Protein AF-A0A2P4XR95-F1 (afdb_monomer_lite)

Sequence (611 aa):
MRNLPDLDSFGLAGLETDAYIEAFIGDNVRKSGVVWNSLNPKWLPCAASGCTGESDLARDLNFGFRPAGTEIIVRVWDKDSGFEFGDDLVAQVTLNAIYCSAFTALKQKMPSNDTSVWALAEQPMCVEELWVPLMESGDCSDKSSSTPCMRIRMTAVPFQMRTEEVFVSGTLVNGGMAGYFPDEESWLYGRVYSSSDTRLLSYYRMSDSQGGLLIRSPSTSNNHKGNTTFITTYGFAPFARVTMNFAAQLFVFRRVDDEASSPEWLNTSFGWVETREYAQLMDVAGDFKAVAQNFTPHAINKYGDSEGRGIITGANVAQNYTDTTLSMYFIVVVPHESLDVVPAVYSKEFSRAIFLEVTAQYCVTFAFLMVLVVRYLKRMHWRIERVQSFLAEKVANPNGQISAAVGAQLKVAKGKDKPNTSGAKGKDKAGTSSLKKTKAKKPDIVAQLFFCYEDGKNNAQFRRNLFYAAWAVNIVIASPVLMLLSWGVASIILVTPPAFGFGIVFLGIGALGGIYAGAVWVRTGWRMTRRTLYLFAMAFFGAFVFLFSATFADPKVYVGGEDLGFFSLSSIFLTLNMMPIIWLAFTNDSKLSKSLKQVVAVVGASKKVTT

Foldseek 3Di:
DAQQDAPQDPPPPRAGFFKKKWKDQPPDIFIADTAPRDNGGDGPPQPDDPSPDLQRADDSDDFADDDWFRKMKMWMWTADDDPPDGIHTRAIDIDTHHDFDQVPFDWDAHRDCPHWLELARTGRKDKDKDKDFRDPPDDDPDPPGSTSIDIDIDMDHHKDKDWPDFQDPPKDWDKAWQADDPDPVCQVRQQQAPADSKGWDDDPLAVVLHGFMKGHTHFVLQQPLAQPVCCVPPVGRFGTFMFITFKWKKKKWDFPVCVVFAAPCCDCVVVWDWDSHWTDIPPAPGITGIIMHIDGGQRADHVRHSVPDGDTHGGNGYPPDDDGDDTHIMMTIGGDSPRPPPLPPPDLPWPVVLVVVLCVVQVVVLVVLVVVLVVVCVVVLLPLVCLLVVLVCLQPPPPPDRPPDDDDDDDDDDDDDDDDDDDDDDDDDDDDDDPPPDDDDDRDPSNVLQSLAPVDDPSVSNVVSSVVVSVVSVCSNCVSLVSLLVSLVSCLVRTGQNLVSLCSNLQVNLVVLLVSLVSVCVSVVNDDDPSSVVSNVSSVVSVLVSLVCSQCSDCCCVVVVDDRDPVSVVVSVVVVVVVVVVVVVCCPPPVNVVVVVVVVVVVVVVVVPPD

Secondary structure (DSSP, 8-state):
-B------TTGGGT-S---EEEEEETTEEEEPPP--S-SS---TT--STTS-STT----SS---S--TT-EEEEEEE----SSS-S--EEEEEEEEPPP--TTTSEEEE-S-SSS-SB--SEEEEEEEEEEEESSTT---SSTT--S-EEEEEEEEPPP-EEEEEE-STT---EEEEES--SSGGGGGGGB-STT---BBPP-TT-STTTTEEEEE--GGGGG----GGGHHHHSS-EEEEEEESS-EEEEEEEEGGGGGG--GGGSGGGT-EEEEEEE-BTT--S-EEEEEEEE----B-TTS--TT-SEEEE-SS-TT--S--SS--EEEEEEP---------------HHHHHHHHHHHHHHHHHHHHHHHHHHHHTTT-GGGHHHHHHHTTS-SSS-----S--------------------------------PPPPPPHHHHTT--SSSSGGGHHHHHHHHHHHHHHHHHHHHHHHHHHHHHHHHHHHSSSTHHHHIIIIIIHHHHHHHHHHHHHHHTTT---HHHHHHHHHHHHHHHHHHHHHHHT-HHHHTT-PPP-HHHHHHHHHHHHHHHHHHHHHHH-HHHHHHHHHHHHHHHHHTTS--

InterPro domains:
  IPR000008 C2 domain [PF00168] (2-96)
  IPR000008 C2 domain [PS50004] (1-119)
  IPR035892 C2 domain superfamily [G3DSA:2.60.40.150] (1-147)
  IPR035892 C2 domain superfamily [SSF49562] (2-98)

pLDDT: mean 77.35, std 18.11, range [24.59, 95.69]

Radius of gyration: 44.72 Å; chains: 1; bounding box: 104×78×138 Å

Structure (mmCIF, N/CA/C/O backbone):
data_AF-A0A2P4XR95-F1
#
_entry.id   AF-A0A2P4XR95-F1
#
loop_
_atom_site.group_PDB
_atom_site.id
_atom_site.type_symbol
_atom_site.label_atom_id
_atom_site.label_alt_id
_atom_site.label_comp_id
_atom_site.label_asym_id
_atom_site.label_entity_id
_atom_site.label_seq_id
_atom_site.pdbx_PDB_ins_code
_atom_site.Cartn_x
_atom_site.Cartn_y
_atom_site.Cartn_z
_atom_site.occupancy
_atom_site.B_iso_or_equiv
_atom_site.auth_seq_id
_atom_site.auth_comp_id
_atom_site.auth_asym_id
_atom_site.auth_atom_id
_atom_site.pdbx_PDB_model_num
ATOM 1 N N . MET A 1 1 ? -9.584 23.957 0.436 1.00 87.00 1 MET A N 1
ATOM 2 C CA . MET A 1 1 ? -10.825 24.086 -0.358 1.00 87.00 1 MET A CA 1
ATOM 3 C C . MET A 1 1 ? -11.327 25.522 -0.273 1.00 87.00 1 MET A C 1
ATOM 5 O O . MET A 1 1 ? -10.613 26.365 0.268 1.00 87.00 1 MET A O 1
ATOM 9 N N . ARG A 1 2 ? -12.492 25.810 -0.853 1.00 88.44 2 ARG A N 1
ATOM 10 C CA . ARG A 1 2 ? -13.267 27.040 -0.657 1.00 88.44 2 ARG A CA 1
ATOM 11 C C . ARG A 1 2 ? -14.742 26.699 -0.507 1.00 88.44 2 ARG A C 1
ATOM 13 O O . ARG A 1 2 ? -15.174 25.742 -1.147 1.00 88.44 2 ARG A O 1
ATOM 20 N N . ASN A 1 3 ? -15.466 27.536 0.233 1.00 87.44 3 ASN A N 1
ATOM 21 C CA . ASN A 1 3 ? -16.929 27.544 0.325 1.00 87.44 3 ASN A CA 1
ATOM 22 C C . ASN A 1 3 ? -17.551 26.168 0.612 1.00 87.44 3 ASN A C 1
ATOM 24 O O . ASN A 1 3 ? -18.544 25.816 -0.022 1.00 87.44 3 ASN A O 1
ATOM 28 N N . LEU A 1 4 ? -16.960 25.365 1.504 1.00 88.94 4 LEU A N 1
ATOM 29 C CA . LEU A 1 4 ? -17.653 24.159 1.960 1.00 88.94 4 LEU A CA 1
ATOM 30 C C . LEU A 1 4 ? -19.008 24.551 2.584 1.00 88.94 4 LEU A C 1
ATOM 32 O O . LEU A 1 4 ? -19.108 25.647 3.146 1.00 88.94 4 LEU A O 1
ATOM 36 N N . PRO A 1 5 ? -20.052 23.713 2.449 1.00 87.06 5 PRO A N 1
ATOM 37 C CA . PRO A 1 5 ? -21.252 23.878 3.253 1.00 87.06 5 PRO A CA 1
ATOM 38 C C . PRO A 1 5 ? -20.891 23.718 4.730 1.00 87.06 5 PRO A C 1
ATOM 40 O O . PRO A 1 5 ? -19.961 22.989 5.057 1.00 87.06 5 PRO A O 1
ATOM 43 N N . ASP A 1 6 ? -21.639 24.402 5.583 1.00 85.44 6 ASP A N 1
ATOM 44 C CA . ASP A 1 6 ? -21.577 24.254 7.033 1.00 85.44 6 ASP A CA 1
ATOM 45 C C . ASP A 1 6 ? -22.552 23.140 7.437 1.00 85.44 6 ASP A C 1
ATOM 47 O O . ASP A 1 6 ? -23.752 23.261 7.157 1.00 85.44 6 ASP A O 1
ATOM 51 N N . LEU A 1 7 ? -22.042 22.031 7.982 1.00 80.69 7 LEU A N 1
ATOM 52 C CA . LEU A 1 7 ? -22.855 20.865 8.370 1.00 80.69 7 LEU A CA 1
ATOM 53 C C . LEU A 1 7 ? -23.040 20.739 9.895 1.00 80.69 7 LEU A C 1
ATOM 55 O O . LEU A 1 7 ? -24.012 20.112 10.335 1.00 80.69 7 LEU A O 1
ATOM 59 N N . ASP A 1 8 ? -22.204 21.415 10.691 1.00 75.81 8 ASP A N 1
ATOM 60 C CA . ASP A 1 8 ? -22.255 21.392 12.156 1.00 75.81 8 ASP A CA 1
ATOM 61 C C . ASP A 1 8 ? -23.575 21.981 12.678 1.00 75.81 8 ASP A C 1
ATOM 63 O O . ASP A 1 8 ? -23.882 23.176 12.610 1.00 75.81 8 ASP A O 1
ATOM 67 N N . SER A 1 9 ? -24.419 21.109 13.220 1.00 61.84 9 SER A N 1
ATOM 68 C CA . SER A 1 9 ? -25.855 21.374 13.340 1.00 61.84 9 SER A CA 1
ATOM 69 C C . SER A 1 9 ? -26.270 21.930 14.710 1.00 61.84 9 SER A C 1
ATOM 71 O O . SER A 1 9 ? -27.445 22.244 14.935 1.00 61.84 9 SER A O 1
ATOM 73 N N . PHE A 1 10 ? -25.325 22.111 15.641 1.00 61.28 10 PHE A N 1
ATOM 74 C CA . PHE A 1 10 ? -25.575 22.615 17.003 1.00 61.28 10 PHE A CA 1
ATOM 75 C C . PHE A 1 10 ? -25.502 24.154 17.165 1.00 61.28 10 PHE A C 1
ATOM 77 O O . PHE A 1 10 ? -25.424 24.679 18.284 1.00 61.28 10 PHE A O 1
ATOM 84 N N . GLY A 1 11 ? -25.613 24.913 16.070 1.00 56.53 11 GLY A N 1
ATOM 85 C CA . GLY A 1 11 ? -25.776 26.374 16.086 1.00 56.53 11 GLY A CA 1
ATOM 86 C C . GLY A 1 11 ? -24.557 27.105 16.660 1.00 56.53 11 GLY A C 1
ATOM 87 O O . GLY A 1 11 ? -23.428 26.791 16.317 1.00 56.53 11 GLY A O 1
ATOM 88 N N . LEU A 1 12 ? -24.750 28.057 17.587 1.00 50.72 12 LEU A N 1
ATOM 89 C CA . LEU A 1 12 ? -23.640 28.812 18.213 1.00 50.72 12 LEU A CA 1
ATOM 90 C C . LEU A 1 12 ? -22.611 27.944 18.975 1.00 50.72 12 LEU A C 1
ATOM 92 O O . LEU A 1 12 ? -21.604 28.480 19.436 1.00 50.72 12 LEU A O 1
ATOM 96 N N . ALA A 1 13 ? -22.877 26.647 19.153 1.00 55.50 13 ALA A N 1
ATOM 97 C CA . ALA A 1 13 ? -21.958 25.681 19.748 1.00 55.50 13 ALA A CA 1
ATOM 98 C C . ALA A 1 13 ? -21.382 24.660 18.744 1.00 55.50 13 ALA A C 1
ATOM 100 O O . ALA A 1 13 ? -20.502 23.910 19.155 1.00 55.50 13 ALA A O 1
ATOM 101 N N . GLY A 1 14 ? -21.865 24.631 17.492 1.00 60.28 14 GLY A N 1
ATOM 102 C CA . GLY A 1 14 ? -21.396 23.712 16.443 1.00 60.28 14 GLY A CA 1
ATOM 103 C C . GLY A 1 14 ? -19.994 24.051 15.933 1.00 60.28 14 GLY A C 1
ATOM 104 O O . GLY A 1 14 ? -19.163 23.164 15.864 1.00 60.28 14 GLY A O 1
ATOM 105 N N . LEU A 1 15 ? -19.700 25.351 15.764 1.00 74.00 15 LEU A N 1
ATOM 106 C CA . LEU A 1 15 ? -18.554 25.883 14.998 1.00 74.00 15 LEU A CA 1
ATOM 107 C C . LEU A 1 15 ? -18.800 25.776 13.476 1.00 74.00 15 LEU A C 1
ATOM 109 O O . LEU A 1 15 ? -19.955 25.900 13.084 1.00 74.00 15 LEU A O 1
ATOM 113 N N . GLU A 1 16 ? -17.746 25.736 12.654 1.00 83.38 16 GLU A N 1
ATOM 114 C CA . GLU A 1 16 ? -17.799 25.459 11.207 1.00 83.38 16 GLU A CA 1
ATOM 115 C C . GLU A 1 16 ? -17.226 24.056 10.939 1.00 83.38 16 GLU A C 1
ATOM 117 O O . GLU A 1 16 ? -16.255 23.683 11.592 1.00 83.38 16 GLU A O 1
ATOM 122 N N . THR A 1 17 ? -17.684 23.382 9.883 1.00 83.69 17 THR A N 1
ATOM 123 C CA . THR A 1 17 ? -17.170 22.087 9.378 1.00 83.69 17 THR A CA 1
ATOM 124 C C . THR A 1 17 ? -15.676 21.774 9.647 1.00 83.69 17 THR A C 1
ATOM 126 O O . THR A 1 17 ? -14.758 22.507 9.242 1.00 83.69 17 THR A O 1
ATOM 129 N N . ASP A 1 18 ? -15.436 20.597 10.232 1.00 86.44 18 ASP A N 1
ATOM 130 C CA . ASP A 1 18 ? -14.160 19.992 10.642 1.00 86.44 18 ASP A CA 1
ATOM 131 C C . ASP A 1 18 ? -13.568 19.077 9.539 1.00 86.44 18 ASP A C 1
ATOM 133 O O . ASP A 1 18 ? -13.298 17.883 9.716 1.00 86.44 18 ASP A O 1
ATOM 137 N N . ALA A 1 19 ? -13.337 19.642 8.353 1.00 87.81 19 ALA A N 1
ATOM 138 C CA . ALA A 1 19 ? -13.058 18.871 7.140 1.00 87.81 19 ALA A CA 1
ATOM 139 C C . ALA A 1 19 ? -11.815 17.945 7.182 1.00 87.81 19 ALA A C 1
ATOM 141 O O . ALA A 1 19 ? -10.698 18.346 7.542 1.00 87.81 19 ALA A O 1
ATOM 142 N N . TYR A 1 20 ? -11.963 16.737 6.624 1.00 89.19 20 TYR A N 1
ATOM 143 C CA . TYR A 1 20 ? -10.863 15.860 6.204 1.00 89.19 20 TYR A CA 1
ATOM 144 C C . TYR A 1 20 ? -11.106 15.212 4.831 1.00 89.19 20 TYR A C 1
ATOM 146 O O . TYR A 1 20 ? -12.201 15.247 4.272 1.00 89.19 20 TYR A O 1
ATOM 154 N N . ILE A 1 21 ? -10.045 14.646 4.251 1.00 89.62 21 ILE A N 1
ATOM 155 C CA . ILE A 1 21 ? -10.060 13.994 2.940 1.00 89.62 21 ILE A CA 1
ATOM 156 C C . ILE A 1 21 ? -9.773 12.506 3.108 1.00 89.62 21 ILE A C 1
ATOM 158 O O . ILE A 1 21 ? -8.801 12.130 3.765 1.00 89.62 21 ILE A O 1
ATOM 162 N N . GLU A 1 22 ? -10.553 11.667 2.434 1.00 90.25 22 GLU A N 1
ATOM 163 C CA . GLU A 1 22 ? -10.167 10.295 2.110 1.00 90.25 22 GLU A CA 1
ATOM 164 C C . GLU A 1 22 ? -9.886 10.171 0.617 1.00 90.25 22 GLU A C 1
ATOM 166 O O . GLU A 1 22 ? -10.647 10.675 -0.208 1.00 90.25 22 GLU A O 1
ATOM 171 N N . ALA A 1 23 ? -8.826 9.458 0.254 1.00 89.38 23 ALA A N 1
ATOM 172 C CA . ALA A 1 23 ? -8.555 9.088 -1.126 1.00 89.38 23 ALA A CA 1
ATOM 173 C C . ALA A 1 23 ? -8.397 7.564 -1.245 1.00 89.38 23 ALA A C 1
ATOM 175 O O . ALA A 1 23 ? -7.739 6.930 -0.415 1.00 89.38 23 ALA A O 1
ATOM 176 N N . PHE A 1 24 ? -9.017 6.998 -2.278 1.00 88.12 24 PHE A N 1
ATOM 177 C CA . PHE A 1 24 ? -9.109 5.568 -2.560 1.00 88.12 24 PHE A CA 1
ATOM 178 C C . PHE A 1 24 ? -8.464 5.273 -3.917 1.00 88.12 24 PHE A C 1
ATOM 180 O O . PHE A 1 24 ? -8.773 5.949 -4.900 1.00 88.12 24 PHE A O 1
ATOM 187 N N . ILE A 1 25 ? -7.615 4.244 -3.983 1.00 83.62 25 ILE A N 1
ATOM 188 C CA . ILE A 1 25 ? -7.102 3.677 -5.241 1.00 83.62 25 ILE A CA 1
ATOM 189 C C . ILE A 1 25 ? -7.202 2.151 -5.164 1.00 83.62 25 ILE A C 1
ATOM 191 O O . ILE A 1 25 ? -6.332 1.487 -4.582 1.00 83.62 25 ILE A O 1
ATOM 195 N N . GLY A 1 26 ? -8.278 1.604 -5.734 1.00 78.50 26 GLY A N 1
ATOM 196 C CA . GLY A 1 26 ? -8.727 0.244 -5.431 1.00 78.50 26 GLY A CA 1
ATOM 197 C C . GLY A 1 26 ? -9.059 0.122 -3.941 1.00 78.50 26 GLY A C 1
ATOM 198 O O . GLY A 1 26 ? -9.685 1.015 -3.372 1.00 78.50 26 GLY A O 1
ATOM 199 N N . ASP A 1 27 ? -8.567 -0.933 -3.295 1.00 72.94 27 ASP A N 1
ATOM 200 C CA . ASP A 1 27 ? -8.778 -1.175 -1.859 1.00 72.94 27 ASP A CA 1
ATOM 201 C C . ASP A 1 27 ? -7.899 -0.299 -0.936 1.00 72.94 27 ASP A C 1
ATOM 203 O O . ASP A 1 27 ? -8.094 -0.278 0.280 1.00 72.94 27 ASP A O 1
ATOM 207 N N . ASN A 1 28 ? -6.916 0.432 -1.481 1.00 75.81 28 ASN A N 1
ATOM 208 C CA . ASN A 1 28 ? -6.007 1.256 -0.679 1.00 75.81 28 ASN A CA 1
ATOM 209 C C . ASN A 1 28 ? -6.641 2.609 -0.335 1.00 75.81 28 ASN A C 1
ATOM 211 O O . ASN A 1 28 ? -6.847 3.438 -1.223 1.00 75.81 28 ASN A O 1
ATOM 215 N N . VAL A 1 29 ? -6.858 2.852 0.961 1.00 83.31 29 VAL A N 1
ATOM 216 C CA . VAL A 1 29 ? -7.425 4.098 1.504 1.00 83.31 29 VAL A CA 1
ATOM 217 C C . VAL A 1 29 ? -6.366 4.884 2.276 1.00 83.31 29 VAL A C 1
ATOM 219 O O . VAL A 1 29 ? -5.690 4.341 3.154 1.00 83.31 29 VAL A O 1
ATOM 222 N N . ARG A 1 30 ? -6.243 6.184 2.000 1.00 80.38 30 ARG A N 1
ATOM 223 C CA . ARG A 1 30 ? -5.459 7.134 2.807 1.00 80.38 30 ARG A CA 1
ATOM 224 C C . ARG A 1 30 ? -6.373 8.253 3.306 1.00 80.38 30 ARG A C 1
ATOM 226 O O . ARG A 1 30 ? -7.173 8.768 2.528 1.00 80.38 30 ARG A O 1
ATOM 233 N N . LYS A 1 31 ? -6.235 8.637 4.580 1.00 82.75 31 LYS A N 1
ATOM 234 C CA . LYS A 1 31 ? -6.914 9.800 5.175 1.00 82.75 31 LYS A CA 1
ATOM 235 C C . LYS A 1 31 ? -5.907 10.928 5.419 1.00 82.75 31 LYS A C 1
ATOM 237 O O . LYS A 1 31 ? -4.787 10.648 5.842 1.00 82.75 31 LYS A O 1
ATOM 242 N N . SER A 1 32 ? -6.301 12.176 5.187 1.00 83.44 32 SER A N 1
ATOM 243 C CA . SER A 1 32 ? -5.512 13.357 5.562 1.00 83.44 32 SER A CA 1
ATOM 244 C C . SER A 1 32 ? -5.587 13.641 7.067 1.00 83.44 32 SER A C 1
ATOM 246 O O . SER A 1 32 ? -6.434 13.093 7.776 1.00 83.44 32 SER A O 1
ATOM 248 N N . GLY A 1 33 ? -4.784 14.595 7.552 1.00 79.12 33 GLY A N 1
ATOM 249 C CA . GLY A 1 33 ? -5.118 15.303 8.792 1.00 79.12 33 GLY A CA 1
ATOM 250 C C . GLY A 1 33 ? -6.505 15.974 8.739 1.00 79.12 33 GLY A C 1
ATOM 251 O O . GLY A 1 33 ? -7.045 16.226 7.659 1.00 79.12 33 GLY A O 1
ATOM 252 N N . VAL A 1 34 ? -7.069 16.277 9.909 1.00 84.31 34 VAL A N 1
ATOM 253 C CA . VAL A 1 34 ? -8.334 17.024 10.070 1.00 84.31 34 VAL A CA 1
ATOM 254 C C . VAL A 1 34 ? -8.019 18.512 10.182 1.00 84.31 34 VAL A C 1
ATOM 256 O O . VAL A 1 34 ? -7.110 18.883 10.933 1.00 84.31 34 VAL A O 1
ATOM 259 N N . VAL A 1 35 ? -8.756 19.358 9.463 1.00 84.12 35 VAL A N 1
ATOM 260 C CA . VAL A 1 35 ? -8.668 20.818 9.581 1.00 84.12 35 VAL A CA 1
ATOM 261 C C . VAL A 1 35 ? -9.912 21.319 10.299 1.00 84.12 35 VAL A C 1
ATOM 263 O O . VAL A 1 35 ? -10.972 21.426 9.698 1.00 84.12 35 VAL A O 1
ATOM 266 N N . TRP A 1 36 ? -9.747 21.618 11.584 1.00 84.25 36 TRP A N 1
ATOM 267 C CA . TRP A 1 36 ? -10.840 22.016 12.466 1.00 84.25 36 TRP A CA 1
ATOM 268 C C . TRP A 1 36 ? -11.375 23.418 12.156 1.00 84.25 36 TRP A C 1
ATOM 270 O O . TRP A 1 36 ? -10.574 24.321 11.883 1.00 84.25 36 TRP A O 1
ATOM 280 N N . ASN A 1 37 ? -12.685 23.613 12.308 1.00 85.69 37 ASN A N 1
ATOM 281 C CA . ASN A 1 37 ? -13.376 24.899 12.277 1.00 85.69 37 ASN A CA 1
ATOM 282 C C . ASN A 1 37 ? -13.058 25.741 11.030 1.00 85.69 37 ASN A C 1
ATOM 284 O O . ASN A 1 37 ? -12.474 26.830 11.137 1.00 85.69 37 ASN A O 1
ATOM 288 N N . SER A 1 38 ? -13.337 25.206 9.831 1.00 87.06 38 SER A N 1
ATOM 289 C CA . SER A 1 38 ? -13.121 25.970 8.600 1.00 87.06 38 SER A CA 1
ATOM 290 C C . SER A 1 38 ? -13.908 25.499 7.376 1.00 87.06 38 SER A C 1
ATOM 292 O O . SER A 1 38 ? -13.588 24.476 6.774 1.00 87.06 38 SER A O 1
ATOM 294 N N . LEU A 1 39 ? -14.739 26.389 6.821 1.00 88.06 39 LEU A N 1
ATOM 295 C CA . LEU A 1 39 ? -15.322 26.226 5.474 1.00 88.06 39 LEU A CA 1
ATOM 296 C C . LEU A 1 39 ? -14.299 26.392 4.322 1.00 88.06 39 LEU A C 1
ATOM 298 O O . LEU A 1 39 ? -14.623 26.255 3.136 1.00 88.06 39 LEU A O 1
ATOM 302 N N . ASN A 1 40 ? -13.043 26.737 4.634 1.00 88.69 40 ASN A N 1
ATOM 303 C CA . ASN A 1 40 ? -11.970 26.999 3.667 1.00 88.69 40 ASN A CA 1
ATOM 304 C C . ASN A 1 40 ? -10.660 26.255 4.028 1.00 88.69 40 ASN A C 1
ATOM 306 O O . ASN A 1 40 ? -9.582 26.868 4.032 1.00 88.69 40 ASN A O 1
ATOM 310 N N . PRO A 1 41 ? -10.714 24.935 4.298 1.00 86.69 41 PRO A N 1
ATOM 311 C CA . PRO A 1 41 ? -9.635 24.190 4.940 1.00 86.69 41 PRO A CA 1
ATOM 312 C C . PRO A 1 41 ? -8.375 24.127 4.074 1.00 86.69 41 PRO A C 1
ATOM 314 O O . PRO A 1 41 ? -8.438 24.102 2.836 1.00 86.69 41 PRO A O 1
ATOM 317 N N . LYS A 1 42 ? -7.206 24.092 4.719 1.00 83.50 42 LYS A N 1
ATOM 318 C CA . LYS A 1 42 ? -5.894 24.014 4.063 1.00 83.50 42 LYS A CA 1
ATOM 319 C C . LYS A 1 42 ? -5.017 22.999 4.780 1.00 83.50 42 LYS A C 1
ATOM 321 O O . LYS A 1 42 ? -4.655 23.202 5.935 1.00 83.50 42 LYS A O 1
ATOM 326 N N . TRP A 1 43 ? -4.620 21.959 4.060 1.00 77.81 43 TRP A N 1
ATOM 327 C CA . TRP A 1 43 ? -3.653 20.986 4.544 1.00 77.81 43 TRP A CA 1
ATOM 328 C C . TRP A 1 43 ? -2.241 21.562 4.428 1.00 77.81 43 TRP A C 1
ATOM 330 O O . TRP A 1 43 ? -1.744 21.856 3.339 1.00 77.81 43 TRP A O 1
ATOM 340 N N . LEU A 1 44 ? -1.626 21.785 5.588 1.00 65.56 44 LEU A N 1
ATOM 341 C CA . LEU A 1 44 ? -0.205 22.091 5.708 1.00 65.56 44 LEU A CA 1
ATOM 342 C C . LEU A 1 44 ? 0.609 20.836 5.341 1.00 65.56 44 LEU A C 1
ATOM 344 O O . LEU A 1 44 ? 0.125 19.730 5.565 1.00 65.56 44 LEU A O 1
ATOM 348 N N . PRO A 1 45 ? 1.819 20.980 4.773 1.00 52.03 45 PRO A N 1
ATOM 349 C CA . PRO A 1 45 ? 2.706 22.136 4.911 1.00 52.03 45 PRO A CA 1
ATOM 350 C C . PRO A 1 45 ? 2.637 23.202 3.811 1.00 52.03 45 PRO A C 1
ATOM 352 O O . PRO A 1 45 ? 3.490 24.076 3.823 1.00 52.03 45 PRO A O 1
ATOM 355 N N . CYS A 1 46 ? 1.651 23.196 2.905 1.00 53.69 46 CYS A N 1
ATOM 356 C CA . CYS A 1 46 ? 1.530 24.211 1.846 1.00 53.69 46 CYS A CA 1
ATOM 357 C C . CYS A 1 46 ? 1.339 25.645 2.391 1.00 53.69 46 CYS A C 1
ATOM 359 O O . CYS A 1 46 ? 0.210 26.124 2.537 1.00 53.69 46 CYS A O 1
ATOM 361 N N . ALA A 1 47 ? 2.439 26.350 2.670 1.00 48.22 47 ALA A N 1
ATOM 362 C CA . ALA A 1 47 ? 2.423 27.685 3.270 1.00 48.22 47 ALA A CA 1
ATOM 363 C C . ALA A 1 47 ? 1.922 28.768 2.295 1.00 48.22 47 ALA A C 1
ATOM 365 O O . ALA A 1 47 ? 1.371 29.788 2.713 1.00 48.22 47 ALA A O 1
ATOM 366 N N . ALA A 1 48 ? 2.081 28.531 0.989 1.00 49.88 48 ALA A N 1
ATOM 367 C CA . ALA A 1 48 ? 1.624 29.405 -0.086 1.00 49.88 48 ALA A CA 1
ATOM 368 C C . ALA A 1 48 ? 0.595 28.712 -0.995 1.00 49.88 48 ALA A C 1
ATOM 370 O O . ALA A 1 48 ? 0.564 27.488 -1.142 1.00 49.88 48 ALA A O 1
ATOM 371 N N . SER A 1 49 ? -0.252 29.504 -1.660 1.00 46.03 49 SER A N 1
ATOM 372 C CA . SER A 1 49 ? -1.242 28.978 -2.603 1.00 46.03 49 SER A CA 1
ATOM 373 C C . SER A 1 49 ? -0.562 28.352 -3.826 1.00 46.03 49 SER A C 1
ATOM 375 O O . SER A 1 49 ? -0.043 29.081 -4.669 1.00 46.03 49 SER A O 1
ATOM 377 N N . GLY A 1 50 ? -0.627 27.027 -3.945 1.00 48.03 50 GLY A N 1
ATOM 378 C CA . GLY A 1 50 ? 0.080 26.256 -4.973 1.00 48.03 50 GLY A CA 1
ATOM 379 C C . GLY A 1 50 ? 1.225 25.397 -4.440 1.00 48.03 50 GLY A C 1
ATOM 380 O O . GLY A 1 50 ? 1.877 24.732 -5.236 1.00 48.03 50 GLY A O 1
ATOM 381 N N . CYS A 1 51 ? 1.467 25.377 -3.122 1.00 53.09 51 CYS A N 1
ATOM 382 C CA . CYS A 1 51 ? 2.494 24.544 -2.484 1.00 53.09 51 CYS A CA 1
ATOM 383 C C . CYS A 1 51 ? 3.900 24.791 -3.080 1.00 53.09 51 CYS A C 1
ATOM 385 O O . CYS A 1 51 ? 4.539 23.886 -3.624 1.00 53.09 51 CYS A O 1
ATOM 387 N N . THR A 1 52 ? 4.323 26.059 -3.102 1.00 50.72 52 THR A N 1
ATOM 388 C CA . THR A 1 52 ? 5.579 26.516 -3.727 1.00 50.72 52 THR A CA 1
ATOM 389 C C . THR A 1 52 ? 6.672 26.870 -2.714 1.00 50.72 52 THR A C 1
ATOM 391 O O . THR A 1 52 ? 7.701 27.416 -3.110 1.00 50.72 52 THR A O 1
ATOM 394 N N . GLY A 1 53 ? 6.455 26.642 -1.416 1.00 49.47 53 GLY A N 1
ATOM 395 C CA . GLY A 1 53 ? 7.460 26.882 -0.382 1.00 49.47 53 GLY A CA 1
ATOM 396 C C . GLY A 1 53 ? 8.539 25.798 -0.358 1.00 49.47 53 GLY A C 1
ATOM 397 O O . GLY A 1 53 ? 8.259 24.625 -0.598 1.00 49.47 53 GLY A O 1
ATOM 398 N N . GLU A 1 54 ? 9.777 26.164 -0.005 1.00 47.25 54 GLU A N 1
ATOM 399 C CA . GLU A 1 54 ? 10.879 25.193 0.164 1.00 47.25 54 GLU A CA 1
ATOM 400 C C . GLU A 1 54 ? 10.648 24.200 1.325 1.00 47.25 54 GLU A C 1
ATOM 402 O O . GLU A 1 54 ? 11.391 23.233 1.459 1.00 47.25 54 GLU A O 1
ATOM 407 N N . SER A 1 55 ? 9.618 24.422 2.150 1.00 47.00 55 SER A N 1
ATOM 408 C CA . SER A 1 55 ? 9.214 23.593 3.295 1.00 47.00 55 SER A CA 1
ATOM 409 C C . SER A 1 55 ? 7.915 22.801 3.081 1.00 47.00 55 SER A C 1
ATOM 411 O O . SER A 1 55 ? 7.461 22.123 4.003 1.00 47.00 55 SER A O 1
ATOM 413 N N . ASP A 1 56 ? 7.319 22.842 1.887 1.00 51.62 56 ASP A N 1
ATOM 414 C CA . ASP A 1 56 ? 6.000 22.259 1.599 1.00 51.62 56 ASP A CA 1
ATOM 415 C C . ASP A 1 56 ? 6.103 20.731 1.309 1.00 51.62 56 ASP A C 1
ATOM 417 O O . ASP A 1 56 ? 5.681 20.246 0.260 1.00 51.62 56 ASP A O 1
ATOM 421 N N . LEU A 1 57 ? 6.734 19.969 2.221 1.00 51.31 57 LEU A N 1
ATOM 422 C CA . LEU A 1 57 ? 7.374 18.670 1.923 1.00 51.31 57 LEU A CA 1
ATOM 423 C C . LEU A 1 57 ? 6.693 17.397 2.480 1.00 51.31 57 LEU A C 1
ATOM 425 O O . LEU A 1 57 ? 7.163 16.300 2.195 1.00 51.31 57 LEU A O 1
ATOM 429 N N . ALA A 1 58 ? 5.613 17.490 3.258 1.00 49.88 58 ALA A N 1
ATOM 430 C CA . ALA A 1 58 ? 4.916 16.322 3.816 1.00 49.88 58 ALA A CA 1
ATOM 431 C C . ALA A 1 58 ? 3.704 15.936 2.951 1.00 49.88 58 ALA A C 1
ATOM 433 O O . ALA A 1 58 ? 2.885 16.788 2.606 1.00 49.88 58 ALA A O 1
ATOM 434 N N . ARG A 1 59 ? 3.600 14.649 2.590 1.00 58.38 59 ARG A N 1
ATOM 435 C CA . ARG A 1 59 ? 2.531 14.103 1.739 1.00 58.38 59 ARG A CA 1
ATOM 436 C C . ARG A 1 59 ? 1.684 13.083 2.503 1.00 58.38 59 ARG A C 1
ATOM 438 O O . ARG A 1 59 ? 1.964 11.890 2.445 1.00 58.38 59 ARG A O 1
ATOM 445 N N . ASP A 1 60 ? 0.617 13.546 3.151 1.00 58.72 60 ASP A N 1
ATOM 446 C CA . ASP A 1 60 ? -0.330 12.686 3.887 1.00 58.72 60 ASP A CA 1
ATOM 447 C C . ASP A 1 60 ? -0.986 11.602 3.001 1.00 58.72 60 ASP A C 1
ATOM 449 O O . ASP A 1 60 ? -1.344 10.525 3.476 1.00 58.72 60 ASP A O 1
ATOM 453 N N . LEU A 1 61 ? -1.137 11.876 1.699 1.00 76.62 61 LEU A N 1
ATOM 454 C CA . LEU A 1 61 ? -1.859 11.041 0.733 1.00 76.62 61 LEU A CA 1
ATOM 455 C C . LEU A 1 61 ? -0.907 10.461 -0.332 1.00 76.62 61 LEU A C 1
ATOM 457 O O . LEU A 1 61 ? -0.931 10.852 -1.499 1.00 76.62 61 LEU A O 1
ATOM 461 N N . ASN A 1 62 ? -0.037 9.539 0.087 1.00 77.81 62 ASN A N 1
ATOM 462 C CA . ASN A 1 62 ? 0.875 8.792 -0.788 1.00 77.81 62 ASN A CA 1
ATOM 463 C C . ASN A 1 62 ? 0.342 7.373 -1.088 1.00 77.81 62 ASN A C 1
ATOM 465 O O . ASN A 1 62 ? -0.159 6.692 -0.190 1.00 77.81 62 ASN A O 1
ATOM 469 N N . PHE A 1 63 ? 0.471 6.933 -2.344 1.00 77.44 63 PHE A N 1
ATOM 470 C CA . PHE A 1 63 ? -0.106 5.684 -2.871 1.00 77.44 63 PHE A CA 1
ATOM 471 C C . PHE A 1 63 ? 0.889 4.794 -3.638 1.00 77.44 63 PHE A C 1
ATOM 473 O O . PHE A 1 63 ? 0.467 3.826 -4.274 1.00 77.44 63 PHE A O 1
ATOM 480 N N . GLY A 1 64 ? 2.187 5.120 -3.594 1.00 77.88 64 GLY A N 1
ATOM 481 C CA . GLY A 1 64 ? 3.227 4.398 -4.330 1.00 77.88 64 GLY A CA 1
ATOM 482 C C . GLY A 1 64 ? 3.174 4.608 -5.850 1.00 77.88 64 GLY A C 1
ATOM 483 O O . GLY A 1 64 ? 2.563 5.553 -6.350 1.00 77.88 64 GLY A O 1
ATOM 484 N N . PHE A 1 65 ? 3.849 3.729 -6.592 1.00 80.31 65 PHE A N 1
ATOM 485 C CA . PHE A 1 65 ? 3.787 3.669 -8.048 1.00 80.31 65 PHE A CA 1
ATOM 486 C C . PHE A 1 65 ? 2.408 3.193 -8.523 1.00 80.31 65 PHE A C 1
ATOM 488 O O . PHE A 1 65 ? 1.956 2.114 -8.137 1.00 80.31 65 PHE A O 1
ATOM 495 N N . ARG A 1 66 ? 1.779 3.978 -9.405 1.00 84.19 66 ARG A N 1
ATOM 496 C CA . ARG A 1 66 ? 0.507 3.669 -10.068 1.00 84.19 66 ARG A CA 1
ATOM 497 C C . ARG A 1 66 ? 0.603 3.947 -11.572 1.00 84.19 66 ARG A C 1
ATOM 499 O O . ARG A 1 66 ? 1.259 4.926 -11.941 1.00 84.19 66 ARG A O 1
ATOM 506 N N . PRO A 1 67 ? -0.040 3.137 -12.432 1.00 82.50 67 PRO A N 1
ATOM 507 C CA . PRO A 1 67 ? -0.172 3.443 -13.851 1.00 82.50 67 PRO A CA 1
ATOM 508 C C . PRO A 1 67 ? -0.844 4.802 -14.097 1.00 82.50 67 PRO A C 1
ATOM 510 O O . PRO A 1 67 ? -1.674 5.269 -13.315 1.00 82.50 67 PRO A O 1
ATOM 513 N N . ALA A 1 68 ? -0.512 5.439 -15.219 1.00 84.62 68 ALA A N 1
ATOM 514 C CA . ALA A 1 68 ? -1.254 6.609 -15.676 1.00 84.62 68 ALA A CA 1
ATOM 515 C C . ALA A 1 68 ? -2.707 6.213 -15.995 1.00 84.62 68 ALA A C 1
ATOM 517 O O . ALA A 1 68 ? -2.959 5.136 -16.534 1.00 84.62 68 ALA A O 1
ATOM 518 N N . GLY A 1 69 ? -3.665 7.080 -15.670 1.00 85.62 69 GLY A N 1
ATOM 519 C CA . GLY A 1 69 ? -5.090 6.819 -15.871 1.00 85.62 69 GLY A CA 1
ATOM 520 C C . GLY A 1 69 ? -5.775 6.025 -14.751 1.00 85.62 69 GLY A C 1
ATOM 521 O O . GLY A 1 69 ? -7.004 5.987 -14.742 1.00 85.62 69 GLY A O 1
ATOM 522 N N . THR A 1 70 ? -5.044 5.444 -13.788 1.00 88.44 70 THR A N 1
ATOM 523 C CA . THR A 1 70 ? -5.639 4.739 -12.635 1.00 88.44 70 THR A CA 1
ATOM 524 C C . THR A 1 70 ? -6.651 5.625 -11.909 1.00 88.44 70 THR A C 1
ATOM 526 O O . THR A 1 70 ? -6.343 6.770 -11.584 1.00 88.44 70 THR A O 1
ATOM 529 N N . GLU A 1 71 ? -7.849 5.102 -11.649 1.00 91.75 71 GLU A N 1
ATOM 530 C CA . GLU A 1 71 ? -8.914 5.844 -10.972 1.00 91.75 71 GLU A CA 1
ATOM 531 C C . GLU A 1 71 ? -8.556 6.152 -9.506 1.00 91.75 71 GLU A C 1
ATOM 533 O O . GLU A 1 71 ? -8.035 5.303 -8.778 1.00 91.75 71 GLU A O 1
ATOM 538 N N . ILE A 1 72 ? -8.847 7.383 -9.085 1.00 91.06 72 ILE A N 1
ATOM 539 C CA . ILE A 1 72 ? -8.669 7.894 -7.728 1.00 91.06 72 ILE A CA 1
ATOM 540 C C . ILE A 1 72 ? -10.006 8.485 -7.283 1.00 91.06 72 ILE A C 1
ATOM 542 O O . ILE A 1 72 ? -10.430 9.523 -7.795 1.00 91.06 72 ILE A O 1
ATOM 546 N N . ILE A 1 73 ? -10.666 7.853 -6.314 1.00 92.62 73 ILE A N 1
ATOM 547 C CA . ILE A 1 73 ? -11.888 8.402 -5.714 1.00 92.62 73 ILE A CA 1
ATOM 548 C C . ILE A 1 73 ? -11.474 9.239 -4.507 1.00 92.62 73 ILE A C 1
ATOM 550 O O . ILE A 1 73 ? -10.796 8.743 -3.611 1.00 92.62 73 ILE A O 1
ATOM 554 N N . VAL A 1 74 ? -11.881 10.504 -4.472 1.00 92.50 74 VAL A N 1
ATOM 555 C CA . VAL A 1 74 ? -11.612 11.438 -3.375 1.00 92.50 74 VAL A CA 1
ATOM 556 C C . VAL A 1 74 ? -12.929 11.800 -2.702 1.00 92.50 74 VAL A C 1
ATOM 558 O O . VAL A 1 74 ? -13.846 12.300 -3.352 1.00 92.50 74 VAL A O 1
ATOM 561 N N . ARG A 1 75 ? -13.025 11.558 -1.395 1.00 93.12 75 ARG A N 1
ATOM 562 C CA . ARG A 1 75 ? -14.149 11.967 -0.549 1.00 93.12 75 ARG A CA 1
ATOM 563 C C . ARG A 1 75 ? -13.726 13.098 0.370 1.00 93.12 75 ARG A C 1
ATOM 565 O O . ARG A 1 75 ? -12.643 13.057 0.952 1.00 93.12 75 ARG A O 1
ATOM 572 N N . VAL A 1 76 ? -14.601 14.083 0.498 1.00 91.94 76 VAL A N 1
ATOM 573 C CA . VAL A 1 76 ? -14.504 15.153 1.488 1.00 91.94 76 VAL A CA 1
ATOM 574 C C . VAL A 1 76 ? -15.524 14.837 2.568 1.00 91.94 76 VAL A C 1
ATOM 576 O O . VAL A 1 76 ? -16.704 14.682 2.259 1.00 91.94 76 VAL A O 1
ATOM 579 N N . TRP A 1 77 ? -15.054 14.724 3.801 1.00 91.06 77 TRP A N 1
ATOM 580 C CA . TRP A 1 77 ? -15.855 14.410 4.977 1.00 91.06 77 TRP A CA 1
ATOM 581 C C . TRP A 1 77 ? -15.793 15.565 5.964 1.00 91.06 77 TRP A C 1
ATOM 583 O O . TRP A 1 77 ? -14.748 16.210 6.086 1.00 91.06 77 TRP A O 1
ATOM 593 N N . ASP A 1 78 ? -16.894 15.785 6.664 1.00 88.06 78 ASP A N 1
ATOM 594 C CA . ASP A 1 78 ? -16.912 16.500 7.928 1.00 88.06 78 ASP A CA 1
ATOM 595 C C . ASP A 1 78 ? -16.525 15.545 9.064 1.00 88.06 78 ASP A C 1
ATOM 597 O O . ASP A 1 78 ? -16.594 14.322 8.901 1.00 88.06 78 ASP A O 1
ATOM 601 N N . LYS A 1 79 ? -16.070 16.076 10.199 1.00 84.75 79 LYS A N 1
ATOM 602 C CA . LYS A 1 79 ? -15.663 15.254 11.338 1.00 84.75 79 LYS A CA 1
ATOM 603 C C . LYS A 1 79 ? -16.392 15.601 12.622 1.00 84.75 79 LYS A C 1
ATOM 605 O O . LYS A 1 79 ? -15.820 16.143 13.570 1.00 84.75 79 LYS A O 1
ATOM 610 N N . ASP A 1 80 ? -17.593 15.063 12.700 1.00 79.38 80 ASP A N 1
ATOM 611 C CA . ASP A 1 80 ? -18.416 15.000 13.890 1.00 79.38 80 ASP A CA 1
ATOM 612 C C . ASP A 1 80 ? -17.637 14.554 15.138 1.00 79.38 80 ASP A C 1
ATOM 614 O O . ASP A 1 80 ? -16.907 13.549 15.168 1.00 79.38 80 ASP A O 1
ATOM 618 N N . SER A 1 81 ? -17.860 15.259 16.248 1.00 64.88 81 SER A N 1
ATOM 619 C CA . SER A 1 81 ? -17.380 14.797 17.544 1.00 64.88 81 SER A CA 1
ATOM 620 C C . SER A 1 81 ? -18.361 15.081 18.683 1.00 64.88 81 SER A C 1
ATOM 622 O O . SER A 1 81 ? -18.964 16.139 18.810 1.00 64.88 81 SER A O 1
ATOM 624 N N . GLY A 1 82 ? -18.515 14.106 19.583 1.00 62.91 82 GLY A N 1
ATOM 625 C CA . GLY A 1 82 ? -19.354 14.259 20.773 1.00 62.91 82 GLY A CA 1
ATOM 626 C C . GLY A 1 82 ? -20.805 13.824 20.565 1.00 62.91 82 GLY A C 1
ATOM 627 O O . GLY A 1 82 ? -21.098 12.645 20.773 1.00 62.91 82 GLY A O 1
ATOM 628 N N . PHE A 1 83 ? -21.698 14.780 20.285 1.00 52.19 83 PHE A N 1
ATOM 629 C CA . PHE A 1 83 ? -23.154 14.565 20.183 1.00 52.19 83 PHE A CA 1
ATOM 630 C C . PHE A 1 83 ? -23.679 14.479 18.746 1.00 52.19 83 PHE A C 1
ATOM 632 O O . PHE A 1 83 ? -24.818 14.056 18.559 1.00 52.19 83 PHE A O 1
ATOM 639 N N . GLU A 1 84 ? -22.868 14.843 17.761 1.00 60.78 84 GLU A N 1
ATOM 640 C CA . GLU A 1 84 ? -23.089 14.514 16.354 1.00 60.78 84 GLU A CA 1
ATOM 641 C C . GLU A 1 84 ? -22.587 13.074 16.141 1.00 60.78 84 GLU A C 1
ATOM 643 O O . GLU A 1 84 ? -21.565 12.658 16.704 1.00 60.78 84 GLU A O 1
ATOM 648 N N . PHE A 1 85 ? -23.428 12.233 15.530 1.00 57.84 85 PHE A N 1
ATOM 649 C CA . PHE A 1 85 ? -23.376 10.778 15.740 1.00 57.84 85 PHE A CA 1
ATOM 650 C C . PHE A 1 85 ? -22.533 10.011 14.702 1.00 57.84 85 PHE A C 1
ATOM 652 O O . PHE A 1 85 ? -22.470 8.779 14.796 1.00 57.84 85 PHE A O 1
ATOM 659 N N . GLY A 1 86 ? -21.835 10.706 13.799 1.00 70.50 86 GLY A N 1
ATOM 660 C CA . GLY A 1 86 ? -20.767 10.150 12.964 1.00 70.50 86 GLY A CA 1
ATOM 661 C C . GLY A 1 86 ? -20.537 10.950 11.682 1.00 70.50 86 GLY A C 1
ATOM 662 O O . GLY A 1 86 ? -21.510 11.333 11.052 1.00 70.50 86 GLY A O 1
ATOM 663 N N . ASP A 1 87 ? -19.261 11.101 11.314 1.00 83.44 87 ASP A N 1
ATOM 664 C CA . ASP A 1 87 ? -18.711 11.855 10.177 1.00 83.44 87 ASP A CA 1
ATOM 665 C C . ASP A 1 87 ? -19.644 11.955 8.945 1.00 83.44 87 ASP A C 1
ATOM 667 O O . ASP A 1 87 ? -19.931 10.943 8.293 1.00 83.44 87 ASP A O 1
ATOM 671 N N . ASP A 1 88 ? -20.055 13.174 8.580 1.00 84.00 88 ASP A N 1
ATOM 672 C CA . ASP A 1 88 ? -20.918 13.436 7.418 1.00 84.00 88 ASP A CA 1
ATOM 673 C C . ASP A 1 88 ? -20.149 13.556 6.081 1.00 84.00 88 ASP A C 1
ATOM 675 O O . ASP A 1 88 ? -19.087 14.174 5.973 1.00 84.00 88 ASP A O 1
ATOM 679 N N . LEU A 1 89 ? -20.691 12.979 4.999 1.00 87.94 89 LEU A N 1
ATOM 680 C CA . LEU A 1 89 ? -20.077 13.055 3.664 1.00 87.94 89 LEU A CA 1
ATOM 681 C C . LEU A 1 89 ? -20.448 14.371 2.965 1.00 87.94 89 LEU A C 1
ATOM 683 O O . LEU A 1 89 ? -21.566 14.522 2.474 1.00 87.94 89 LEU A O 1
ATOM 687 N N . VAL A 1 90 ? -19.477 15.272 2.809 1.00 88.25 90 VAL A N 1
ATOM 688 C CA . VAL A 1 90 ? -19.650 16.544 2.089 1.00 88.25 90 VAL A CA 1
ATOM 689 C C . VAL A 1 90 ? -19.765 16.317 0.579 1.00 88.25 90 VAL A C 1
ATOM 691 O O . VAL A 1 90 ? -20.655 16.861 -0.071 1.00 88.25 90 VAL A O 1
ATOM 694 N N . ALA A 1 91 ? -18.837 15.547 -0.005 1.00 90.69 91 ALA A N 1
ATOM 695 C CA . ALA A 1 91 ? -18.785 15.303 -1.450 1.00 90.69 91 ALA A CA 1
ATOM 696 C C . ALA A 1 91 ? -17.902 14.104 -1.830 1.00 90.69 91 ALA A C 1
ATOM 698 O O . ALA A 1 91 ? -16.950 13.766 -1.127 1.00 90.69 91 ALA A O 1
ATOM 699 N N . GLN A 1 92 ? -18.155 13.523 -3.007 1.00 92.44 92 GLN A N 1
ATOM 700 C CA . GLN A 1 92 ? -17.279 12.543 -3.654 1.00 92.44 92 GLN A CA 1
ATOM 701 C C . GLN A 1 92 ? -16.936 12.999 -5.079 1.00 92.44 92 GLN A C 1
ATOM 703 O O . GLN A 1 92 ? -17.810 13.415 -5.832 1.00 92.44 92 GLN A O 1
ATOM 708 N N . VAL A 1 93 ? -15.664 12.875 -5.452 1.00 91.56 93 VAL A N 1
ATOM 709 C CA . VAL A 1 93 ? -15.119 13.195 -6.776 1.00 91.56 93 VAL A CA 1
ATOM 710 C C . VAL A 1 93 ? -14.325 11.995 -7.288 1.00 91.56 93 VAL A C 1
ATOM 712 O O . VAL A 1 93 ? -13.541 11.417 -6.538 1.00 91.56 93 VAL A O 1
ATOM 715 N N . THR A 1 94 ? -14.463 11.665 -8.570 1.00 91.88 94 THR A N 1
ATOM 716 C CA . THR A 1 94 ? -13.583 10.708 -9.257 1.00 91.88 94 THR A CA 1
ATOM 717 C C . THR A 1 94 ? -12.565 11.453 -10.120 1.00 91.88 94 THR A C 1
ATOM 719 O O . THR A 1 94 ? -12.910 12.405 -10.818 1.00 91.88 94 THR A O 1
ATOM 722 N N . LEU A 1 95 ? -11.304 11.032 -10.051 1.00 91.25 95 LEU A N 1
ATOM 723 C CA . LEU A 1 95 ? -10.160 11.580 -10.784 1.00 91.25 95 LEU A CA 1
ATOM 724 C C . LEU A 1 95 ? -9.325 10.430 -11.354 1.00 91.25 95 LEU A C 1
ATOM 726 O O . LEU A 1 95 ? -9.550 9.267 -11.025 1.00 91.25 95 LEU A O 1
ATOM 730 N N . ASN A 1 96 ? -8.302 10.752 -12.142 1.00 91.75 96 ASN A N 1
ATOM 731 C CA . ASN A 1 96 ? -7.363 9.769 -12.673 1.00 91.75 96 ASN A CA 1
ATOM 732 C C . ASN A 1 96 ? -5.918 10.179 -12.366 1.00 91.75 96 ASN A C 1
ATOM 734 O O . ASN A 1 96 ? -5.593 11.365 -12.321 1.00 91.75 96 ASN A O 1
ATOM 738 N N . ALA A 1 97 ? -5.047 9.192 -12.163 1.00 88.88 97 ALA A N 1
ATOM 739 C CA . ALA A 1 97 ? -3.619 9.400 -11.979 1.00 88.88 97 ALA A CA 1
ATOM 740 C C . ALA A 1 97 ? -2.995 10.041 -13.230 1.00 88.88 97 ALA A C 1
ATOM 742 O O . ALA A 1 97 ? -3.181 9.557 -14.349 1.00 88.88 97 ALA A O 1
ATOM 743 N N . ILE A 1 98 ? -2.242 11.124 -13.029 1.00 88.06 98 ILE A N 1
ATOM 744 C CA . ILE A 1 98 ? -1.661 11.923 -14.115 1.00 88.06 98 ILE A CA 1
ATOM 745 C C . ILE A 1 98 ? -0.663 11.123 -14.957 1.00 88.06 98 ILE A C 1
ATOM 747 O O . ILE A 1 98 ? 0.061 10.262 -14.449 1.00 88.06 98 ILE A O 1
ATOM 751 N N . TYR A 1 99 ? -0.576 11.443 -16.247 1.00 86.06 99 TYR A N 1
ATOM 752 C CA . TYR A 1 99 ? 0.464 10.883 -17.103 1.00 86.06 99 TYR A CA 1
ATOM 753 C C . TYR A 1 99 ? 1.831 11.457 -16.717 1.00 86.06 99 TYR A C 1
ATOM 755 O O . TYR A 1 99 ? 2.006 12.671 -16.621 1.00 86.06 99 TYR A O 1
ATOM 763 N N . CYS A 1 100 ? 2.827 10.590 -16.519 1.00 84.69 100 CYS A N 1
ATOM 764 C CA . CYS A 1 100 ? 4.185 11.036 -16.243 1.00 84.69 100 CYS A CA 1
ATOM 765 C C . CYS A 1 100 ? 5.247 10.132 -16.864 1.00 84.69 100 CYS A C 1
ATOM 767 O O . CYS A 1 100 ? 5.289 8.931 -16.607 1.00 84.69 100 CYS A O 1
ATOM 769 N N . SER A 1 101 ? 6.148 10.734 -17.642 1.00 83.00 101 SER A N 1
ATOM 770 C CA . SER A 1 101 ? 7.233 10.045 -18.338 1.00 83.00 101 SER A CA 1
ATOM 771 C C . SER A 1 101 ? 8.567 10.737 -18.081 1.00 83.00 101 SER A C 1
ATOM 773 O O . SER A 1 101 ? 8.677 11.958 -18.180 1.00 83.00 101 SER A O 1
ATOM 775 N N . ALA A 1 102 ? 9.611 9.954 -17.803 1.00 82.38 102 ALA A N 1
ATOM 776 C CA . ALA A 1 102 ? 10.963 10.460 -17.557 1.00 82.38 102 ALA A CA 1
ATOM 777 C C . ALA A 1 102 ? 11.579 11.204 -18.760 1.00 82.38 102 ALA A C 1
ATOM 779 O O . ALA A 1 102 ? 12.565 11.918 -18.591 1.00 82.38 102 ALA A O 1
ATOM 780 N N . PHE A 1 103 ? 11.008 11.043 -19.959 1.00 78.06 103 PHE A N 1
ATOM 781 C CA . PHE A 1 103 ? 11.475 11.680 -21.195 1.00 78.06 103 PHE A CA 1
ATOM 782 C C . PHE A 1 103 ? 10.831 13.048 -21.464 1.00 78.06 103 PHE A C 1
ATOM 784 O O . PHE A 1 103 ? 11.402 13.837 -22.213 1.00 78.06 103 PHE A O 1
ATOM 791 N N . THR A 1 104 ? 9.666 13.334 -20.872 1.00 77.81 104 THR A N 1
ATOM 792 C CA . THR A 1 104 ? 8.934 14.606 -21.042 1.00 77.81 104 THR A CA 1
ATOM 793 C C . THR A 1 104 ? 8.851 15.432 -19.757 1.00 77.81 104 THR A C 1
ATOM 795 O O . THR A 1 104 ? 8.610 16.636 -19.818 1.00 77.81 104 THR A O 1
ATOM 798 N N . ALA A 1 105 ? 9.065 14.813 -18.594 1.00 83.94 105 ALA A N 1
ATOM 799 C CA . ALA A 1 105 ? 9.033 15.473 -17.296 1.00 83.94 105 ALA A CA 1
ATOM 800 C C . ALA A 1 105 ? 10.174 16.491 -17.118 1.00 83.94 105 ALA A C 1
ATOM 802 O O . ALA A 1 105 ? 11.336 16.232 -17.442 1.00 83.94 105 ALA A O 1
ATOM 803 N N . LEU A 1 106 ? 9.853 17.637 -16.515 1.00 84.56 106 LEU A N 1
ATOM 804 C CA . LEU A 1 106 ? 10.838 18.658 -16.165 1.00 84.56 106 LEU A CA 1
ATOM 805 C C . LEU A 1 106 ? 11.620 18.238 -14.915 1.00 84.56 106 LEU A C 1
ATOM 807 O O . LEU A 1 106 ? 11.034 17.766 -13.937 1.00 84.56 106 LEU A O 1
ATOM 811 N N . LYS A 1 107 ? 12.941 18.453 -14.924 1.00 84.00 107 LYS A N 1
ATOM 812 C CA . LYS A 1 107 ? 13.780 18.289 -13.729 1.00 84.00 107 LYS A CA 1
ATOM 813 C C . LYS A 1 107 ? 13.442 19.369 -12.706 1.00 84.00 107 LYS A C 1
ATOM 815 O O . LYS A 1 107 ? 13.452 20.553 -13.029 1.00 84.00 107 LYS A O 1
ATOM 820 N N . GLN A 1 108 ? 13.136 18.944 -11.487 1.00 82.25 108 GLN A N 1
ATOM 821 C CA . GLN A 1 108 ? 12.685 19.796 -10.389 1.00 82.25 108 GLN A CA 1
ATOM 822 C C . GLN A 1 108 ? 13.279 19.292 -9.065 1.00 82.25 108 GLN A C 1
ATOM 824 O O . GLN A 1 108 ? 13.591 18.105 -8.940 1.00 82.25 108 GLN A O 1
ATOM 829 N N . LYS A 1 109 ? 13.415 20.178 -8.066 1.00 77.25 109 LYS A N 1
ATOM 830 C CA . LYS A 1 109 ? 13.841 19.793 -6.708 1.00 77.25 109 LYS A CA 1
ATOM 831 C C . LYS A 1 109 ? 12.848 18.793 -6.104 1.00 77.25 109 LYS A C 1
ATOM 833 O O . LYS A 1 109 ? 11.648 19.062 -6.086 1.00 77.25 109 LYS A O 1
ATOM 838 N N . MET A 1 110 ? 13.339 17.666 -5.593 1.00 68.75 110 MET A N 1
ATOM 839 C CA . MET A 1 110 ? 12.502 16.651 -4.944 1.00 68.75 110 MET A CA 1
ATOM 840 C C . MET A 1 110 ? 11.944 17.158 -3.601 1.00 68.75 110 MET A C 1
ATOM 842 O O . MET A 1 110 ? 12.739 17.610 -2.778 1.00 68.75 110 MET A O 1
ATOM 846 N N . PRO A 1 111 ? 10.621 17.065 -3.333 1.00 56.44 111 PRO A N 1
ATOM 847 C CA . PRO A 1 111 ? 10.056 17.558 -2.078 1.00 56.44 111 PRO A CA 1
ATOM 848 C C . PRO A 1 111 ? 10.450 16.707 -0.863 1.00 56.44 111 PRO A C 1
ATOM 850 O O . PRO A 1 111 ? 10.900 17.233 0.146 1.00 56.44 111 PRO A O 1
ATOM 853 N N . SER A 1 112 ? 10.331 15.383 -0.955 1.00 55.62 112 SER A N 1
ATOM 854 C CA . SER A 1 112 ? 10.769 14.462 0.097 1.00 55.62 112 SER A CA 1
ATOM 855 C C . SER A 1 112 ? 11.274 13.150 -0.502 1.00 55.62 112 SER A C 1
ATOM 857 O O . SER A 1 112 ? 11.059 12.864 -1.682 1.00 55.62 112 SER A O 1
ATOM 859 N N . ASN A 1 113 ? 11.982 12.362 0.306 1.00 50.78 113 ASN A N 1
ATOM 860 C CA . ASN A 1 113 ? 12.713 11.170 -0.130 1.00 50.78 113 ASN A CA 1
ATOM 861 C C . ASN A 1 113 ? 11.880 9.873 -0.016 1.00 50.78 113 ASN A C 1
ATOM 863 O O . ASN A 1 113 ? 12.433 8.778 0.019 1.00 50.78 113 ASN A O 1
ATOM 867 N N . ASP A 1 114 ? 10.554 9.987 0.105 1.00 54.72 114 ASP A N 1
ATOM 868 C CA . ASP A 1 114 ? 9.732 8.947 0.748 1.00 54.72 114 ASP A CA 1
ATOM 869 C C . ASP A 1 114 ? 9.102 7.930 -0.227 1.00 54.72 114 ASP A C 1
ATOM 871 O O . ASP A 1 114 ? 8.306 7.091 0.183 1.00 54.72 114 ASP A O 1
ATOM 875 N N . THR A 1 115 ? 9.413 8.008 -1.527 1.00 59.44 115 THR A N 1
ATOM 876 C CA . THR A 1 115 ? 8.814 7.142 -2.575 1.00 59.44 115 THR A CA 1
ATOM 877 C C . THR A 1 115 ? 9.841 6.498 -3.497 1.00 59.44 115 THR A C 1
ATOM 879 O O . THR A 1 115 ? 9.777 5.300 -3.757 1.00 59.44 115 THR A O 1
ATOM 882 N N . SER A 1 116 ? 10.788 7.287 -4.000 1.00 70.94 116 SER A N 1
ATOM 883 C CA . SER A 1 116 ? 11.892 6.822 -4.839 1.00 70.94 116 SER A CA 1
ATOM 884 C C . SER A 1 116 ? 13.088 6.469 -3.961 1.00 70.94 116 SER A C 1
ATOM 886 O O . SER A 1 116 ? 13.486 7.268 -3.119 1.00 70.94 116 SER A O 1
ATOM 888 N N . VAL A 1 117 ? 13.735 5.324 -4.198 1.00 80.06 117 VAL A N 1
ATOM 889 C CA . VAL A 1 117 ? 15.014 5.003 -3.525 1.00 80.06 117 VAL A CA 1
ATOM 890 C C . VAL A 1 117 ? 16.190 5.848 -4.041 1.00 80.06 117 VAL A C 1
ATOM 892 O O . VAL A 1 117 ? 17.316 5.716 -3.557 1.00 80.06 117 VAL A O 1
ATOM 895 N N . TRP A 1 118 ? 15.967 6.684 -5.058 1.00 86.12 118 TRP A N 1
ATOM 896 C CA . TRP A 1 118 ? 16.949 7.647 -5.541 1.00 86.12 118 TRP A CA 1
ATOM 897 C C . TRP A 1 118 ? 16.834 8.929 -4.722 1.00 86.12 118 TRP A C 1
ATOM 899 O O . TRP A 1 118 ? 15.881 9.686 -4.882 1.00 86.12 118 TRP A O 1
ATOM 909 N N . ALA A 1 119 ? 17.848 9.211 -3.908 1.00 81.69 119 ALA A N 1
ATOM 910 C CA . ALA A 1 119 ? 17.937 10.404 -3.067 1.00 81.69 119 ALA A CA 1
ATOM 911 C C . ALA A 1 119 ? 18.522 11.628 -3.800 1.00 81.69 119 ALA A C 1
ATOM 913 O O . ALA A 1 119 ? 19.102 12.520 -3.178 1.00 81.69 119 ALA A O 1
ATOM 914 N N . LEU A 1 120 ? 18.411 11.662 -5.133 1.00 81.75 120 LEU A N 1
ATOM 915 C CA . LEU A 1 120 ? 18.869 12.770 -5.970 1.00 81.75 120 LEU A CA 1
ATOM 916 C C . LEU A 1 120 ? 18.072 14.040 -5.645 1.00 81.75 120 LEU A C 1
ATOM 918 O O . LEU A 1 120 ? 16.840 14.017 -5.673 1.00 81.75 120 LEU A O 1
ATOM 922 N N . ALA A 1 121 ? 18.782 15.146 -5.402 1.00 78.19 121 ALA A N 1
ATOM 923 C CA . ALA A 1 121 ? 18.184 16.434 -5.041 1.00 78.19 121 ALA A CA 1
ATOM 924 C C . ALA A 1 121 ? 17.256 17.005 -6.129 1.00 78.19 121 ALA A C 1
ATOM 926 O O . ALA A 1 121 ? 16.265 17.657 -5.808 1.00 78.19 121 ALA A O 1
ATOM 927 N N . GLU A 1 122 ? 17.553 16.733 -7.402 1.00 82.38 122 GLU A N 1
ATOM 928 C CA . GLU A 1 122 ? 16.708 17.080 -8.545 1.00 82.38 122 GLU A CA 1
ATOM 929 C C . GLU A 1 122 ? 16.416 15.837 -9.383 1.00 82.38 122 GLU A C 1
ATOM 931 O O . GLU A 1 122 ? 17.328 15.085 -9.738 1.00 82.38 122 GLU A O 1
ATOM 936 N N . GLN A 1 123 ? 15.143 15.627 -9.716 1.00 83.88 123 GLN A N 1
ATOM 937 C CA . GLN A 1 123 ? 14.675 14.508 -10.537 1.00 83.88 123 GLN A CA 1
ATOM 938 C C . GLN A 1 123 ? 13.609 14.993 -11.530 1.00 83.88 123 GLN A C 1
ATOM 940 O O . GLN A 1 123 ? 12.964 16.015 -11.280 1.00 83.88 123 GLN A O 1
ATOM 945 N N . PRO A 1 124 ? 13.411 14.298 -12.665 1.00 86.44 124 PRO A N 1
ATOM 946 C CA . PRO A 1 124 ? 12.234 14.498 -13.500 1.00 86.44 124 PRO A CA 1
ATOM 947 C C . PRO A 1 124 ? 10.971 14.287 -12.656 1.00 86.44 124 PRO A C 1
ATOM 949 O O . PRO A 1 124 ? 10.849 13.272 -11.973 1.00 86.44 124 PRO A O 1
ATOM 952 N N . MET A 1 125 ? 10.041 15.238 -12.690 1.00 84.88 125 MET A N 1
ATOM 953 C CA . MET A 1 125 ? 8.743 15.137 -12.019 1.00 84.88 125 MET A CA 1
ATOM 954 C C . MET A 1 125 ? 7.642 15.752 -12.876 1.00 84.88 125 MET A C 1
ATOM 956 O O . MET A 1 125 ? 7.871 16.737 -13.583 1.00 84.88 125 MET A O 1
ATOM 960 N N . CYS A 1 126 ? 6.433 15.212 -12.747 1.00 86.19 126 CYS A N 1
ATOM 961 C CA . CYS A 1 126 ? 5.222 15.789 -13.319 1.00 86.19 126 CYS A CA 1
ATOM 962 C C . CYS A 1 126 ? 4.353 16.337 -12.193 1.00 86.19 126 CYS A C 1
ATOM 964 O O . CYS A 1 126 ? 4.144 15.669 -11.179 1.00 86.19 126 CYS A O 1
ATOM 966 N N . VAL A 1 127 ? 3.867 17.562 -12.365 1.00 84.44 127 VAL A N 1
ATOM 967 C CA . VAL A 1 127 ? 2.990 18.247 -11.416 1.00 84.44 127 VAL A CA 1
ATOM 968 C C . VAL A 1 127 ? 1.798 18.753 -12.202 1.00 84.44 127 VAL A C 1
ATOM 970 O O . VAL A 1 127 ? 1.976 19.530 -13.136 1.00 84.44 127 VAL A O 1
ATOM 973 N N . GLU A 1 128 ? 0.601 18.355 -11.792 1.00 85.81 128 GLU A N 1
ATOM 974 C CA . GLU A 1 128 ? -0.639 18.949 -12.282 1.00 85.81 128 GLU A CA 1
ATOM 975 C C . GLU A 1 128 ? -1.422 19.493 -11.097 1.00 85.81 128 GLU A C 1
ATOM 977 O O . GLU A 1 128 ? -1.394 18.937 -9.995 1.00 85.81 128 GLU A O 1
ATOM 982 N N . GLU A 1 129 ? -2.105 20.610 -11.314 1.00 85.31 129 GLU A N 1
ATOM 983 C CA . GLU A 1 129 ? -2.887 21.263 -10.282 1.00 85.31 129 GLU A CA 1
ATOM 984 C C . GLU A 1 129 ? -4.154 21.862 -10.880 1.00 85.31 129 GLU A C 1
ATOM 986 O O . GLU A 1 129 ? -4.100 22.613 -11.854 1.00 85.31 129 GLU A O 1
ATOM 991 N N . LEU A 1 130 ? -5.298 21.526 -10.289 1.00 87.00 130 LEU A N 1
ATOM 992 C CA . LEU A 1 130 ? -6.611 21.879 -10.817 1.00 87.00 130 LEU A CA 1
ATOM 993 C C . LEU A 1 130 ? -7.617 22.155 -9.695 1.00 87.00 130 LEU A C 1
ATOM 995 O O . LEU A 1 130 ? -7.446 21.724 -8.551 1.00 87.00 130 LEU A O 1
ATOM 999 N N . TRP A 1 131 ? -8.663 22.908 -10.029 1.00 88.31 131 TRP A N 1
ATOM 1000 C CA . TRP A 1 131 ? -9.812 23.144 -9.158 1.00 88.31 131 TRP A CA 1
ATOM 1001 C C . TRP A 1 131 ? -10.981 22.275 -9.615 1.00 88.31 131 TRP A C 1
ATOM 1003 O O . TRP A 1 131 ? -11.388 22.358 -10.769 1.00 88.31 131 TRP A O 1
ATOM 1013 N N . VAL A 1 132 ? -11.521 21.474 -8.699 1.00 90.75 132 VAL A N 1
ATOM 1014 C CA . VAL A 1 132 ? -12.695 20.626 -8.913 1.00 90.75 132 VAL A CA 1
ATOM 1015 C C . VAL A 1 132 ? -13.907 21.228 -8.193 1.00 90.75 132 VAL A C 1
ATOM 1017 O O . VAL A 1 132 ? -13.781 21.554 -7.004 1.00 90.75 132 VAL A O 1
ATOM 1020 N N . PRO A 1 133 ? -15.076 21.339 -8.846 1.00 92.06 133 PRO A N 1
ATOM 1021 C CA . PRO A 1 133 ? -16.339 21.579 -8.157 1.00 92.06 133 PRO A CA 1
ATOM 1022 C C . PRO A 1 133 ? -16.774 20.344 -7.363 1.00 92.06 133 PRO A C 1
ATOM 1024 O O . PRO A 1 133 ? -16.704 19.219 -7.845 1.00 92.06 133 PRO A O 1
ATOM 1027 N N . LEU A 1 134 ? -17.262 20.556 -6.144 1.00 89.94 134 LEU A N 1
ATOM 1028 C CA . LEU A 1 134 ? -17.812 19.493 -5.293 1.00 89.94 134 LEU A CA 1
ATOM 1029 C C . LEU A 1 134 ? -19.315 19.240 -5.546 1.00 89.94 134 LEU A C 1
ATOM 1031 O O . LEU A 1 134 ? -19.964 18.546 -4.774 1.00 89.94 134 LEU A O 1
ATOM 1035 N N . MET A 1 135 ? -19.867 19.802 -6.627 1.00 85.25 135 MET A N 1
ATOM 1036 C CA . MET A 1 135 ? -21.252 19.630 -7.086 1.00 85.25 135 MET A CA 1
ATOM 1037 C C . MET A 1 135 ? -21.267 19.453 -8.610 1.00 85.25 135 MET A C 1
ATOM 1039 O O . MET A 1 135 ? -20.494 20.119 -9.299 1.00 85.25 135 MET A O 1
ATOM 1043 N N . GLU A 1 136 ? -22.174 18.627 -9.145 1.00 77.62 136 GLU A N 1
ATOM 1044 C CA . GLU A 1 136 ? -22.218 18.259 -10.578 1.00 77.62 136 GLU A CA 1
ATOM 1045 C C . GLU A 1 136 ? -22.292 19.450 -11.552 1.00 77.62 136 GLU A C 1
ATOM 1047 O O . GLU A 1 136 ? -21.766 19.370 -12.659 1.00 77.62 136 GLU A O 1
ATOM 1052 N N . SER A 1 137 ? -22.937 20.552 -11.158 1.00 77.94 137 SER A N 1
ATOM 1053 C CA . SER A 1 137 ? -23.122 21.759 -11.982 1.00 77.94 137 SER A CA 1
ATOM 1054 C C . SER A 1 137 ? -22.294 22.967 -11.518 1.00 77.94 137 SER A C 1
ATOM 1056 O O . SER A 1 137 ? -22.567 24.097 -11.927 1.00 77.94 137 SER A O 1
ATOM 1058 N N . GLY A 1 138 ? -21.313 22.754 -10.638 1.00 79.19 138 GLY A N 1
ATOM 1059 C CA . GLY A 1 138 ? -20.497 23.825 -10.069 1.00 79.19 138 GLY A CA 1
ATOM 1060 C C . GLY A 1 138 ? -19.402 24.339 -11.010 1.00 79.19 138 GLY A C 1
ATOM 1061 O O . GLY A 1 138 ? -18.821 23.573 -11.774 1.00 79.19 138 GLY A O 1
ATOM 1062 N N . ASP A 1 139 ? -19.055 25.624 -10.887 1.00 84.38 139 ASP A N 1
ATOM 1063 C CA . ASP A 1 139 ? -17.853 26.202 -11.504 1.00 84.38 139 ASP A CA 1
ATOM 1064 C C . ASP A 1 139 ? -16.914 26.789 -10.436 1.00 84.38 139 ASP A C 1
ATOM 1066 O O . ASP A 1 139 ? -17.333 27.507 -9.520 1.00 84.38 139 ASP A O 1
ATOM 1070 N N . CYS A 1 140 ? -15.626 26.480 -10.589 1.00 86.19 140 CYS A N 1
ATOM 1071 C CA . CYS A 1 140 ? -14.518 26.887 -9.728 1.00 86.19 140 CYS A CA 1
ATOM 1072 C C . CYS A 1 140 ? -13.479 27.765 -10.448 1.00 86.19 140 CYS A C 1
ATOM 1074 O O . CYS A 1 140 ? -12.406 28.021 -9.889 1.00 86.19 140 CYS A O 1
ATOM 1076 N N . SER A 1 141 ? -13.772 28.212 -11.676 1.00 83.44 141 SER A N 1
ATOM 1077 C CA . SER A 1 141 ? -12.923 29.115 -12.458 1.00 83.44 141 SER A CA 1
ATOM 1078 C C . SER A 1 141 ? -12.725 30.471 -11.763 1.00 83.44 141 SER A C 1
ATOM 1080 O O . SER A 1 141 ? -11.597 30.963 -11.666 1.00 83.44 141 SER A O 1
ATOM 1082 N N . ASP A 1 142 ? -13.797 31.036 -11.197 1.00 79.50 142 ASP A N 1
ATOM 1083 C CA . ASP A 1 142 ? -13.773 32.277 -10.425 1.00 79.50 142 ASP A CA 1
ATOM 1084 C C . ASP A 1 142 ? -13.689 32.018 -8.909 1.00 79.50 142 ASP A C 1
ATOM 1086 O O . ASP A 1 142 ? -14.330 31.131 -8.344 1.00 79.50 142 ASP A O 1
ATOM 1090 N N . LYS A 1 143 ? -12.910 32.855 -8.218 1.00 74.88 143 LYS A N 1
ATOM 1091 C CA . LYS A 1 143 ? -12.828 32.904 -6.754 1.00 74.88 143 LYS A CA 1
ATOM 1092 C C . LYS A 1 143 ? -14.089 33.483 -6.106 1.00 74.88 143 LYS A C 1
ATOM 1094 O O . LYS A 1 143 ? -14.252 33.277 -4.909 1.00 74.88 143 LYS A O 1
ATOM 1099 N N . SER A 1 144 ? -14.912 34.231 -6.850 1.00 75.62 144 SER A N 1
ATOM 1100 C CA . SER A 1 144 ? -16.160 34.826 -6.341 1.00 75.62 144 SER A CA 1
ATOM 1101 C C . SER A 1 144 ? -17.357 33.863 -6.334 1.00 75.62 144 SER A C 1
ATOM 1103 O O . SER A 1 144 ? -18.358 34.141 -5.674 1.00 75.62 144 SER A O 1
ATOM 1105 N N . SER A 1 145 ? -17.242 32.722 -7.027 1.00 78.75 145 SER A N 1
ATOM 1106 C CA . SER A 1 145 ? -18.241 31.648 -7.037 1.00 78.75 145 SER A CA 1
ATOM 1107 C C . SER A 1 145 ? -18.540 31.175 -5.612 1.00 78.75 145 SER A C 1
ATOM 1109 O O . SER A 1 145 ? -17.615 30.923 -4.841 1.00 78.75 145 SER A O 1
ATOM 1111 N N . SER A 1 146 ? -19.821 31.004 -5.276 1.00 82.62 146 SER A N 1
ATOM 1112 C CA . SER A 1 146 ? -20.274 30.381 -4.021 1.00 82.62 146 SER A CA 1
ATOM 1113 C C . SER A 1 146 ? -20.201 28.849 -4.047 1.00 82.62 146 SER A C 1
ATOM 1115 O O . SER A 1 146 ? -20.582 28.197 -3.080 1.00 82.62 146 SER A O 1
ATOM 1117 N N . THR A 1 147 ? -19.720 28.263 -5.147 1.00 87.75 147 THR A N 1
ATOM 1118 C CA . THR A 1 147 ? -19.569 26.812 -5.310 1.00 87.75 147 THR A CA 1
ATOM 1119 C C . THR A 1 147 ? -18.524 26.265 -4.321 1.00 87.75 147 THR A C 1
ATOM 1121 O O . THR A 1 147 ? -17.426 26.835 -4.248 1.00 87.75 147 THR A O 1
ATOM 1124 N N . PRO A 1 148 ? -18.798 25.165 -3.587 1.00 90.25 148 PRO A N 1
ATOM 1125 C CA . PRO A 1 148 ? -17.776 24.411 -2.866 1.00 90.25 148 PRO A CA 1
ATOM 1126 C C . PRO A 1 148 ? -16.738 23.838 -3.838 1.00 90.25 148 PRO A C 1
ATOM 1128 O O . PRO A 1 148 ? -17.065 23.095 -4.765 1.00 90.25 148 PRO A O 1
ATOM 1131 N N . CYS A 1 149 ? -15.469 24.187 -3.626 1.00 90.69 149 CYS A N 1
ATOM 1132 C CA . CYS A 1 149 ? -14.384 23.921 -4.573 1.00 90.69 149 CYS A CA 1
ATOM 1133 C C . CYS A 1 149 ? -13.146 23.321 -3.894 1.00 90.69 149 CYS A C 1
ATOM 1135 O O . CYS A 1 149 ? -12.586 23.886 -2.945 1.00 90.69 149 CYS A O 1
ATOM 1137 N N . MET A 1 150 ? -12.634 22.220 -4.441 1.00 89.81 150 MET A N 1
ATOM 1138 C CA . MET A 1 150 ? -11.404 21.565 -3.993 1.00 89.81 150 MET A CA 1
ATOM 1139 C C . MET A 1 150 ? -10.252 21.849 -4.965 1.00 89.81 150 MET A C 1
ATOM 1141 O O . MET A 1 150 ? -10.365 21.602 -6.158 1.00 89.81 150 MET A O 1
ATOM 1145 N N . ARG A 1 151 ? -9.121 22.354 -4.456 1.00 87.62 151 ARG A N 1
ATOM 1146 C CA . ARG A 1 151 ? -7.866 22.463 -5.219 1.00 87.62 151 ARG A CA 1
ATOM 1147 C C . ARG A 1 151 ? -7.049 21.209 -4.962 1.00 87.62 151 ARG A C 1
ATOM 1149 O O . ARG A 1 151 ? -6.750 20.931 -3.803 1.00 87.62 151 ARG A O 1
ATOM 1156 N N . ILE A 1 152 ? -6.685 20.497 -6.017 1.00 86.94 152 ILE A N 1
ATOM 1157 C CA . ILE A 1 152 ? -5.904 19.263 -5.941 1.00 86.94 152 ILE A CA 1
ATOM 1158 C C . ILE A 1 152 ? -4.610 19.480 -6.701 1.00 86.94 152 ILE A C 1
ATOM 1160 O O . ILE A 1 152 ? -4.640 19.917 -7.849 1.00 86.94 152 ILE A O 1
ATOM 1164 N N . ARG A 1 153 ? -3.489 19.148 -6.061 1.00 85.00 153 ARG A N 1
ATOM 1165 C CA . ARG A 1 153 ? -2.175 19.074 -6.692 1.00 85.00 153 ARG A CA 1
ATOM 1166 C C . ARG A 1 153 ? -1.719 17.622 -6.693 1.00 85.00 153 ARG A C 1
ATOM 1168 O O . ARG A 1 153 ? -1.460 17.057 -5.634 1.00 85.00 153 ARG A O 1
ATOM 1175 N N . MET A 1 154 ? -1.592 17.034 -7.876 1.00 85.56 154 MET A N 1
ATOM 1176 C CA . MET A 1 154 ? -0.970 15.726 -8.057 1.00 85.56 154 MET A CA 1
ATOM 1177 C C . MET A 1 154 ? 0.512 15.923 -8.386 1.00 85.56 154 MET A C 1
ATOM 1179 O O . MET A 1 154 ? 0.903 16.891 -9.039 1.00 85.56 154 MET A O 1
ATOM 1183 N N . THR A 1 155 ? 1.384 15.048 -7.889 1.00 82.81 155 THR A N 1
ATOM 1184 C CA . THR A 1 155 ? 2.820 15.117 -8.199 1.00 82.81 155 THR A CA 1
ATOM 1185 C C . THR A 1 155 ? 3.402 13.719 -8.320 1.00 82.81 155 THR A C 1
ATOM 1187 O O . THR A 1 155 ? 3.640 13.050 -7.311 1.00 82.81 155 THR A O 1
ATOM 1190 N N . ALA A 1 156 ? 3.648 13.309 -9.560 1.00 84.94 156 ALA A N 1
ATOM 1191 C CA . ALA A 1 156 ? 4.169 12.001 -9.920 1.00 84.94 156 ALA A CA 1
ATOM 1192 C C . ALA A 1 156 ? 5.685 12.052 -10.152 1.00 84.94 156 ALA A C 1
ATOM 1194 O O . ALA A 1 156 ? 6.214 12.964 -10.794 1.00 84.94 156 ALA A O 1
ATOM 1195 N N . VAL A 1 157 ? 6.371 11.029 -9.646 1.00 85.69 157 VAL A N 1
ATOM 1196 C CA . VAL A 1 157 ? 7.762 10.718 -9.985 1.00 85.69 157 VAL A CA 1
ATOM 1197 C C . VAL A 1 157 ? 7.693 9.606 -11.033 1.00 85.69 157 VAL A C 1
ATOM 1199 O O . VAL A 1 157 ? 7.140 8.550 -10.727 1.00 85.69 157 VAL A O 1
ATOM 1202 N N . PRO A 1 158 ? 8.196 9.806 -12.262 1.00 87.44 158 PRO A N 1
ATOM 1203 C CA . PRO A 1 158 ? 8.101 8.791 -13.299 1.00 87.44 158 PRO A CA 1
ATOM 1204 C C . PRO A 1 158 ? 8.967 7.580 -12.944 1.00 87.44 158 PRO A C 1
ATOM 1206 O O . PRO A 1 158 ? 9.972 7.698 -12.228 1.00 87.44 158 PRO A O 1
ATOM 1209 N N . PHE A 1 159 ? 8.620 6.421 -13.504 1.00 88.12 159 PHE A N 1
ATOM 1210 C CA . PHE A 1 159 ? 9.552 5.300 -13.546 1.00 88.12 159 PHE A CA 1
ATOM 1211 C C . PHE A 1 159 ? 10.777 5.697 -14.380 1.00 88.12 159 PHE A C 1
ATOM 1213 O O . PHE A 1 159 ? 10.656 6.325 -15.434 1.00 88.12 159 PHE A O 1
ATOM 1220 N N . GLN A 1 160 ? 11.963 5.394 -13.863 1.00 88.31 160 GLN A N 1
ATOM 1221 C CA . GLN A 1 160 ? 13.243 5.833 -14.405 1.00 88.31 160 GLN A CA 1
ATOM 1222 C C . GLN A 1 160 ? 14.244 4.684 -14.384 1.00 88.31 160 GLN A C 1
ATOM 1224 O O . GLN A 1 160 ? 14.282 3.891 -13.443 1.00 88.31 160 GLN A O 1
ATOM 1229 N N . MET A 1 161 ? 15.117 4.670 -15.391 1.00 89.56 161 MET A N 1
ATOM 1230 C CA . MET A 1 161 ? 16.315 3.838 -15.424 1.00 89.56 161 MET A CA 1
ATOM 1231 C C . MET A 1 161 ? 17.550 4.690 -15.723 1.00 89.56 161 MET A C 1
ATOM 1233 O O . MET A 1 161 ? 17.456 5.692 -16.438 1.00 89.56 161 MET A O 1
ATOM 1237 N N . ARG A 1 162 ? 18.712 4.293 -15.201 1.00 90.31 162 ARG A N 1
ATOM 1238 C CA . ARG A 1 162 ? 19.992 4.958 -15.473 1.00 90.31 162 ARG A CA 1
ATOM 1239 C C . ARG A 1 162 ? 21.078 3.929 -15.765 1.00 90.31 162 ARG A C 1
ATOM 1241 O O . ARG A 1 162 ? 21.249 2.968 -15.022 1.00 90.31 162 ARG A O 1
ATOM 1248 N N . THR A 1 163 ? 21.808 4.130 -16.856 1.00 92.38 163 THR A N 1
ATOM 1249 C CA . THR A 1 163 ? 23.021 3.361 -17.153 1.00 92.38 163 THR A CA 1
ATOM 1250 C C . THR A 1 163 ? 24.144 3.888 -16.267 1.00 92.38 163 THR A C 1
ATOM 1252 O O . THR A 1 163 ? 24.496 5.061 -16.357 1.00 92.38 163 THR A O 1
ATOM 1255 N N . GLU A 1 164 ? 24.678 3.035 -15.399 1.00 92.94 164 GLU A N 1
ATOM 1256 C CA . GLU A 1 164 ? 25.761 3.378 -14.468 1.00 92.94 164 GLU A CA 1
ATOM 1257 C C . GLU A 1 164 ? 27.136 3.149 -15.101 1.00 92.94 164 GLU A C 1
ATOM 1259 O O . GLU A 1 164 ? 28.062 3.934 -14.926 1.00 92.94 164 GLU A O 1
ATOM 1264 N N . GLU A 1 165 ? 27.267 2.043 -15.833 1.00 92.69 165 GLU A N 1
ATOM 1265 C CA . GLU A 1 165 ? 28.537 1.530 -16.334 1.00 92.69 165 GLU A CA 1
ATOM 1266 C C . GLU A 1 165 ? 28.285 0.738 -17.619 1.00 92.69 165 GLU A C 1
ATOM 1268 O O . GLU A 1 165 ? 27.337 -0.046 -17.694 1.00 92.69 165 GLU A O 1
ATOM 1273 N N . VAL A 1 166 ? 29.137 0.913 -18.629 1.00 94.06 166 VAL A N 1
ATOM 1274 C CA . VAL A 1 166 ? 29.150 0.071 -19.832 1.00 94.06 166 VAL A CA 1
ATOM 1275 C C . VAL A 1 166 ? 30.513 -0.604 -19.891 1.00 94.06 166 VAL A C 1
ATOM 1277 O O . VAL A 1 166 ? 31.537 0.059 -20.028 1.00 94.06 166 VAL A O 1
ATOM 1280 N N . PHE A 1 167 ? 30.531 -1.929 -19.762 1.00 94.12 167 PHE A N 1
ATOM 1281 C CA . PHE A 1 167 ? 31.766 -2.715 -19.679 1.00 94.12 167 PHE A CA 1
ATOM 1282 C C . PHE A 1 167 ? 32.430 -2.922 -21.046 1.00 94.12 167 PHE A C 1
ATOM 1284 O O . PHE A 1 167 ? 33.591 -3.331 -21.109 1.00 94.12 167 PHE A O 1
ATOM 1291 N N . VAL A 1 168 ? 31.699 -2.660 -22.134 1.00 91.25 168 VAL A N 1
ATOM 1292 C CA . VAL A 1 168 ? 32.169 -2.769 -23.518 1.00 91.25 168 VAL A CA 1
ATOM 1293 C C . VAL A 1 168 ? 32.538 -1.386 -24.059 1.00 91.25 168 VAL A C 1
ATOM 1295 O O . VAL A 1 168 ? 31.709 -0.479 -24.112 1.00 91.25 168 VAL A O 1
ATOM 1298 N N . SER A 1 169 ? 33.788 -1.226 -24.496 1.00 86.81 169 SER A N 1
ATOM 1299 C CA . SER A 1 169 ? 34.285 0.045 -25.038 1.00 86.81 169 SER A CA 1
ATOM 1300 C C . SER A 1 169 ? 33.518 0.481 -26.295 1.00 86.81 169 SER A C 1
ATOM 1302 O O . SER A 1 169 ? 33.110 -0.349 -27.107 1.00 86.81 169 SER A O 1
ATOM 1304 N N . GLY A 1 170 ? 33.305 1.791 -26.455 1.00 83.44 170 GLY A N 1
ATOM 1305 C CA . GLY A 1 170 ? 32.625 2.381 -27.619 1.00 83.44 170 GLY A CA 1
ATOM 1306 C C . GLY A 1 170 ? 31.130 2.052 -27.760 1.00 83.44 170 GLY A C 1
ATOM 1307 O O . GLY A 1 170 ? 30.526 2.412 -28.767 1.00 83.44 170 GLY A O 1
ATOM 1308 N N . THR A 1 171 ? 30.525 1.379 -26.779 1.00 87.38 171 THR A N 1
ATOM 1309 C CA . THR A 1 171 ? 29.115 0.958 -26.795 1.00 87.38 171 THR A CA 1
ATOM 1310 C C . THR A 1 171 ? 28.240 1.955 -26.033 1.00 87.38 171 THR A C 1
ATOM 1312 O O . THR A 1 171 ? 28.622 2.430 -24.966 1.00 87.38 171 THR A O 1
ATOM 1315 N N . LEU A 1 172 ? 27.047 2.256 -26.559 1.00 86.44 172 LEU A N 1
ATOM 1316 C CA . LEU A 1 172 ? 26.083 3.170 -25.938 1.00 86.44 172 LEU A CA 1
ATOM 1317 C C . LEU A 1 172 ? 24.804 2.430 -25.531 1.00 86.44 172 LEU A C 1
ATOM 1319 O O . LEU A 1 172 ? 24.063 1.948 -26.393 1.00 86.44 172 LEU A O 1
ATOM 1323 N N . VAL A 1 173 ? 24.538 2.387 -24.222 1.00 86.12 173 VAL A N 1
ATOM 1324 C CA . VAL A 1 173 ? 23.331 1.793 -23.629 1.00 86.12 173 VAL A CA 1
ATOM 1325 C C . VAL A 1 173 ? 22.464 2.897 -23.028 1.00 86.12 173 VAL A C 1
ATOM 1327 O O . VAL A 1 173 ? 22.865 3.535 -22.055 1.00 86.12 173 VAL A O 1
ATOM 1330 N N . ASN A 1 174 ? 21.278 3.114 -23.602 1.00 83.38 174 ASN A N 1
ATOM 1331 C CA . ASN A 1 174 ? 20.379 4.225 -23.263 1.00 83.38 174 ASN A CA 1
ATOM 1332 C C . ASN A 1 174 ? 18.971 3.743 -22.886 1.00 83.38 174 ASN A C 1
ATOM 1334 O O . ASN A 1 174 ? 18.501 2.732 -23.398 1.00 83.38 174 ASN A O 1
ATOM 1338 N N . GLY A 1 175 ? 18.245 4.527 -22.086 1.00 81.69 175 GLY A N 1
ATOM 1339 C CA . GLY A 1 175 ? 16.810 4.316 -21.864 1.00 81.69 175 GLY A CA 1
ATOM 1340 C C . GLY A 1 175 ? 15.947 4.664 -23.088 1.00 81.69 175 GLY A C 1
ATOM 1341 O O . GLY A 1 175 ? 16.320 5.511 -23.907 1.00 81.69 175 GLY A O 1
ATOM 1342 N N . GLY A 1 176 ? 14.782 4.029 -23.216 1.00 77.25 176 GLY A N 1
ATOM 1343 C CA . GLY A 1 176 ? 13.701 4.347 -24.166 1.00 77.25 176 GLY A CA 1
ATOM 1344 C C . GLY A 1 176 ? 12.323 3.977 -23.608 1.00 77.25 176 GLY A C 1
ATOM 1345 O O . GLY A 1 176 ? 12.238 3.573 -22.451 1.00 77.25 176 GLY A O 1
ATOM 1346 N N . MET A 1 177 ? 11.255 4.076 -24.408 1.00 74.50 177 MET A N 1
ATOM 1347 C CA . MET A 1 177 ? 9.899 3.679 -23.989 1.00 74.50 177 MET A CA 1
ATOM 1348 C C . MET A 1 177 ? 9.461 2.397 -24.704 1.00 74.50 177 MET A C 1
ATOM 1350 O O . MET A 1 177 ? 9.489 2.328 -25.929 1.00 74.50 177 MET A O 1
ATOM 1354 N N . ALA A 1 178 ? 9.036 1.393 -23.940 1.00 68.69 178 ALA A N 1
ATOM 1355 C CA . ALA A 1 178 ? 8.405 0.182 -24.451 1.00 68.69 178 ALA A CA 1
ATOM 1356 C C . ALA A 1 178 ? 6.890 0.316 -24.268 1.00 68.69 178 ALA A C 1
ATOM 1358 O O . ALA A 1 178 ? 6.350 -0.037 -23.226 1.00 68.69 178 ALA A O 1
ATOM 1359 N N . GLY A 1 179 ? 6.178 0.855 -25.252 1.00 59.28 179 GLY A N 1
ATOM 1360 C CA . GLY A 1 179 ? 4.745 1.098 -25.099 1.00 59.28 179 GLY A CA 1
ATOM 1361 C C . GLY A 1 179 ? 4.036 1.272 -26.427 1.00 59.28 179 GLY A C 1
ATOM 1362 O O . GLY A 1 179 ? 4.655 1.611 -27.427 1.00 59.28 179 GLY A O 1
ATOM 1363 N N . TYR A 1 180 ? 2.735 1.007 -26.423 1.00 53.62 180 TYR A N 1
ATOM 1364 C CA . TYR A 1 180 ? 1.856 1.185 -27.570 1.00 53.62 180 TYR A CA 1
ATOM 1365 C C . TYR A 1 180 ? 1.900 2.634 -28.082 1.00 53.62 180 TYR A C 1
ATOM 1367 O O . TYR A 1 180 ? 1.625 3.569 -27.329 1.00 53.62 180 TYR A O 1
ATOM 1375 N N . PHE A 1 181 ? 2.223 2.811 -29.363 1.00 56.72 181 PHE A N 1
ATOM 1376 C CA . PHE A 1 181 ? 2.157 4.101 -30.047 1.00 56.72 181 PHE A CA 1
ATOM 1377 C C . PHE A 1 181 ? 0.773 4.221 -30.694 1.00 56.72 181 PHE A C 1
ATOM 1379 O O . PHE A 1 181 ? 0.473 3.423 -31.585 1.00 56.72 181 PHE A O 1
ATOM 1386 N N . PRO A 1 182 ? -0.092 5.148 -30.242 1.00 46.25 182 PRO A N 1
ATOM 1387 C CA . PRO A 1 182 ? -1.428 5.308 -30.813 1.00 46.25 182 PRO A CA 1
ATOM 1388 C C . PRO A 1 182 ? -1.397 5.923 -32.221 1.00 46.25 182 PRO A C 1
ATOM 1390 O O . PRO A 1 182 ? -2.387 5.837 -32.943 1.00 46.25 182 PRO A O 1
ATOM 1393 N N . ASP A 1 183 ? -0.277 6.537 -32.601 1.00 55.41 183 ASP A N 1
ATOM 1394 C CA . ASP A 1 183 ? -0.055 7.275 -33.837 1.00 55.41 183 ASP A CA 1
ATOM 1395 C C . ASP A 1 183 ? 1.287 6.911 -34.500 1.00 55.41 183 ASP A C 1
ATOM 1397 O O . ASP A 1 183 ? 2.244 6.470 -33.857 1.00 55.41 183 ASP A O 1
ATOM 1401 N N . GLU A 1 184 ? 1.376 7.107 -35.819 1.00 56.56 184 GLU A N 1
ATOM 1402 C CA . GLU A 1 184 ? 2.594 6.795 -36.580 1.00 56.56 184 GLU A CA 1
ATOM 1403 C C . GLU A 1 184 ? 3.768 7.730 -36.242 1.00 56.56 184 GLU A C 1
ATOM 1405 O O . GLU A 1 184 ? 4.923 7.339 -36.425 1.00 56.56 184 GLU A O 1
ATOM 1410 N N . GLU A 1 185 ? 3.500 8.931 -35.714 1.00 60.19 185 GLU A N 1
ATOM 1411 C CA . GLU A 1 185 ? 4.513 9.947 -35.393 1.00 60.19 185 GLU A CA 1
ATOM 1412 C C . GLU A 1 185 ? 5.321 9.623 -34.119 1.00 60.19 185 GLU A C 1
ATOM 1414 O O . GLU A 1 185 ? 6.509 9.950 -34.048 1.00 60.19 185 GLU A O 1
ATOM 1419 N N . SER A 1 186 ? 4.759 8.878 -33.158 1.00 62.62 186 SER A N 1
ATOM 1420 C CA . SER A 1 186 ? 5.447 8.506 -31.905 1.00 62.62 186 SER A CA 1
ATOM 1421 C C . SER A 1 186 ? 6.516 7.403 -32.050 1.00 62.62 186 SER A C 1
ATOM 1423 O O . SER A 1 186 ? 7.147 6.997 -31.070 1.00 62.62 186 SER A O 1
ATOM 1425 N N . TRP A 1 187 ? 6.781 6.925 -33.269 1.00 63.47 187 TRP A N 1
ATOM 1426 C CA . TRP A 1 187 ? 7.697 5.813 -33.568 1.00 63.47 187 TRP A CA 1
ATOM 1427 C C . TRP A 1 187 ? 9.121 5.949 -33.005 1.00 63.47 187 TRP A C 1
ATOM 1429 O O . TRP A 1 187 ? 9.771 4.939 -32.720 1.00 63.47 187 TRP A O 1
ATOM 1439 N N . LEU A 1 188 ? 9.620 7.180 -32.838 1.00 66.69 188 LEU A N 1
ATOM 1440 C CA . LEU A 1 188 ? 10.965 7.462 -32.324 1.00 66.69 188 LEU A CA 1
ATOM 1441 C C . LEU A 1 188 ? 11.174 6.882 -30.913 1.00 66.69 188 LEU A C 1
ATOM 1443 O O . LEU A 1 188 ? 12.278 6.460 -30.551 1.00 66.69 188 LEU A O 1
ATOM 1447 N N . TYR A 1 189 ? 10.106 6.844 -30.118 1.00 67.56 189 TYR A N 1
ATOM 1448 C CA . TYR A 1 189 ? 10.132 6.348 -28.749 1.00 67.56 189 TYR A CA 1
ATOM 1449 C C . TYR A 1 189 ? 10.250 4.818 -28.682 1.00 67.56 189 TYR A C 1
ATOM 1451 O O . TYR A 1 189 ? 10.909 4.313 -27.773 1.00 67.56 189 TYR A O 1
ATOM 1459 N N . GLY A 1 190 ? 9.712 4.115 -29.687 1.00 72.75 190 GLY A N 1
ATOM 1460 C CA . GLY A 1 190 ? 9.699 2.653 -29.812 1.00 72.75 190 GLY A CA 1
ATOM 1461 C C . GLY A 1 190 ? 10.913 2.018 -30.473 1.00 72.75 190 GLY A C 1
ATOM 1462 O O . GLY A 1 190 ? 10.925 0.802 -30.663 1.00 72.75 190 GLY A O 1
ATOM 1463 N N . ARG A 1 191 ? 11.923 2.813 -30.844 1.00 84.88 191 ARG A N 1
ATOM 1464 C CA . ARG A 1 191 ? 13.206 2.315 -31.360 1.00 84.88 191 ARG A CA 1
ATOM 1465 C C . ARG A 1 191 ? 13.866 1.421 -30.322 1.00 84.88 191 ARG A C 1
ATOM 1467 O O . ARG A 1 191 ? 14.218 1.904 -29.247 1.00 84.88 191 ARG A O 1
ATOM 1474 N N . VAL A 1 192 ? 14.064 0.154 -30.661 1.00 87.44 192 VAL A N 1
ATOM 1475 C CA . VAL A 1 192 ? 14.507 -0.898 -29.736 1.00 87.44 192 VAL A CA 1
ATOM 1476 C C . VAL A 1 192 ? 16.020 -0.882 -29.507 1.00 87.44 192 VAL A C 1
ATOM 1478 O O . VAL A 1 192 ? 16.483 -1.133 -28.395 1.00 87.44 192 VAL A O 1
ATOM 1481 N N . TYR A 1 193 ? 16.789 -0.494 -30.524 1.00 89.12 193 TYR A N 1
ATOM 1482 C CA . TYR A 1 193 ? 18.244 -0.360 -30.446 1.00 89.12 193 TYR A CA 1
ATOM 1483 C C . TYR A 1 193 ? 18.671 1.108 -30.488 1.00 89.12 193 TYR A C 1
ATOM 1485 O O . TYR A 1 193 ? 18.013 1.940 -31.111 1.00 89.12 193 TYR A O 1
ATOM 1493 N N . SER A 1 194 ? 19.806 1.435 -29.866 1.00 83.75 194 SER A N 1
ATOM 1494 C CA . SER A 1 194 ? 20.348 2.805 -29.859 1.00 83.75 194 SER A CA 1
ATOM 1495 C C . SER A 1 194 ? 20.929 3.243 -31.213 1.00 83.75 194 SER A C 1
ATOM 1497 O O . SER A 1 194 ? 21.052 4.438 -31.467 1.00 83.75 194 SER A O 1
ATOM 1499 N N . SER A 1 195 ? 21.251 2.285 -32.090 1.00 81.44 195 SER A N 1
ATOM 1500 C CA . SER A 1 195 ? 21.898 2.483 -33.396 1.00 81.44 195 SER A CA 1
ATOM 1501 C C . SER A 1 195 ? 21.034 2.060 -34.595 1.00 81.44 195 SER A C 1
ATOM 1503 O O . SER A 1 195 ? 21.581 1.781 -35.659 1.00 81.44 195 SER A O 1
ATOM 1505 N N . SER A 1 196 ? 19.712 1.932 -34.429 1.00 83.31 196 SER A N 1
ATOM 1506 C CA . SER A 1 196 ? 18.796 1.492 -35.494 1.00 83.31 196 SER A CA 1
ATOM 1507 C C . SER A 1 196 ? 17.476 2.265 -35.480 1.00 83.31 196 SER A C 1
ATOM 1509 O O . SER A 1 196 ? 17.059 2.807 -34.453 1.00 83.31 196 SER A O 1
ATOM 1511 N N . ASP A 1 197 ? 16.790 2.249 -36.620 1.00 82.50 197 ASP A N 1
ATOM 1512 C CA . ASP A 1 197 ? 15.394 2.678 -36.758 1.00 82.50 197 ASP A CA 1
ATOM 1513 C C . ASP A 1 197 ? 14.407 1.532 -36.440 1.00 82.50 197 ASP A C 1
ATOM 1515 O O . ASP A 1 197 ? 13.206 1.769 -36.321 1.00 82.50 197 ASP A O 1
ATOM 1519 N N . THR A 1 198 ? 14.909 0.303 -36.230 1.00 86.12 198 THR A N 1
ATOM 1520 C CA . THR A 1 198 ? 14.124 -0.874 -35.817 1.00 86.12 198 THR A CA 1
ATOM 1521 C C . THR A 1 198 ? 13.262 -0.561 -34.594 1.00 86.12 198 THR A C 1
ATOM 1523 O O . THR A 1 198 ? 13.782 -0.295 -33.504 1.00 86.12 198 THR A O 1
ATOM 1526 N N . ARG A 1 199 ? 11.940 -0.635 -34.770 1.00 83.81 199 ARG A N 1
ATOM 1527 C CA . ARG A 1 199 ? 10.938 -0.323 -33.745 1.00 83.81 199 ARG A CA 1
ATOM 1528 C C . ARG A 1 199 ? 10.116 -1.544 -33.347 1.00 83.81 199 ARG A C 1
ATOM 1530 O O . ARG A 1 199 ? 9.920 -2.456 -34.148 1.00 83.81 199 ARG A O 1
ATOM 1537 N N . LEU A 1 200 ? 9.639 -1.535 -32.109 1.00 84.44 200 LEU A N 1
ATOM 1538 C CA . LEU A 1 200 ? 8.725 -2.534 -31.565 1.00 84.44 200 LEU A CA 1
ATOM 1539 C C . LEU A 1 200 ? 7.354 -2.428 -32.253 1.00 84.44 200 LEU A C 1
ATOM 1541 O O . LEU A 1 200 ? 6.836 -1.322 -32.414 1.00 84.44 200 LEU A O 1
ATOM 1545 N N . LEU A 1 201 ? 6.769 -3.557 -32.654 1.00 79.75 201 LEU A N 1
ATOM 1546 C CA . LEU A 1 201 ? 5.400 -3.612 -33.174 1.00 79.75 201 LEU A CA 1
ATOM 1547 C C . LEU A 1 201 ? 4.404 -3.881 -32.040 1.00 79.75 201 LEU A C 1
ATOM 1549 O O . LEU A 1 201 ? 4.718 -4.584 -31.080 1.00 79.75 201 LEU A O 1
ATOM 1553 N N . SER A 1 202 ? 3.176 -3.371 -32.172 1.00 75.25 202 SER A N 1
ATOM 1554 C CA . SER A 1 202 ? 2.075 -3.812 -31.312 1.00 75.25 202 SER A CA 1
ATOM 1555 C C . SER A 1 202 ? 1.767 -5.279 -31.622 1.00 75.25 202 SER A C 1
ATOM 1557 O O . SER A 1 202 ? 1.410 -5.619 -32.750 1.00 75.25 202 SER A O 1
ATOM 1559 N N . TYR A 1 203 ? 1.943 -6.154 -30.631 1.00 79.44 203 TYR A N 1
ATOM 1560 C CA . TYR A 1 203 ? 1.783 -7.595 -30.789 1.00 79.44 203 TYR A CA 1
ATOM 1561 C C . TYR A 1 203 ? 1.017 -8.174 -29.599 1.00 79.44 203 TYR A C 1
ATOM 1563 O O . TYR A 1 203 ? 1.345 -7.925 -28.442 1.00 79.44 203 TYR A O 1
ATOM 1571 N N . TYR A 1 204 ? -0.021 -8.962 -29.882 1.00 80.56 204 TYR A N 1
ATOM 1572 C CA . TYR A 1 204 ? -0.980 -9.439 -28.876 1.00 80.56 204 TYR A CA 1
ATOM 1573 C C . TYR A 1 204 ? -0.380 -10.392 -27.825 1.00 80.56 204 TYR A C 1
ATOM 1575 O O . TYR A 1 204 ? -1.004 -10.633 -26.798 1.00 80.56 204 TYR A O 1
ATOM 1583 N N . ARG A 1 205 ? 0.812 -10.947 -28.086 1.00 85.19 205 ARG A N 1
ATOM 1584 C CA . ARG A 1 205 ? 1.559 -11.830 -27.172 1.00 85.19 205 ARG A CA 1
ATOM 1585 C C . ARG A 1 205 ? 2.558 -11.074 -26.294 1.00 85.19 205 ARG A C 1
ATOM 1587 O O . ARG A 1 205 ? 3.428 -11.707 -25.711 1.00 85.19 205 ARG A O 1
ATOM 1594 N N . MET A 1 206 ? 2.467 -9.748 -26.277 1.00 83.88 206 MET A N 1
ATOM 1595 C CA . MET A 1 206 ? 3.322 -8.852 -25.512 1.00 83.88 206 MET A CA 1
ATOM 1596 C C . MET A 1 206 ? 2.485 -8.119 -24.450 1.00 83.88 206 MET A C 1
ATOM 1598 O O . MET A 1 206 ? 2.532 -6.895 -24.372 1.00 83.88 206 MET A O 1
ATOM 1602 N N . SER A 1 207 ? 1.589 -8.818 -23.744 1.00 80.94 207 SER A N 1
ATOM 1603 C CA . SER A 1 207 ? 0.625 -8.177 -22.836 1.00 80.94 207 SER A CA 1
ATOM 1604 C C . SER A 1 207 ? 1.287 -7.691 -21.556 1.00 80.94 207 SER A C 1
ATOM 1606 O O . SER A 1 207 ? 1.031 -6.573 -21.116 1.00 80.94 207 SER A O 1
ATOM 1608 N N . ASP A 1 208 ? 2.163 -8.515 -20.990 1.00 83.50 208 ASP A N 1
ATOM 1609 C CA . ASP A 1 208 ? 2.706 -8.317 -19.645 1.00 83.50 208 ASP A CA 1
ATOM 1610 C C . ASP A 1 208 ? 3.909 -7.355 -19.658 1.00 83.50 208 ASP A C 1
ATOM 1612 O O . ASP A 1 208 ? 4.277 -6.781 -18.634 1.00 83.50 208 ASP A O 1
ATOM 1616 N N . SER A 1 209 ? 4.515 -7.159 -20.833 1.00 84.62 209 SER A N 1
ATOM 1617 C CA . SER A 1 209 ? 5.650 -6.260 -21.059 1.00 84.62 209 SER A CA 1
ATOM 1618 C C . SER A 1 209 ? 5.279 -4.897 -21.680 1.00 84.62 209 SER A C 1
ATOM 1620 O O . SER A 1 209 ? 6.160 -4.086 -21.973 1.00 84.62 209 SER A O 1
ATOM 1622 N N . GLN A 1 210 ? 3.990 -4.591 -21.869 1.00 77.94 210 GLN A N 1
ATOM 1623 C CA . GLN A 1 210 ? 3.533 -3.282 -22.361 1.00 77.94 210 GLN A CA 1
ATOM 1624 C C . GLN A 1 210 ? 3.676 -2.162 -21.311 1.00 77.94 210 GLN A C 1
ATOM 1626 O O . GLN A 1 210 ? 3.422 -2.352 -20.127 1.00 77.94 210 GLN A O 1
ATOM 1631 N N . GLY A 1 211 ? 4.048 -0.957 -21.759 1.00 73.69 211 GLY A N 1
ATOM 1632 C CA . GLY A 1 211 ? 4.124 0.254 -20.924 1.00 73.69 211 GLY A CA 1
ATOM 1633 C C . GLY A 1 211 ? 5.433 0.437 -20.140 1.00 73.69 211 GLY A C 1
ATOM 1634 O O . GLY A 1 211 ? 5.558 1.393 -19.376 1.00 73.69 211 GLY A O 1
ATOM 1635 N N . GLY A 1 212 ? 6.409 -0.455 -20.320 1.00 83.69 212 GLY A N 1
ATOM 1636 C CA . GLY A 1 212 ? 7.713 -0.392 -19.664 1.00 83.69 212 GLY A CA 1
ATOM 1637 C C . GLY A 1 212 ? 8.717 0.601 -20.270 1.00 83.69 212 GLY A C 1
ATOM 1638 O O . GLY A 1 212 ? 8.436 1.380 -21.182 1.00 83.69 212 GLY A O 1
ATOM 1639 N N . LEU A 1 213 ? 9.956 0.531 -19.784 1.00 88.06 213 LEU A N 1
ATOM 1640 C CA . LEU A 1 213 ? 11.120 1.225 -20.342 1.00 88.06 213 LEU A CA 1
ATOM 1641 C C . LEU A 1 213 ? 11.995 0.263 -21.151 1.00 88.06 213 LEU A C 1
ATOM 1643 O O . LEU A 1 213 ? 12.235 -0.864 -20.729 1.00 88.06 213 LEU A O 1
ATOM 1647 N N . LEU A 1 214 ? 12.527 0.719 -22.285 1.00 89.31 214 LEU A N 1
ATOM 1648 C CA . LEU A 1 214 ? 13.534 -0.022 -23.050 1.00 89.31 214 LEU A CA 1
ATOM 1649 C C . LEU A 1 214 ? 14.936 0.217 -22.476 1.00 89.31 214 LEU A C 1
ATOM 1651 O O . LEU A 1 214 ? 15.314 1.374 -22.285 1.00 89.31 214 LEU A O 1
ATOM 1655 N N . ILE A 1 215 ? 15.747 -0.837 -22.333 1.00 91.25 215 ILE A N 1
ATOM 1656 C CA . ILE A 1 215 ? 17.213 -0.707 -22.225 1.00 91.25 215 ILE A CA 1
ATOM 1657 C C . ILE A 1 215 ? 17.809 -0.975 -23.611 1.00 91.25 215 ILE A C 1
ATOM 1659 O O . ILE A 1 215 ? 17.877 -2.113 -24.080 1.00 91.25 215 ILE A O 1
ATOM 1663 N N . ARG A 1 216 ? 18.218 0.099 -24.286 1.00 88.38 216 ARG A N 1
ATOM 1664 C CA . ARG A 1 216 ? 18.570 0.114 -25.709 1.00 88.38 216 ARG A CA 1
ATOM 1665 C C . ARG A 1 216 ? 20.066 -0.063 -25.898 1.00 88.38 216 ARG A C 1
ATOM 1667 O O . ARG A 1 216 ? 20.831 0.885 -25.720 1.00 88.38 216 ARG A O 1
ATOM 1674 N N . SER A 1 217 ? 20.463 -1.273 -26.277 1.00 90.12 217 SER A N 1
ATOM 1675 C CA . SER A 1 217 ? 21.827 -1.591 -26.722 1.00 90.12 217 SER A CA 1
ATOM 1676 C C . SER A 1 217 ? 21.995 -1.299 -28.223 1.00 90.12 217 SER A C 1
ATOM 1678 O O . SER A 1 217 ? 20.988 -1.200 -28.932 1.00 90.12 217 SER A O 1
ATOM 1680 N N . PRO A 1 218 ? 23.225 -1.173 -28.753 1.00 89.94 218 PRO A N 1
ATOM 1681 C CA . PRO A 1 218 ? 23.438 -1.063 -30.193 1.00 89.94 218 PRO A CA 1
ATOM 1682 C C . PRO A 1 218 ? 23.105 -2.380 -30.902 1.00 89.94 218 PRO A C 1
ATOM 1684 O O . PRO A 1 218 ? 23.476 -3.457 -30.436 1.00 89.94 218 PRO A O 1
ATOM 1687 N N . SER A 1 219 ? 22.468 -2.304 -32.070 1.00 89.44 219 SER A N 1
ATOM 1688 C CA . SER A 1 219 ? 22.183 -3.480 -32.909 1.00 89.44 219 SER A CA 1
ATOM 1689 C C . SER A 1 219 ? 23.465 -4.154 -33.413 1.00 89.44 219 SER A C 1
ATOM 1691 O O . SER A 1 219 ? 23.502 -5.367 -33.603 1.00 89.44 219 SER A O 1
ATOM 1693 N N . THR A 1 220 ? 24.546 -3.387 -33.569 1.00 88.50 220 THR A N 1
ATOM 1694 C CA . THR A 1 220 ? 25.875 -3.873 -33.971 1.00 88.50 220 THR A CA 1
ATOM 1695 C C . THR A 1 220 ? 26.568 -4.724 -32.902 1.00 88.50 220 THR A C 1
ATOM 1697 O O . THR A 1 220 ? 27.471 -5.490 -33.230 1.00 88.50 220 THR A O 1
ATOM 1700 N N . SER A 1 221 ? 26.131 -4.659 -31.639 1.00 89.88 221 SER A N 1
ATOM 1701 C CA . SER A 1 221 ? 26.681 -5.462 -30.537 1.00 89.88 221 SER A CA 1
ATOM 1702 C C . SER A 1 221 ? 26.202 -6.921 -30.530 1.00 89.88 221 SER A C 1
ATOM 1704 O O . SER A 1 221 ? 26.621 -7.683 -29.661 1.00 89.88 221 SER A O 1
ATOM 1706 N N . ASN A 1 222 ? 25.376 -7.323 -31.504 1.00 90.12 222 ASN A N 1
ATOM 1707 C CA . ASN A 1 222 ? 24.723 -8.631 -31.613 1.00 90.12 222 ASN A CA 1
ATOM 1708 C C . ASN A 1 222 ? 25.624 -9.846 -31.300 1.00 90.12 222 ASN A C 1
ATOM 1710 O O . ASN A 1 222 ? 25.235 -10.739 -30.555 1.00 90.12 222 ASN A O 1
ATOM 1714 N N . ASN A 1 223 ? 26.857 -9.851 -31.817 1.00 91.12 223 ASN A N 1
ATOM 1715 C CA . ASN A 1 223 ? 27.819 -10.946 -31.634 1.00 91.12 223 ASN A CA 1
ATOM 1716 C C . ASN A 1 223 ? 28.964 -10.612 -30.651 1.00 91.12 223 ASN A C 1
ATOM 1718 O O . ASN A 1 223 ? 29.964 -11.329 -30.587 1.00 91.12 223 ASN A O 1
ATOM 1722 N N . HIS A 1 224 ? 28.845 -9.531 -29.870 1.00 90.00 224 HIS A N 1
ATOM 1723 C CA . HIS A 1 224 ? 29.882 -9.116 -28.924 1.00 90.00 224 HIS A CA 1
ATOM 1724 C C . HIS A 1 224 ? 29.894 -10.004 -27.669 1.00 90.00 224 HIS A C 1
ATOM 1726 O O . HIS A 1 224 ? 28.888 -10.136 -26.973 1.00 90.00 224 HIS A O 1
ATOM 1732 N N . LYS A 1 225 ? 31.065 -10.542 -27.309 1.00 90.06 225 LYS A N 1
ATOM 1733 C CA . LYS A 1 225 ? 31.280 -11.468 -26.174 1.00 90.06 225 LYS A CA 1
ATOM 1734 C C . LYS A 1 225 ? 31.297 -10.800 -24.786 1.00 90.06 225 LYS A C 1
ATOM 1736 O O . LYS A 1 225 ? 31.941 -11.306 -23.873 1.00 90.06 225 LYS A O 1
ATOM 1741 N N . GLY A 1 226 ? 30.627 -9.653 -24.626 1.00 90.88 226 GLY A N 1
ATOM 1742 C CA . GLY A 1 226 ? 30.727 -8.818 -23.416 1.00 90.88 226 GLY A CA 1
ATOM 1743 C C . GLY A 1 226 ? 32.180 -8.451 -23.071 1.00 90.88 226 GLY A C 1
ATOM 1744 O O . GLY A 1 226 ? 33.045 -8.445 -23.948 1.00 90.88 226 GLY A O 1
ATOM 1745 N N . ASN A 1 227 ? 32.457 -8.154 -21.802 1.00 93.81 227 ASN A N 1
ATOM 1746 C CA . ASN A 1 227 ? 33.820 -7.982 -21.300 1.00 93.81 227 ASN A CA 1
ATOM 1747 C C . ASN A 1 227 ? 34.297 -9.239 -20.553 1.00 93.81 227 ASN A C 1
ATOM 1749 O O . ASN A 1 227 ? 33.922 -9.487 -19.408 1.00 93.81 227 ASN A O 1
ATOM 1753 N N . THR A 1 228 ? 35.135 -10.049 -21.199 1.00 92.19 228 THR A N 1
ATOM 1754 C CA . THR A 1 228 ? 35.530 -11.369 -20.683 1.00 92.19 228 THR A CA 1
ATOM 1755 C C . THR A 1 228 ? 36.441 -11.325 -19.452 1.00 92.19 228 THR A C 1
ATOM 1757 O O . THR A 1 228 ? 36.567 -12.339 -18.767 1.00 92.19 228 THR A O 1
ATOM 1760 N N . THR A 1 229 ? 37.047 -10.180 -19.110 1.00 94.06 229 THR A N 1
ATOM 1761 C CA . THR A 1 229 ? 37.928 -10.076 -17.929 1.00 94.06 229 THR A CA 1
ATOM 1762 C C . THR A 1 229 ? 37.167 -10.173 -16.605 1.00 94.06 229 THR A C 1
ATOM 1764 O O . THR A 1 229 ? 37.741 -10.593 -15.604 1.00 94.06 229 THR A O 1
ATOM 1767 N N . PHE A 1 230 ? 35.872 -9.841 -16.602 1.00 93.62 230 PHE A N 1
ATOM 1768 C CA . PHE A 1 230 ? 35.019 -9.819 -15.410 1.00 93.62 230 PHE A CA 1
ATOM 1769 C C . PHE A 1 230 ? 34.182 -11.096 -15.206 1.00 93.62 230 PHE A C 1
ATOM 1771 O O . PHE A 1 230 ? 33.364 -11.149 -14.285 1.00 93.62 230 PHE A O 1
ATOM 1778 N N . ILE A 1 231 ? 34.399 -12.149 -16.008 1.00 92.94 231 ILE A N 1
ATOM 1779 C CA . ILE A 1 231 ? 33.696 -13.441 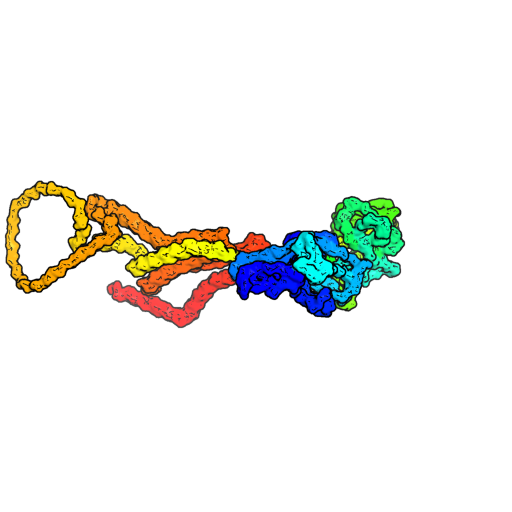-15.858 1.00 92.94 231 ILE A CA 1
ATOM 1780 C C . ILE A 1 231 ? 33.897 -14.024 -14.452 1.00 92.94 231 ILE A C 1
ATOM 1782 O O . ILE A 1 231 ? 32.959 -14.547 -13.858 1.00 92.94 231 ILE A O 1
ATOM 1786 N N . THR A 1 232 ? 35.090 -13.881 -13.873 1.00 92.94 232 THR A N 1
ATOM 1787 C CA . THR A 1 232 ? 35.392 -14.337 -12.505 1.00 92.94 232 THR A CA 1
ATOM 1788 C C . THR A 1 232 ? 34.668 -13.541 -11.416 1.00 92.94 232 THR A C 1
ATOM 1790 O O . THR A 1 232 ? 34.549 -14.030 -10.297 1.00 92.94 232 THR A O 1
ATOM 1793 N N . THR A 1 233 ? 34.183 -12.332 -11.721 1.00 93.25 233 THR A N 1
ATOM 1794 C CA . THR A 1 233 ? 33.449 -11.464 -10.787 1.00 93.25 233 THR A CA 1
ATOM 1795 C C . THR A 1 233 ? 31.942 -11.712 -10.829 1.00 93.25 233 THR A C 1
ATOM 1797 O O . THR A 1 233 ? 31.311 -11.746 -9.777 1.00 93.25 233 THR A O 1
ATOM 1800 N N . TYR A 1 234 ? 31.363 -11.889 -12.023 1.00 91.12 234 TYR A N 1
ATOM 1801 C CA . TYR A 1 234 ? 29.903 -11.968 -12.210 1.00 91.12 234 TYR A CA 1
ATOM 1802 C C . TYR A 1 234 ? 29.387 -13.355 -12.635 1.00 91.12 234 TYR A C 1
ATOM 1804 O O . TYR A 1 234 ? 28.180 -13.567 -12.694 1.00 91.12 234 TYR A O 1
ATOM 1812 N N . GLY A 1 235 ? 30.273 -14.307 -12.945 1.00 91.75 235 GLY A N 1
ATOM 1813 C CA . GLY A 1 235 ? 29.924 -15.635 -13.473 1.00 91.75 235 GLY A CA 1
ATOM 1814 C C . GLY A 1 235 ? 29.667 -15.672 -14.986 1.00 91.75 235 GLY A C 1
ATOM 1815 O O . GLY A 1 235 ? 29.552 -16.752 -15.558 1.00 91.75 235 GLY A O 1
ATOM 1816 N N . PHE A 1 236 ? 29.613 -14.512 -15.642 1.00 93.75 236 PHE A N 1
ATOM 1817 C CA . PHE A 1 236 ? 29.433 -14.333 -17.085 1.00 93.75 236 PHE A CA 1
ATOM 1818 C C . PHE A 1 236 ? 30.117 -13.036 -17.542 1.00 93.75 236 PHE A C 1
ATOM 1820 O O . PHE A 1 236 ? 30.527 -12.225 -16.712 1.00 93.75 236 PHE A O 1
ATOM 1827 N N . ALA A 1 237 ? 30.254 -12.822 -18.854 1.00 94.44 237 ALA A N 1
ATOM 1828 C CA . ALA A 1 237 ? 30.860 -11.604 -19.394 1.00 94.44 237 ALA A CA 1
ATOM 1829 C C . ALA A 1 237 ? 29.843 -10.440 -19.383 1.00 94.44 237 ALA A C 1
ATOM 1831 O O . ALA A 1 237 ? 28.881 -10.480 -20.161 1.00 94.44 237 ALA A O 1
ATOM 1832 N N . PRO A 1 238 ? 30.011 -9.408 -18.531 1.00 94.81 238 PRO A N 1
ATOM 1833 C CA . PRO A 1 238 ? 29.054 -8.315 -18.427 1.00 94.81 238 PRO A CA 1
ATOM 1834 C C . PRO A 1 238 ? 29.090 -7.394 -19.653 1.00 94.81 238 PRO A C 1
ATOM 1836 O O . PRO A 1 238 ? 30.093 -7.296 -20.367 1.00 94.81 238 PRO A O 1
ATOM 1839 N N . PHE A 1 239 ? 27.981 -6.693 -19.869 1.00 94.50 239 PHE A N 1
ATOM 1840 C CA . PHE A 1 239 ? 27.756 -5.757 -20.966 1.00 94.50 239 PHE A CA 1
ATOM 1841 C C . PHE A 1 239 ? 27.507 -4.337 -20.440 1.00 94.50 239 PHE A C 1
ATOM 1843 O O . PHE A 1 239 ? 28.290 -3.432 -20.733 1.00 94.50 239 PHE A O 1
ATOM 1850 N N . ALA A 1 240 ? 26.498 -4.149 -19.581 1.00 95.06 240 ALA A N 1
ATOM 1851 C CA . ALA A 1 240 ? 26.229 -2.883 -18.889 1.00 95.06 240 ALA A CA 1
ATOM 1852 C C . ALA A 1 240 ? 25.557 -3.073 -17.514 1.00 95.06 240 ALA A C 1
ATOM 1854 O O . ALA A 1 240 ? 24.824 -4.044 -17.307 1.00 95.06 240 ALA A O 1
ATOM 1855 N N . ARG A 1 241 ? 25.776 -2.115 -16.603 1.00 94.81 241 ARG A N 1
ATOM 1856 C CA . ARG A 1 241 ? 25.111 -1.971 -15.296 1.00 94.81 241 ARG A CA 1
ATOM 1857 C C . ARG A 1 241 ? 24.001 -0.925 -15.403 1.00 94.81 241 ARG A C 1
ATOM 1859 O O . ARG A 1 241 ? 24.269 0.211 -15.801 1.00 94.81 241 ARG A O 1
ATOM 1866 N N . VAL A 1 242 ? 22.776 -1.283 -15.023 1.00 94.69 242 VAL A N 1
ATOM 1867 C CA . VAL A 1 242 ? 21.608 -0.385 -15.068 1.00 94.69 242 VAL A CA 1
ATOM 1868 C C . VAL A 1 242 ? 20.879 -0.367 -13.725 1.00 94.69 242 VAL A C 1
ATOM 1870 O O . VAL A 1 242 ? 20.617 -1.413 -13.137 1.00 94.69 242 VAL A O 1
ATOM 1873 N N . THR A 1 243 ? 20.533 0.821 -13.238 1.00 93.50 243 THR A N 1
ATOM 1874 C CA . THR A 1 243 ? 19.709 1.038 -12.039 1.00 93.50 243 THR A CA 1
ATOM 1875 C C . THR A 1 243 ? 18.305 1.496 -12.416 1.00 93.50 243 THR A C 1
ATOM 1877 O O . THR A 1 243 ? 18.060 1.955 -13.532 1.00 93.50 243 THR A O 1
ATOM 1880 N N . MET A 1 244 ? 17.376 1.392 -11.465 1.00 91.31 244 MET A N 1
ATOM 1881 C CA . MET A 1 244 ? 15.992 1.857 -11.597 1.00 91.31 244 MET A CA 1
ATOM 1882 C C . MET A 1 244 ? 15.414 2.260 -10.236 1.00 91.31 244 MET A C 1
ATOM 1884 O O . MET A 1 244 ? 15.878 1.763 -9.203 1.00 91.31 244 MET A O 1
ATOM 1888 N N . ASN A 1 245 ? 14.431 3.162 -10.235 1.00 88.56 245 ASN A N 1
ATOM 1889 C CA . ASN A 1 245 ? 13.914 3.809 -9.021 1.00 88.56 245 ASN A CA 1
ATOM 1890 C C . ASN A 1 245 ? 12.755 3.077 -8.319 1.00 88.56 245 ASN A C 1
ATOM 1892 O O . ASN A 1 245 ? 12.593 3.245 -7.111 1.00 88.56 245 ASN A O 1
ATOM 1896 N N . PHE A 1 246 ? 11.991 2.252 -9.040 1.00 88.19 246 PHE A N 1
ATOM 1897 C CA . PHE A 1 246 ? 10.904 1.421 -8.502 1.00 88.19 246 PHE A CA 1
ATOM 1898 C C . PHE A 1 246 ? 11.169 -0.077 -8.734 1.00 88.19 246 PHE A C 1
ATOM 1900 O O . PHE A 1 246 ? 12.025 -0.446 -9.540 1.00 88.19 246 PHE A O 1
ATOM 1907 N N . ALA A 1 247 ? 10.481 -0.941 -7.978 1.00 88.38 247 ALA A N 1
ATOM 1908 C CA . ALA A 1 247 ? 10.523 -2.387 -8.199 1.00 88.38 247 ALA A CA 1
ATOM 1909 C C . ALA A 1 247 ? 9.958 -2.707 -9.588 1.00 88.38 247 ALA A C 1
ATOM 1911 O O . ALA A 1 247 ? 8.979 -2.088 -10.000 1.00 88.38 247 ALA A O 1
ATOM 1912 N N . ALA A 1 248 ? 10.551 -3.660 -10.303 1.00 91.38 248 ALA A N 1
ATOM 1913 C CA . ALA A 1 248 ? 10.150 -3.955 -11.675 1.00 91.38 248 ALA A CA 1
ATOM 1914 C C . ALA A 1 248 ? 10.417 -5.408 -12.075 1.00 91.38 248 ALA A C 1
ATOM 1916 O O . ALA A 1 248 ? 11.272 -6.088 -11.498 1.00 91.38 248 ALA A O 1
ATOM 1917 N N . GLN A 1 249 ? 9.711 -5.856 -13.107 1.00 93.06 249 GLN A N 1
ATOM 1918 C CA . GLN A 1 249 ? 10.027 -7.059 -13.860 1.00 93.06 249 GLN A CA 1
ATOM 1919 C C . GLN A 1 249 ? 10.837 -6.676 -15.101 1.00 93.06 249 GLN A C 1
ATOM 1921 O O . GLN A 1 249 ? 10.439 -5.812 -15.885 1.00 93.06 249 GLN A O 1
ATOM 1926 N N . LEU A 1 250 ? 11.993 -7.312 -15.276 1.00 94.62 250 LEU A N 1
ATOM 1927 C CA . LEU A 1 250 ? 12.813 -7.196 -16.477 1.00 94.62 250 LEU A CA 1
ATOM 1928 C C . LEU A 1 250 ? 12.438 -8.337 -17.425 1.00 94.62 250 LEU A C 1
ATOM 1930 O O . LEU A 1 250 ? 12.470 -9.493 -17.010 1.00 94.62 250 LEU A O 1
ATOM 1934 N N . PHE A 1 251 ? 12.146 -8.026 -18.683 1.00 94.88 251 PHE A N 1
ATOM 1935 C CA . PHE A 1 251 ? 11.931 -8.978 -19.771 1.00 94.88 251 PHE A CA 1
ATOM 1936 C C . PHE A 1 251 ? 13.072 -8.838 -20.779 1.00 94.88 251 PHE A C 1
ATOM 1938 O O . PHE A 1 251 ? 13.261 -7.764 -21.349 1.00 94.88 251 PHE A O 1
ATOM 1945 N N . VAL A 1 252 ? 13.829 -9.909 -21.016 1.00 95.44 252 VAL A N 1
ATOM 1946 C CA . VAL A 1 252 ? 14.894 -9.957 -22.026 1.00 95.44 252 VAL A CA 1
ATOM 1947 C C . VAL A 1 252 ? 14.393 -10.762 -23.216 1.00 95.44 252 VAL A C 1
ATOM 1949 O O . VAL A 1 252 ? 14.266 -11.984 -23.148 1.00 95.44 252 VAL A O 1
ATOM 1952 N N . PHE A 1 253 ? 14.101 -10.059 -24.304 1.00 94.25 253 PHE A N 1
ATOM 1953 C CA . PHE A 1 253 ? 13.612 -10.613 -25.558 1.00 94.25 253 PHE A CA 1
ATOM 1954 C C . PHE A 1 253 ? 14.784 -11.050 -26.435 1.00 94.25 253 PHE A C 1
ATOM 1956 O O . PHE A 1 253 ? 15.611 -10.227 -26.838 1.00 94.25 253 PHE A O 1
ATOM 1963 N N . ARG A 1 254 ? 14.836 -12.345 -26.764 1.00 94.19 254 ARG A N 1
ATOM 1964 C CA . ARG A 1 254 ? 15.788 -12.923 -27.724 1.00 94.19 254 ARG A CA 1
ATOM 1965 C C . ARG A 1 254 ? 15.048 -13.578 -28.874 1.00 94.19 254 ARG A C 1
ATOM 1967 O O . ARG A 1 254 ? 13.974 -14.145 -28.688 1.00 94.19 254 ARG A O 1
ATOM 1974 N N . ARG A 1 255 ? 15.622 -13.489 -30.069 1.00 93.12 255 ARG A N 1
ATOM 1975 C CA . ARG A 1 255 ? 15.061 -14.094 -31.274 1.00 93.12 255 ARG A CA 1
ATOM 1976 C C . ARG A 1 255 ? 15.010 -15.616 -31.124 1.00 93.12 255 ARG A C 1
ATOM 1978 O O . ARG A 1 255 ? 15.987 -16.217 -30.685 1.00 93.12 255 ARG A O 1
ATOM 1985 N N . VAL A 1 256 ? 13.886 -16.229 -31.498 1.00 92.69 256 VAL A N 1
ATOM 1986 C CA . VAL A 1 256 ? 13.680 -17.685 -31.363 1.00 92.69 256 VAL A CA 1
ATOM 1987 C C . VAL A 1 256 ? 14.700 -18.475 -32.192 1.00 92.69 256 VAL A C 1
ATOM 1989 O O . VAL A 1 256 ? 15.259 -19.450 -31.703 1.00 92.69 256 VAL A O 1
ATOM 1992 N N . ASP A 1 257 ? 15.023 -18.005 -33.399 1.00 91.94 257 ASP A N 1
ATOM 1993 C CA . ASP A 1 257 ? 16.013 -18.641 -34.284 1.00 91.94 257 ASP A CA 1
ATOM 1994 C C . ASP A 1 257 ? 17.438 -18.685 -33.686 1.00 91.94 257 ASP A C 1
ATOM 1996 O O . ASP A 1 257 ? 18.248 -19.524 -34.072 1.00 91.94 257 ASP A O 1
ATOM 2000 N N . ASP A 1 258 ? 17.747 -17.802 -32.727 1.00 90.88 258 ASP A N 1
ATOM 2001 C CA . ASP A 1 258 ? 19.061 -17.684 -32.081 1.00 90.88 258 ASP A CA 1
ATOM 2002 C C . ASP A 1 258 ? 19.179 -18.564 -30.805 1.00 90.88 258 ASP A C 1
ATOM 2004 O O . ASP A 1 258 ? 20.107 -18.387 -30.008 1.00 90.88 258 ASP A O 1
ATOM 2008 N N . GLU A 1 259 ? 18.274 -19.528 -30.576 1.00 86.62 259 GLU A N 1
ATOM 2009 C CA . GLU A 1 259 ? 18.239 -20.387 -29.371 1.00 86.62 259 GLU A CA 1
ATOM 2010 C C . GLU A 1 259 ? 19.567 -21.129 -29.110 1.00 86.62 259 GLU A C 1
ATOM 2012 O O . GLU A 1 259 ? 20.049 -21.159 -27.974 1.00 86.62 259 GLU A O 1
ATOM 2017 N N . ALA A 1 260 ? 20.228 -21.634 -30.157 1.00 88.00 260 ALA A N 1
ATOM 2018 C CA . ALA A 1 260 ? 21.509 -22.347 -30.056 1.00 88.00 260 ALA A CA 1
ATOM 2019 C C . ALA A 1 260 ? 22.679 -21.485 -29.529 1.00 88.00 260 ALA A C 1
ATOM 2021 O O . ALA A 1 260 ? 23.712 -22.019 -29.128 1.00 88.00 260 ALA A O 1
ATOM 2022 N N . SER A 1 261 ? 22.523 -20.158 -29.516 1.00 90.19 261 SER A N 1
ATOM 2023 C CA . SER A 1 261 ? 23.534 -19.198 -29.050 1.00 90.19 261 SER A CA 1
ATOM 2024 C C . SER A 1 261 ? 23.332 -18.721 -27.604 1.00 90.19 261 SER A C 1
ATOM 2026 O O . SER A 1 261 ? 24.047 -17.820 -27.154 1.00 90.19 261 SER A O 1
ATOM 2028 N N . SER A 1 262 ? 22.336 -19.276 -26.900 1.00 90.31 262 SER A N 1
ATOM 2029 C CA . SER A 1 262 ? 21.806 -18.745 -25.637 1.00 90.31 262 SER A CA 1
ATOM 2030 C C . SER A 1 262 ? 22.887 -18.450 -24.586 1.00 90.31 262 SER A C 1
ATOM 2032 O O . SER A 1 262 ? 23.634 -19.355 -24.211 1.00 90.31 262 SER A O 1
ATOM 2034 N N . PRO A 1 263 ? 22.988 -17.196 -24.104 1.00 92.38 263 PRO A N 1
ATOM 2035 C CA . PRO A 1 263 ? 24.095 -16.760 -23.267 1.00 92.38 263 PRO A CA 1
ATOM 2036 C C . PRO A 1 263 ? 23.917 -17.187 -21.806 1.00 92.38 263 PRO A C 1
ATOM 2038 O O . PRO A 1 263 ? 22.804 -17.322 -21.297 1.00 92.38 263 PRO A O 1
ATOM 2041 N N . GLU A 1 264 ? 25.037 -17.339 -21.103 1.00 90.56 264 GLU A N 1
ATOM 2042 C CA . GLU A 1 264 ? 25.115 -17.977 -19.785 1.00 90.56 264 GLU A CA 1
ATOM 2043 C C . GLU A 1 264 ? 24.308 -17.238 -18.704 1.00 90.56 264 GLU A C 1
ATOM 2045 O O . GLU A 1 264 ? 23.787 -17.858 -17.775 1.00 90.56 264 GLU A O 1
ATOM 2050 N N . TRP A 1 265 ? 24.181 -15.913 -18.835 1.00 92.75 265 TRP A N 1
ATOM 2051 C CA . TRP A 1 265 ? 23.533 -15.046 -17.849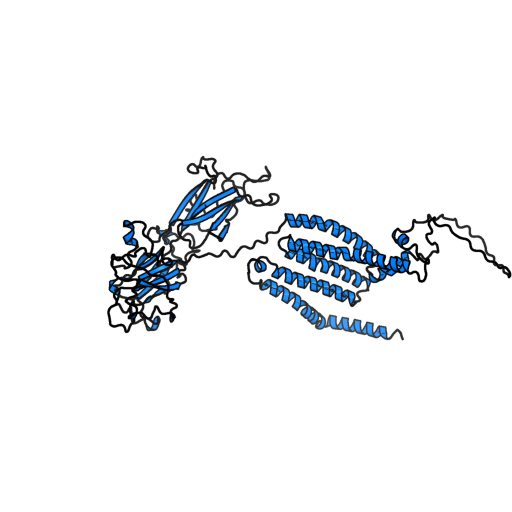 1.00 92.75 265 TRP A CA 1
ATOM 2052 C C . TRP A 1 265 ? 22.008 -15.149 -17.818 1.00 92.75 265 TRP A C 1
ATOM 2054 O O . TRP A 1 265 ? 21.425 -14.749 -16.818 1.00 92.75 265 TRP A O 1
ATOM 2064 N N . LEU A 1 266 ? 21.368 -15.699 -18.859 1.00 93.50 266 LEU A N 1
ATOM 2065 C CA . LEU A 1 266 ? 19.90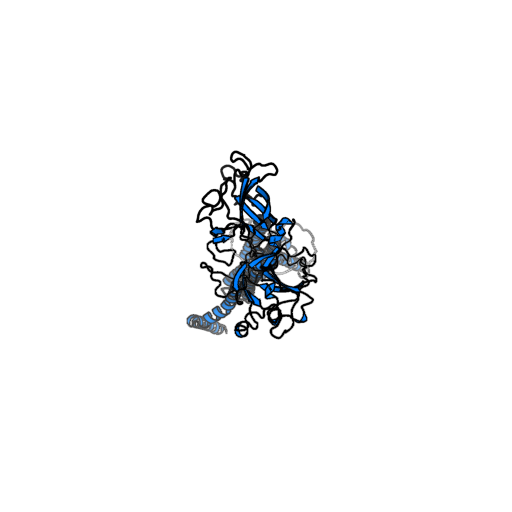5 -15.840 -18.962 1.00 93.50 266 LEU A CA 1
ATOM 2066 C C . LEU A 1 266 ? 19.376 -17.192 -18.453 1.00 93.50 266 LEU A C 1
ATOM 2068 O O . LEU A 1 266 ? 18.234 -17.566 -18.712 1.00 93.50 266 LEU A O 1
ATOM 2072 N N . ASN A 1 267 ? 20.204 -17.939 -17.724 1.00 88.31 267 ASN A N 1
ATOM 2073 C CA . ASN A 1 267 ? 19.826 -19.213 -17.123 1.00 88.31 267 ASN A CA 1
ATOM 2074 C C . ASN A 1 267 ? 19.037 -19.022 -15.810 1.00 88.31 267 ASN A C 1
ATOM 2076 O O . ASN A 1 267 ? 19.279 -18.098 -15.030 1.00 88.31 267 ASN A O 1
ATOM 2080 N N . THR A 1 268 ? 18.178 -19.994 -15.509 1.00 90.31 268 THR A N 1
ATOM 2081 C CA . THR A 1 268 ? 17.523 -20.225 -14.209 1.00 90.31 268 THR A CA 1
ATOM 2082 C C . THR A 1 268 ? 18.455 -20.119 -12.998 1.00 90.31 268 THR A C 1
ATOM 2084 O O . THR A 1 268 ? 18.029 -19.645 -11.948 1.00 90.31 268 THR A O 1
ATOM 2087 N N . SER A 1 269 ? 19.741 -20.470 -13.133 1.00 90.00 269 SER A N 1
ATOM 2088 C CA . SER A 1 269 ? 20.750 -20.315 -12.071 1.00 90.00 269 SER A CA 1
ATOM 2089 C C . SER A 1 269 ? 20.984 -18.864 -11.636 1.00 90.00 269 SER A C 1
ATOM 2091 O O . SER A 1 269 ? 21.420 -18.636 -10.512 1.00 90.00 269 SER A O 1
ATOM 2093 N N . PHE A 1 270 ? 20.695 -17.894 -12.508 1.00 89.44 270 PHE A N 1
ATOM 2094 C CA . PHE A 1 270 ? 20.755 -16.459 -12.218 1.00 89.44 270 PHE A CA 1
ATOM 2095 C C . PHE A 1 270 ? 19.378 -15.863 -11.864 1.00 89.44 270 PHE A C 1
ATOM 2097 O O . PHE A 1 270 ? 19.291 -14.676 -11.562 1.00 89.44 270 PHE A O 1
ATOM 2104 N N . GLY A 1 271 ? 18.316 -16.681 -11.842 1.00 90.75 271 GLY A N 1
ATOM 2105 C CA . GLY A 1 271 ? 16.949 -16.282 -11.483 1.00 90.75 271 GLY A CA 1
ATOM 2106 C C . GLY A 1 271 ? 16.027 -15.945 -12.660 1.00 90.75 271 GLY A C 1
ATOM 2107 O O . GLY A 1 271 ? 14.919 -15.462 -12.428 1.00 90.75 271 GLY A O 1
ATOM 2108 N N . TRP A 1 272 ? 16.451 -16.205 -13.900 1.00 94.62 272 TRP A N 1
ATOM 2109 C CA . TRP A 1 272 ? 15.625 -16.016 -15.096 1.00 94.62 272 TRP A CA 1
ATOM 2110 C C . TRP A 1 272 ? 14.625 -17.151 -15.295 1.00 94.62 272 TRP A C 1
ATOM 2112 O O . TRP A 1 272 ? 14.952 -18.325 -15.127 1.00 94.62 272 TRP A O 1
ATOM 2122 N N . VAL A 1 273 ? 13.410 -16.798 -15.704 1.00 94.69 273 VAL A N 1
ATOM 2123 C CA . VAL A 1 273 ? 12.321 -17.743 -15.972 1.00 94.69 273 VAL A CA 1
ATOM 2124 C C . VAL A 1 273 ? 11.805 -17.529 -17.391 1.00 94.69 273 VAL A C 1
ATOM 2126 O O . VAL A 1 273 ? 11.601 -16.392 -17.815 1.00 94.69 273 VAL A O 1
ATOM 2129 N N . GLU A 1 274 ? 11.581 -18.609 -18.141 1.00 91.44 274 GLU A N 1
ATOM 2130 C CA . GLU A 1 274 ? 10.923 -18.509 -19.446 1.00 91.44 274 GLU A CA 1
ATOM 2131 C C . GLU A 1 274 ? 9.489 -17.997 -19.311 1.00 91.44 274 GLU A C 1
ATOM 2133 O O . GLU A 1 274 ? 8.727 -18.456 -18.458 1.00 91.44 274 GLU A O 1
ATOM 2138 N N . THR A 1 275 ? 9.095 -17.087 -20.198 1.00 92.12 275 THR A N 1
ATOM 2139 C CA . THR A 1 275 ? 7.740 -16.531 -20.211 1.00 92.12 275 THR A CA 1
ATOM 2140 C C . THR A 1 275 ? 6.941 -17.002 -21.426 1.00 92.12 275 THR A C 1
ATOM 2142 O O . THR A 1 275 ? 7.451 -17.662 -22.336 1.00 92.12 275 THR A O 1
ATOM 2145 N N . ARG A 1 276 ? 5.653 -16.645 -21.443 1.00 89.94 276 ARG A N 1
ATOM 2146 C CA . ARG A 1 276 ? 4.787 -16.766 -22.623 1.00 89.94 276 ARG A CA 1
ATOM 2147 C C . ARG A 1 276 ? 4.771 -15.497 -23.479 1.00 89.94 276 ARG A C 1
ATOM 2149 O O . ARG A 1 276 ? 4.046 -15.486 -24.471 1.00 89.94 276 ARG A O 1
ATOM 2156 N N . GLU A 1 277 ? 5.556 -14.484 -23.108 1.00 90.88 277 GLU A N 1
ATOM 2157 C CA . GLU A 1 277 ? 5.652 -13.208 -23.812 1.00 90.88 277 GLU A CA 1
ATOM 2158 C C . GLU A 1 277 ? 6.513 -13.355 -25.069 1.00 90.88 277 GLU A C 1
ATOM 2160 O O . GLU A 1 277 ? 7.622 -13.903 -25.041 1.00 90.88 277 GLU A O 1
ATOM 2165 N N . TYR A 1 278 ? 5.986 -12.846 -26.176 1.00 92.31 278 TYR A N 1
ATOM 2166 C CA . TYR A 1 278 ? 6.669 -12.752 -27.457 1.00 92.31 278 TYR A CA 1
ATOM 2167 C C . TYR A 1 278 ? 6.523 -11.335 -28.000 1.00 92.31 278 TYR A C 1
ATOM 2169 O O . TYR A 1 278 ? 5.535 -10.660 -27.729 1.00 92.31 278 TYR A O 1
ATOM 2177 N N . ALA A 1 279 ? 7.480 -10.905 -28.811 1.00 90.38 279 ALA A N 1
ATOM 2178 C CA . ALA A 1 279 ? 7.484 -9.602 -29.455 1.00 90.38 279 ALA A CA 1
ATOM 2179 C C . ALA A 1 279 ? 7.915 -9.717 -30.920 1.00 90.38 279 ALA A C 1
ATOM 2181 O O . ALA A 1 279 ? 8.647 -10.634 -31.300 1.00 90.38 279 ALA A O 1
ATOM 2182 N N . GLN A 1 280 ? 7.481 -8.754 -31.730 1.00 88.94 280 GLN A N 1
ATOM 2183 C CA . GLN A 1 280 ? 7.886 -8.601 -33.125 1.00 88.94 280 GLN A CA 1
ATOM 2184 C C . GLN A 1 280 ? 8.456 -7.200 -33.344 1.00 88.94 280 GLN A C 1
ATOM 2186 O O . GLN A 1 280 ? 8.026 -6.231 -32.712 1.00 88.94 280 GLN A O 1
ATOM 2191 N N . LEU A 1 281 ? 9.433 -7.097 -34.241 1.00 88.56 281 LEU A N 1
ATOM 2192 C CA . LEU A 1 281 ? 10.085 -5.841 -34.601 1.00 88.56 281 LEU A CA 1
ATOM 2193 C C . LEU A 1 281 ? 9.807 -5.521 -36.070 1.00 88.56 281 LEU A C 1
ATOM 2195 O O . LEU A 1 281 ? 9.748 -6.418 -36.908 1.00 88.56 281 LEU A O 1
ATOM 2199 N N . MET A 1 282 ? 9.676 -4.237 -36.393 1.00 85.56 282 MET A N 1
ATOM 2200 C CA . MET A 1 282 ? 9.563 -3.805 -37.783 1.00 85.56 282 MET A CA 1
ATOM 2201 C C . MET A 1 282 ? 10.849 -4.136 -38.552 1.00 85.56 282 MET A C 1
ATOM 2203 O O . MET A 1 282 ? 11.950 -3.943 -38.035 1.00 85.56 282 MET A O 1
ATOM 2207 N N . ASP A 1 283 ? 10.685 -4.626 -39.782 1.00 81.81 283 ASP A N 1
ATOM 2208 C CA . ASP A 1 283 ? 11.750 -5.004 -40.721 1.00 81.81 283 ASP A CA 1
ATOM 2209 C C . ASP A 1 283 ? 12.727 -6.087 -40.215 1.00 81.81 283 ASP A C 1
ATOM 2211 O O . ASP A 1 283 ? 13.797 -6.293 -40.790 1.00 81.81 283 ASP A O 1
ATOM 2215 N N . VAL A 1 284 ? 12.344 -6.842 -39.177 1.00 85.75 284 VAL A N 1
ATOM 2216 C CA . VAL A 1 284 ? 13.066 -8.035 -38.710 1.00 85.75 284 VAL A CA 1
ATOM 2217 C C . VAL A 1 284 ? 12.145 -9.245 -38.820 1.00 85.75 284 VAL A C 1
ATOM 2219 O O . VAL A 1 284 ? 11.100 -9.308 -38.182 1.00 85.75 284 VAL A O 1
ATOM 2222 N N . ALA A 1 285 ? 12.538 -10.230 -39.628 1.00 84.62 285 ALA A N 1
ATOM 2223 C CA . ALA A 1 285 ? 11.827 -11.502 -39.700 1.00 84.62 285 ALA A CA 1
ATOM 2224 C C . ALA A 1 285 ? 12.061 -12.335 -38.427 1.00 84.62 285 ALA A C 1
ATOM 2226 O O . ALA A 1 285 ? 13.194 -12.403 -37.955 1.00 84.62 285 ALA A O 1
ATOM 2227 N N . GLY A 1 286 ? 11.024 -13.025 -37.947 1.00 86.69 286 GLY A N 1
ATOM 2228 C CA . GLY A 1 286 ? 11.085 -13.926 -36.790 1.00 86.69 286 GLY A CA 1
ATOM 2229 C C . GLY A 1 286 ? 10.566 -13.304 -35.489 1.00 86.69 286 GLY A C 1
ATOM 2230 O O . GLY A 1 286 ? 10.663 -12.097 -35.270 1.00 86.69 286 GLY A O 1
ATOM 2231 N N . ASP A 1 287 ? 10.013 -14.150 -34.620 1.00 91.81 287 ASP A N 1
ATOM 2232 C CA . ASP A 1 287 ? 9.530 -13.745 -33.297 1.00 91.81 287 ASP A CA 1
ATOM 2233 C C . ASP A 1 287 ? 10.691 -13.687 -32.286 1.00 91.81 287 ASP A C 1
ATOM 2235 O O . ASP A 1 287 ? 11.651 -14.465 -32.342 1.00 91.81 287 ASP A O 1
ATOM 2239 N N . PHE A 1 288 ? 10.565 -12.800 -31.300 1.00 93.75 288 PHE A N 1
ATOM 2240 C CA . PHE A 1 288 ? 11.411 -12.761 -30.111 1.00 93.75 288 PHE A CA 1
ATOM 2241 C C . PHE A 1 288 ? 10.630 -13.331 -28.926 1.00 93.75 288 PHE A C 1
ATOM 2243 O O . PHE A 1 288 ? 9.502 -12.912 -28.696 1.00 93.75 288 PHE A O 1
ATOM 2250 N N . LYS A 1 289 ? 11.220 -14.251 -28.159 1.00 94.31 289 LYS A N 1
ATOM 2251 C CA . LYS A 1 289 ? 10.669 -14.829 -26.921 1.00 94.31 289 LYS A CA 1
ATOM 2252 C C . LYS A 1 289 ? 11.354 -14.178 -25.718 1.00 94.31 289 LYS A C 1
ATOM 2254 O O . LYS A 1 289 ? 12.570 -13.978 -25.751 1.00 94.31 289 LYS A O 1
ATOM 2259 N N . ALA A 1 290 ? 10.606 -13.863 -24.661 1.00 94.62 290 ALA A N 1
ATOM 2260 C CA . ALA A 1 290 ? 11.186 -13.311 -23.438 1.00 94.62 290 ALA A CA 1
ATOM 2261 C C . ALA A 1 290 ? 11.498 -14.364 -22.365 1.00 94.62 290 ALA A C 1
ATOM 2263 O O . ALA A 1 290 ? 10.696 -15.258 -22.068 1.00 94.62 290 ALA A O 1
ATOM 2264 N N . VAL A 1 291 ? 12.630 -14.166 -21.695 1.00 95.38 291 VAL A N 1
ATOM 2265 C CA . VAL A 1 291 ? 12.843 -14.608 -20.310 1.00 95.38 291 VAL A CA 1
ATOM 2266 C C . VAL A 1 291 ? 12.656 -13.414 -19.376 1.00 95.38 291 VAL A C 1
ATOM 2268 O O . VAL A 1 291 ? 12.916 -12.280 -19.779 1.00 95.38 291 VAL A O 1
ATOM 2271 N N . ALA A 1 292 ? 12.213 -13.642 -18.142 1.00 95.69 292 ALA A N 1
ATOM 2272 C CA . ALA A 1 292 ? 11.980 -12.567 -17.185 1.00 95.69 292 ALA A CA 1
ATOM 2273 C C . ALA A 1 292 ? 12.524 -12.846 -15.783 1.00 95.69 292 ALA A C 1
ATOM 2275 O O . ALA A 1 292 ? 12.668 -13.997 -15.371 1.00 95.69 292 ALA A O 1
ATOM 2276 N N . GLN A 1 293 ? 12.797 -11.763 -15.054 1.00 95.06 293 GLN A N 1
ATOM 2277 C CA . GLN A 1 293 ? 13.241 -11.777 -13.663 1.00 95.06 293 GLN A CA 1
ATOM 2278 C C . GLN A 1 293 ? 12.720 -10.537 -12.923 1.00 95.06 293 GLN A C 1
ATOM 2280 O O . GLN A 1 293 ? 12.677 -9.437 -13.476 1.00 95.06 293 GLN A O 1
ATOM 2285 N N . ASN A 1 294 ? 12.333 -10.712 -11.658 1.00 93.06 294 ASN A N 1
ATOM 2286 C CA . ASN A 1 294 ? 11.911 -9.619 -10.782 1.00 93.06 294 ASN A CA 1
ATOM 2287 C C . ASN A 1 294 ? 13.106 -9.009 -10.046 1.00 93.06 294 ASN A C 1
ATOM 2289 O O . ASN A 1 294 ? 13.940 -9.733 -9.503 1.00 93.06 294 ASN A O 1
ATOM 2293 N N . PHE A 1 295 ? 13.141 -7.679 -9.974 1.00 91.38 295 PHE A N 1
ATOM 2294 C CA . PHE A 1 295 ? 14.197 -6.917 -9.320 1.00 91.38 295 PHE A CA 1
ATOM 2295 C C . PHE A 1 295 ? 13.623 -5.860 -8.371 1.00 91.38 295 PHE A C 1
ATOM 2297 O O . PHE A 1 295 ? 12.620 -5.197 -8.650 1.00 91.38 295 PHE A O 1
ATOM 2304 N N . THR A 1 296 ? 14.305 -5.676 -7.244 1.00 90.06 296 THR A N 1
ATOM 2305 C CA . THR A 1 296 ? 14.063 -4.581 -6.304 1.00 90.06 296 THR A CA 1
ATOM 2306 C C . THR A 1 296 ? 14.635 -3.259 -6.837 1.00 90.06 296 THR A C 1
ATOM 2308 O O . THR A 1 296 ? 15.511 -3.261 -7.708 1.00 90.06 296 THR A O 1
ATOM 2311 N N . PRO A 1 297 ? 14.145 -2.104 -6.351 1.00 88.69 297 PRO A N 1
ATOM 2312 C CA . PRO A 1 297 ? 14.670 -0.806 -6.756 1.00 88.69 297 PRO A CA 1
ATOM 2313 C C . PRO A 1 297 ? 16.101 -0.596 -6.240 1.00 88.69 297 PRO A C 1
ATOM 2315 O O . PRO A 1 297 ? 16.471 -1.047 -5.154 1.00 88.69 297 PRO A O 1
ATOM 2318 N N . HIS A 1 298 ? 16.910 0.128 -7.010 1.00 92.00 298 HIS A N 1
ATOM 2319 C CA . HIS A 1 298 ? 18.335 0.311 -6.738 1.00 92.00 298 HIS A CA 1
ATOM 2320 C C . HIS A 1 298 ? 18.591 1.698 -6.160 1.00 92.00 298 HIS A C 1
ATOM 2322 O O . HIS A 1 298 ? 18.443 2.694 -6.866 1.00 92.00 298 HIS A O 1
ATOM 2328 N N . ALA A 1 299 ? 18.977 1.765 -4.883 1.00 87.81 299 ALA A N 1
ATOM 2329 C CA . ALA A 1 299 ? 19.254 3.033 -4.218 1.00 87.81 299 ALA A CA 1
ATOM 2330 C C . ALA A 1 299 ? 20.383 3.811 -4.912 1.00 87.81 299 ALA A C 1
ATOM 2332 O O . ALA A 1 299 ? 21.429 3.245 -5.227 1.00 87.81 299 ALA A O 1
ATOM 2333 N N . ILE A 1 300 ? 20.163 5.112 -5.097 1.00 88.38 300 ILE A N 1
ATOM 2334 C CA . ILE A 1 300 ? 21.161 6.070 -5.583 1.00 88.38 300 ILE A CA 1
ATOM 2335 C C . ILE A 1 300 ? 21.270 7.158 -4.526 1.00 88.38 300 ILE A C 1
ATOM 2337 O O . ILE A 1 300 ? 20.256 7.716 -4.099 1.00 88.38 300 ILE A O 1
ATOM 2341 N N . ASN A 1 301 ? 22.485 7.451 -4.075 1.00 86.38 301 ASN A N 1
ATOM 2342 C CA . ASN A 1 301 ? 22.698 8.439 -3.027 1.00 86.38 301 ASN A CA 1
ATOM 2343 C C . ASN A 1 301 ? 22.551 9.880 -3.559 1.00 86.38 301 ASN A C 1
ATOM 2345 O O . ASN A 1 301 ? 22.462 10.135 -4.761 1.00 86.38 301 ASN A O 1
ATOM 2349 N N . LYS A 1 302 ? 22.546 10.858 -2.648 1.00 85.81 302 LYS A N 1
ATOM 2350 C CA . LYS A 1 302 ? 22.359 12.285 -2.973 1.00 85.81 302 LYS A CA 1
ATOM 2351 C C . LYS A 1 302 ? 23.419 12.897 -3.897 1.00 85.81 302 LYS A C 1
ATOM 2353 O O . LYS A 1 302 ? 23.193 13.977 -4.433 1.00 85.81 302 LYS A O 1
ATOM 2358 N N . TYR A 1 303 ? 24.563 12.234 -4.070 1.00 85.06 303 TYR A N 1
ATOM 2359 C CA . TYR A 1 303 ? 25.627 12.641 -4.992 1.00 85.06 303 TYR A CA 1
ATOM 2360 C C . TYR A 1 303 ? 25.471 12.011 -6.383 1.00 85.06 303 TYR A C 1
ATOM 2362 O O . TYR A 1 303 ? 26.239 12.319 -7.290 1.00 85.06 303 TYR A O 1
ATOM 2370 N N . GLY A 1 304 ? 24.474 11.141 -6.560 1.00 84.25 304 GLY A N 1
ATOM 2371 C CA . GLY A 1 304 ? 24.230 10.425 -7.800 1.00 84.25 304 GLY A CA 1
ATOM 2372 C C . GLY A 1 304 ? 25.106 9.198 -8.001 1.00 84.25 304 GLY A C 1
ATOM 2373 O O . GLY A 1 304 ? 25.208 8.749 -9.138 1.00 84.25 304 GLY A O 1
ATOM 2374 N N . ASP A 1 305 ? 25.690 8.638 -6.945 1.00 87.00 305 ASP A N 1
ATOM 2375 C CA . ASP A 1 305 ? 26.394 7.354 -6.991 1.00 87.00 305 ASP A CA 1
ATOM 2376 C C . ASP A 1 305 ? 25.447 6.204 -6.592 1.00 87.00 305 ASP A C 1
ATOM 2378 O O . ASP A 1 305 ? 24.614 6.343 -5.690 1.00 87.00 305 ASP A O 1
ATOM 2382 N N . SER A 1 306 ? 25.553 5.086 -7.308 1.00 88.31 306 SER A N 1
ATOM 2383 C CA . SER A 1 306 ? 24.818 3.838 -7.082 1.00 88.31 306 SER A CA 1
ATOM 2384 C C . SER A 1 306 ? 25.575 2.849 -6.191 1.00 88.31 306 SER A C 1
ATOM 2386 O O . SER A 1 306 ? 25.026 1.801 -5.857 1.00 88.31 306 SER A O 1
ATOM 2388 N N . GLU A 1 307 ? 26.817 3.146 -5.791 1.00 88.00 307 GLU A N 1
ATOM 2389 C CA . GLU A 1 307 ? 27.654 2.305 -4.918 1.00 88.00 307 GLU A CA 1
ATOM 2390 C C . GLU A 1 307 ? 27.865 0.886 -5.488 1.00 88.00 307 GLU A C 1
ATOM 2392 O O . GLU A 1 307 ? 27.931 -0.105 -4.759 1.00 88.00 307 GLU A O 1
ATOM 2397 N N . GLY A 1 308 ? 27.909 0.767 -6.820 1.00 86.12 308 GLY A N 1
ATOM 2398 C CA . GLY A 1 308 ? 28.003 -0.517 -7.520 1.00 86.12 308 GLY A CA 1
ATOM 2399 C C . GLY A 1 308 ? 26.703 -1.334 -7.541 1.00 86.12 308 GLY A C 1
ATOM 2400 O O . GLY A 1 308 ? 26.715 -2.484 -7.982 1.00 86.12 308 GLY A O 1
ATOM 2401 N N . ARG A 1 309 ? 25.566 -0.778 -7.113 1.00 90.81 309 ARG A N 1
ATOM 2402 C CA . ARG A 1 309 ? 24.247 -1.419 -7.247 1.00 90.81 309 ARG A CA 1
ATOM 2403 C C . ARG A 1 309 ? 23.752 -1.316 -8.695 1.00 90.81 309 ARG A C 1
ATOM 2405 O O . ARG A 1 309 ? 24.083 -0.376 -9.411 1.00 90.81 309 ARG A O 1
ATOM 2412 N N . GLY A 1 310 ? 22.939 -2.275 -9.125 1.00 91.81 310 GLY A N 1
ATOM 2413 C CA . GLY A 1 310 ? 22.327 -2.296 -10.456 1.00 91.81 310 GLY A CA 1
ATOM 2414 C C . GLY A 1 310 ? 22.203 -3.709 -11.017 1.00 91.81 310 GLY A C 1
ATOM 2415 O O . GLY A 1 310 ? 22.915 -4.621 -10.595 1.00 91.81 310 GLY A O 1
ATOM 2416 N N . ILE A 1 311 ? 21.331 -3.869 -12.008 1.00 93.56 311 ILE A N 1
ATOM 2417 C CA . ILE A 1 311 ? 21.233 -5.070 -12.835 1.00 93.56 311 ILE A CA 1
ATOM 2418 C C . ILE A 1 311 ? 22.460 -5.130 -13.747 1.00 93.56 311 ILE A C 1
ATOM 2420 O O . ILE A 1 311 ? 22.725 -4.184 -14.493 1.00 93.56 311 ILE A O 1
ATOM 2424 N N . ILE A 1 312 ? 23.190 -6.247 -13.713 1.00 94.56 312 ILE A N 1
ATOM 2425 C CA . ILE A 1 312 ? 24.265 -6.540 -14.665 1.00 94.56 312 ILE A CA 1
ATOM 2426 C C . ILE A 1 312 ? 23.669 -7.303 -15.846 1.00 94.56 312 ILE A C 1
ATOM 2428 O O . ILE A 1 312 ? 23.259 -8.452 -15.714 1.00 94.56 312 ILE A O 1
ATOM 2432 N N . THR A 1 313 ? 23.631 -6.656 -17.006 1.00 94.56 313 THR A N 1
ATOM 2433 C CA . THR A 1 313 ? 23.305 -7.303 -18.287 1.00 94.56 313 THR A CA 1
ATOM 2434 C C . THR A 1 313 ? 24.547 -7.991 -18.853 1.00 94.56 313 THR A C 1
ATOM 2436 O O . THR A 1 313 ? 25.665 -7.532 -18.607 1.00 94.56 313 THR A O 1
ATOM 2439 N N . GLY A 1 314 ? 24.381 -9.091 -19.589 1.00 93.62 314 GLY A N 1
ATOM 2440 C CA . GLY A 1 314 ? 25.483 -9.866 -20.177 1.00 93.62 314 GLY A CA 1
ATOM 2441 C C . GLY A 1 314 ? 25.520 -9.833 -21.707 1.00 93.62 314 GLY A C 1
ATOM 2442 O O . GLY A 1 314 ? 24.712 -9.176 -22.353 1.00 93.62 314 GLY A O 1
ATOM 2443 N N . ALA A 1 315 ? 26.473 -10.551 -22.303 1.00 92.94 315 ALA A N 1
ATOM 2444 C CA . ALA A 1 315 ? 26.578 -10.722 -23.757 1.00 92.94 315 ALA A CA 1
ATOM 2445 C C . ALA A 1 315 ? 25.316 -11.355 -24.387 1.00 92.94 315 ALA A C 1
ATOM 2447 O O . ALA A 1 315 ? 24.621 -12.135 -23.741 1.00 92.94 315 ALA A O 1
ATOM 2448 N N . ASN A 1 316 ? 25.037 -11.096 -25.671 1.00 93.06 316 ASN A N 1
ATOM 2449 C CA . ASN A 1 316 ? 23.928 -11.766 -26.376 1.00 93.06 316 ASN A CA 1
ATOM 2450 C C . ASN A 1 316 ? 24.233 -13.220 -26.767 1.00 93.06 316 ASN A C 1
ATOM 2452 O O . ASN A 1 316 ? 23.314 -13.979 -27.053 1.00 93.06 316 ASN A O 1
ATOM 2456 N N . VAL A 1 317 ? 25.507 -13.606 -26.792 1.00 93.12 317 VAL A N 1
ATOM 2457 C CA . VAL A 1 317 ? 25.974 -14.908 -27.281 1.00 93.12 317 VAL A CA 1
ATOM 2458 C C . VAL A 1 317 ? 26.866 -15.585 -26.249 1.00 93.12 317 VAL A C 1
ATOM 2460 O O . VAL A 1 317 ? 27.745 -14.930 -25.686 1.00 93.12 317 VAL A O 1
ATOM 2463 N N . ALA A 1 318 ? 26.690 -16.895 -26.059 1.00 91.25 318 ALA A N 1
ATOM 2464 C CA . ALA A 1 318 ? 27.555 -17.706 -25.199 1.00 91.25 318 ALA A CA 1
ATOM 2465 C C . ALA A 1 318 ? 29.041 -17.582 -25.584 1.00 91.25 318 ALA A C 1
ATOM 2467 O O . ALA A 1 318 ? 29.387 -17.396 -26.759 1.00 91.25 318 ALA A O 1
ATOM 2468 N N . GLN A 1 319 ? 29.945 -17.705 -24.612 1.00 88.88 319 GLN A N 1
ATOM 2469 C CA . GLN A 1 319 ? 31.380 -17.475 -24.793 1.00 88.88 319 GLN A CA 1
ATOM 2470 C C . GLN A 1 319 ? 31.997 -18.405 -25.849 1.00 88.88 319 GLN A C 1
ATOM 2472 O O . GLN A 1 319 ? 32.836 -17.969 -26.637 1.00 88.88 319 GLN A O 1
ATOM 2477 N N . ASN A 1 320 ? 31.553 -19.663 -25.894 1.00 89.75 320 ASN A N 1
ATOM 2478 C CA . ASN A 1 320 ? 32.023 -20.696 -26.823 1.00 89.75 320 ASN A CA 1
ATOM 2479 C C . ASN A 1 320 ? 31.329 -20.685 -28.201 1.00 89.75 320 ASN A C 1
ATOM 2481 O O . ASN A 1 320 ? 31.761 -21.415 -29.090 1.00 89.75 320 ASN A O 1
ATOM 2485 N N . TYR A 1 321 ? 30.274 -19.887 -28.397 1.00 91.88 321 TYR A N 1
ATOM 2486 C CA . TYR A 1 321 ? 29.530 -19.837 -29.659 1.00 91.88 321 TYR A CA 1
ATOM 2487 C C . TYR A 1 321 ? 30.357 -19.150 -30.756 1.00 91.88 321 TYR A C 1
ATOM 2489 O O . TYR A 1 321 ? 30.754 -17.994 -30.592 1.00 91.88 321 TYR A O 1
ATOM 2497 N N . THR A 1 322 ? 30.630 -19.837 -31.866 1.00 88.81 322 THR A N 1
ATOM 2498 C CA . THR A 1 322 ? 31.521 -19.339 -32.936 1.00 88.81 322 THR A CA 1
ATOM 2499 C C . THR A 1 322 ? 30.802 -18.775 -34.158 1.00 88.81 322 THR A C 1
ATOM 2501 O O . THR A 1 322 ? 31.441 -18.102 -34.961 1.00 88.81 322 THR A O 1
ATOM 2504 N N . ASP A 1 323 ? 29.515 -19.075 -34.322 1.00 89.75 323 ASP A N 1
ATOM 2505 C CA . ASP A 1 323 ? 28.705 -18.604 -35.448 1.00 89.75 323 ASP A CA 1
ATOM 2506 C C . ASP A 1 323 ? 28.116 -17.206 -35.161 1.00 89.75 323 ASP A C 1
ATOM 2508 O O . ASP A 1 323 ? 28.278 -16.652 -34.067 1.00 89.75 323 ASP A O 1
ATOM 2512 N N . THR A 1 324 ? 27.430 -16.618 -36.137 1.00 88.56 324 THR A N 1
ATOM 2513 C CA . THR A 1 324 ? 26.735 -15.336 -35.997 1.00 88.56 324 THR A CA 1
ATOM 2514 C C . THR A 1 324 ? 25.264 -15.523 -35.652 1.00 88.56 324 THR A C 1
ATOM 2516 O O . THR A 1 324 ? 24.553 -16.270 -36.314 1.00 88.56 324 THR A O 1
ATOM 2519 N N . THR A 1 325 ? 24.792 -14.784 -34.654 1.00 91.31 325 THR A N 1
ATOM 2520 C CA . THR A 1 325 ? 23.360 -14.587 -34.386 1.00 91.31 325 THR A CA 1
ATOM 2521 C C . THR A 1 325 ? 22.723 -13.617 -35.370 1.00 91.31 325 THR A C 1
ATOM 2523 O O . THR A 1 325 ? 23.397 -12.748 -35.934 1.00 91.31 325 THR A O 1
ATOM 2526 N N . LEU A 1 326 ? 21.407 -13.724 -35.531 1.00 90.19 326 LEU A N 1
ATOM 2527 C CA . LEU A 1 326 ? 20.613 -12.924 -36.457 1.00 90.19 326 LEU A CA 1
ATOM 2528 C C . LEU A 1 326 ? 20.127 -11.604 -35.842 1.00 90.19 326 LEU A C 1
ATOM 2530 O O . LEU A 1 326 ? 19.910 -10.641 -36.580 1.00 90.19 326 LEU A O 1
ATOM 2534 N N . SER A 1 327 ? 19.929 -11.512 -34.520 1.00 91.12 327 SER A N 1
ATOM 2535 C CA . SER A 1 327 ? 19.496 -10.257 -33.877 1.00 91.12 327 SER A CA 1
ATOM 2536 C C . SER A 1 327 ? 19.951 -10.092 -32.422 1.00 91.12 327 SER A C 1
ATOM 2538 O O . SER A 1 327 ? 19.914 -11.025 -31.621 1.00 91.12 327 SER A O 1
ATOM 2540 N N . MET A 1 328 ? 20.336 -8.857 -32.071 1.00 92.19 328 MET A N 1
ATOM 2541 C CA . MET A 1 328 ? 20.704 -8.481 -30.702 1.00 92.19 328 MET A CA 1
ATOM 2542 C C . MET A 1 328 ? 19.488 -8.639 -29.778 1.00 92.19 328 MET A C 1
ATOM 2544 O O . MET A 1 328 ? 18.361 -8.390 -30.202 1.00 92.19 328 MET A O 1
ATOM 2548 N N . TYR A 1 329 ? 19.684 -9.023 -28.515 1.00 93.12 329 TYR A N 1
ATOM 2549 C CA . TYR A 1 329 ? 18.578 -8.993 -27.556 1.00 93.12 329 TYR A CA 1
ATOM 2550 C C . TYR A 1 329 ? 18.107 -7.557 -27.309 1.00 93.12 329 TYR A C 1
ATOM 2552 O O . TYR A 1 329 ? 18.868 -6.593 -27.440 1.00 93.12 329 TYR A O 1
ATOM 2560 N N . PHE A 1 330 ? 16.876 -7.413 -26.837 1.00 92.31 330 PHE A N 1
ATOM 2561 C CA . PHE A 1 330 ? 16.428 -6.167 -26.229 1.00 92.31 330 PHE A CA 1
ATOM 2562 C C . PHE A 1 330 ? 15.750 -6.415 -24.894 1.00 92.31 330 PHE A C 1
ATOM 2564 O O . PHE A 1 330 ? 15.335 -7.531 -24.587 1.00 92.31 330 PHE A O 1
ATOM 2571 N N . ILE A 1 331 ? 15.690 -5.372 -24.073 1.00 94.06 331 ILE A N 1
ATOM 2572 C CA . ILE A 1 331 ? 15.166 -5.469 -22.718 1.00 94.06 331 ILE A CA 1
ATOM 2573 C C . ILE A 1 331 ? 14.033 -4.474 -22.548 1.00 94.06 331 ILE A C 1
ATOM 2575 O O . ILE A 1 331 ? 14.198 -3.293 -22.859 1.00 94.06 331 ILE A O 1
ATOM 2579 N N . VAL A 1 332 ? 12.927 -4.960 -21.999 1.00 92.94 332 VAL A N 1
ATOM 2580 C CA . VAL A 1 332 ? 11.815 -4.152 -21.510 1.00 92.94 332 VAL A CA 1
ATOM 2581 C C . VAL A 1 332 ? 11.753 -4.273 -19.992 1.00 92.94 332 VAL A C 1
ATOM 2583 O O . VAL A 1 332 ? 11.888 -5.364 -19.448 1.00 92.94 332 VAL A O 1
ATOM 2586 N N . VAL A 1 333 ? 11.558 -3.158 -19.299 1.00 92.56 333 VAL A N 1
ATOM 2587 C CA . VAL A 1 333 ? 11.455 -3.100 -17.841 1.00 92.56 333 VAL A CA 1
ATOM 2588 C C . VAL A 1 333 ? 10.084 -2.559 -17.472 1.00 92.56 333 VAL A C 1
ATOM 2590 O O . VAL A 1 333 ? 9.818 -1.384 -17.714 1.00 92.56 333 VAL A O 1
ATOM 2593 N N . VAL A 1 334 ? 9.219 -3.392 -16.898 1.00 90.44 334 VAL A N 1
ATOM 2594 C CA . VAL A 1 334 ? 7.875 -2.983 -16.466 1.00 90.44 334 VAL A CA 1
ATOM 2595 C C . VAL A 1 334 ? 7.865 -2.795 -14.951 1.00 90.44 334 VAL A C 1
ATOM 2597 O O . VAL A 1 334 ? 8.181 -3.745 -14.231 1.00 90.44 334 VAL A O 1
ATOM 2600 N N . PRO A 1 335 ? 7.542 -1.594 -14.440 1.00 87.94 335 PRO A N 1
ATOM 2601 C CA . PRO A 1 335 ? 7.438 -1.366 -13.006 1.00 87.94 335 PRO A CA 1
ATOM 2602 C C . PRO A 1 335 ? 6.281 -2.179 -12.421 1.00 87.94 335 PRO A C 1
ATOM 2604 O O . PRO A 1 335 ? 5.194 -2.236 -12.993 1.00 87.94 335 PRO A O 1
ATOM 2607 N N . HIS A 1 336 ? 6.506 -2.779 -11.255 1.00 84.69 336 HIS A N 1
ATOM 2608 C CA . HIS A 1 336 ? 5.431 -3.392 -10.482 1.00 84.69 336 HIS A CA 1
ATOM 2609 C C . HIS A 1 336 ? 4.529 -2.299 -9.919 1.00 84.69 336 HIS A C 1
ATOM 2611 O O . HIS A 1 336 ? 5.021 -1.283 -9.420 1.00 84.69 336 HIS A O 1
ATOM 2617 N N . GLU A 1 337 ? 3.216 -2.533 -9.919 1.00 73.00 337 GLU A N 1
ATOM 2618 C CA . GLU A 1 337 ? 2.316 -1.757 -9.071 1.00 73.00 337 GLU A CA 1
ATOM 2619 C C . GLU A 1 337 ? 2.719 -1.967 -7.615 1.00 73.00 337 GLU A C 1
ATOM 2621 O O . GLU A 1 337 ? 2.451 -3.012 -7.015 1.00 73.00 3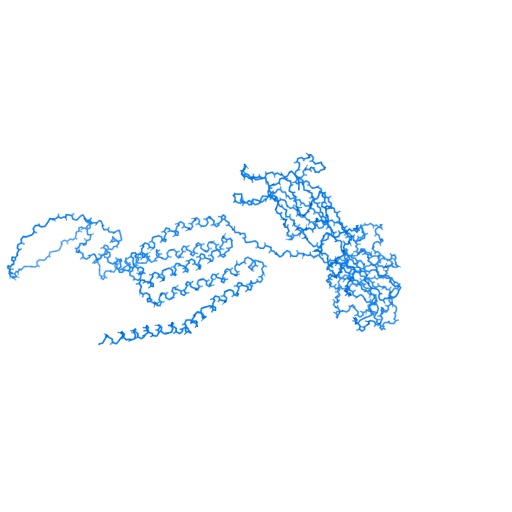37 GLU A O 1
ATOM 2626 N N . SER A 1 338 ? 3.377 -0.969 -7.025 1.00 62.56 338 SER A N 1
ATOM 2627 C CA . SER A 1 338 ? 3.608 -0.987 -5.593 1.00 62.56 338 SER A CA 1
ATOM 2628 C C . SER A 1 338 ? 2.279 -0.658 -4.926 1.00 62.56 338 SER A C 1
ATOM 2630 O O . SER A 1 338 ? 1.947 0.511 -4.710 1.00 62.56 338 SER A O 1
ATOM 2632 N N . LEU A 1 339 ? 1.530 -1.699 -4.568 1.00 54.31 339 LEU A N 1
ATOM 2633 C CA . LEU A 1 339 ? 0.618 -1.609 -3.443 1.00 54.31 339 LEU A CA 1
ATOM 2634 C C . LEU A 1 339 ? 1.482 -1.242 -2.236 1.00 54.31 339 LEU A C 1
ATOM 2636 O O . LEU A 1 339 ? 2.107 -2.096 -1.613 1.00 54.31 339 LEU A O 1
ATOM 2640 N N . ASP A 1 340 ? 1.561 0.056 -1.958 1.00 51.00 340 ASP A N 1
ATOM 2641 C CA . ASP A 1 340 ? 2.043 0.588 -0.694 1.00 51.00 340 ASP A CA 1
ATOM 2642 C C . ASP A 1 340 ? 1.009 0.162 0.349 1.00 51.00 340 ASP A C 1
ATOM 2644 O O . ASP A 1 340 ? 0.035 0.874 0.603 1.00 51.00 340 ASP A O 1
ATOM 2648 N N . VAL A 1 341 ? 1.143 -1.092 0.809 1.00 44.72 341 VAL A N 1
ATOM 2649 C CA . VAL A 1 341 ? 0.182 -1.760 1.684 1.00 44.72 341 VAL A CA 1
ATOM 2650 C C . VAL A 1 341 ? 0.103 -0.927 2.942 1.00 44.72 341 VAL A C 1
ATOM 2652 O O . VAL A 1 341 ? 0.976 -0.997 3.808 1.00 44.72 341 VAL A O 1
ATOM 2655 N N . VAL A 1 342 ? -0.961 -0.133 3.034 1.00 45.16 342 VAL A N 1
ATOM 2656 C CA . VAL A 1 342 ? -1.351 0.517 4.273 1.00 45.16 342 VAL A CA 1
ATOM 2657 C C . VAL A 1 342 ? -1.484 -0.619 5.282 1.00 45.16 342 VAL A C 1
ATOM 2659 O O . VAL A 1 342 ? -2.359 -1.466 5.081 1.00 45.16 342 VAL A O 1
ATOM 2662 N N . PRO A 1 343 ? -0.640 -0.712 6.331 1.00 43.28 343 PRO A N 1
ATOM 2663 C CA . PRO A 1 343 ? -0.898 -1.674 7.387 1.00 43.28 343 PRO A CA 1
ATOM 2664 C C . PRO A 1 343 ? -2.261 -1.285 7.943 1.00 43.28 343 PRO A C 1
ATOM 2666 O O . PRO A 1 343 ? -2.412 -0.179 8.468 1.00 43.28 343 PRO A O 1
ATOM 2669 N N . ALA A 1 344 ? -3.261 -2.133 7.692 1.00 39.69 344 ALA A N 1
ATOM 2670 C CA . ALA A 1 344 ? -4.653 -1.753 7.845 1.00 39.69 344 ALA A CA 1
ATOM 2671 C C . ALA A 1 344 ? -4.852 -1.194 9.253 1.00 39.69 344 ALA A C 1
ATOM 2673 O O . ALA A 1 344 ? -4.557 -1.849 10.259 1.00 39.69 344 ALA A O 1
ATOM 2674 N N . VAL A 1 345 ? -5.274 0.069 9.328 1.00 40.56 345 VAL A N 1
ATOM 2675 C CA . VAL A 1 345 ? -5.457 0.743 10.609 1.00 40.56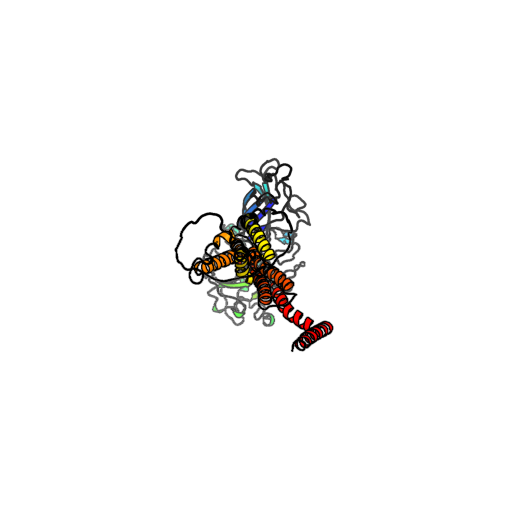 345 VAL A CA 1
ATOM 2676 C C . VAL A 1 345 ? -6.754 0.208 11.192 1.00 40.56 345 VAL A C 1
ATOM 2678 O O . VAL A 1 345 ? -7.807 0.818 11.052 1.00 40.56 345 VAL A O 1
ATOM 2681 N N . TYR A 1 346 ? -6.666 -0.965 11.823 1.00 46.66 346 TYR A N 1
ATOM 2682 C CA . TYR A 1 346 ? -7.740 -1.576 12.594 1.00 46.66 346 TYR A CA 1
ATOM 2683 C C . TYR A 1 346 ? -8.042 -0.680 13.803 1.00 46.66 346 TYR A C 1
ATOM 2685 O O . TYR A 1 346 ? -7.552 -0.900 14.918 1.00 46.66 346 TYR A O 1
ATOM 2693 N N . SER A 1 347 ? -8.821 0.374 13.558 1.00 47.16 347 SER A N 1
ATOM 2694 C CA . SER A 1 347 ? -9.428 1.217 14.574 1.00 47.16 347 SER A CA 1
ATOM 2695 C C . SER A 1 347 ? -10.296 0.328 15.461 1.00 47.16 347 SER A C 1
ATOM 2697 O O . SER A 1 347 ? -11.112 -0.471 15.001 1.00 47.16 347 SER A O 1
ATOM 2699 N N . LYS A 1 348 ? -10.132 0.447 16.780 1.00 55.06 348 LYS A N 1
ATOM 2700 C CA . LYS A 1 348 ? -11.071 -0.161 17.729 1.00 55.06 348 LYS A CA 1
ATOM 2701 C C . LYS A 1 348 ? -12.279 0.754 17.849 1.00 55.06 348 LYS A C 1
ATOM 2703 O O . LYS A 1 348 ? -12.457 1.420 18.867 1.00 55.06 348 LYS A O 1
ATOM 2708 N N . GLU A 1 349 ? -13.073 0.807 16.785 1.00 60.97 349 GLU A N 1
ATOM 2709 C CA . GLU A 1 349 ? -14.345 1.517 16.774 1.00 60.97 349 GLU A CA 1
ATOM 2710 C C . GLU A 1 349 ? -15.272 0.893 17.810 1.00 60.97 349 GLU A C 1
ATOM 2712 O O . GLU A 1 349 ? -15.751 -0.238 17.693 1.00 60.97 349 GLU A O 1
ATOM 2717 N N . PHE A 1 350 ? -15.439 1.633 18.902 1.00 72.44 350 PHE A N 1
ATOM 2718 C CA . PHE A 1 350 ? -16.275 1.239 20.015 1.00 72.44 350 PHE A CA 1
ATOM 2719 C C . PHE A 1 350 ? -17.721 1.577 19.672 1.00 72.44 350 PHE A C 1
ATOM 2721 O O . PHE A 1 350 ? -18.048 2.754 19.513 1.00 72.44 350 PHE A O 1
ATOM 2728 N N . SER A 1 351 ? -18.591 0.570 19.582 1.00 74.56 351 SER A N 1
ATOM 2729 C CA . SER A 1 351 ? -20.001 0.732 19.209 1.00 74.56 351 SER A CA 1
ATOM 2730 C C . SER A 1 351 ? -20.814 1.391 20.340 1.00 74.56 351 SER A C 1
ATOM 2732 O O . SER A 1 351 ? -21.606 0.736 21.024 1.00 74.56 351 SER A O 1
ATOM 2734 N N . ARG A 1 352 ? -20.589 2.694 20.570 1.00 78.19 352 ARG A N 1
ATOM 2735 C CA . ARG A 1 352 ? -21.084 3.480 21.719 1.00 78.19 352 ARG A CA 1
ATOM 2736 C C . ARG A 1 352 ? -22.595 3.376 21.915 1.00 78.19 352 ARG A C 1
ATOM 2738 O O . ARG A 1 352 ? -23.033 3.132 23.036 1.00 78.19 352 ARG A O 1
ATOM 2745 N N . ALA A 1 353 ? -23.373 3.530 20.843 1.00 77.94 353 ALA A N 1
ATOM 2746 C CA . ALA A 1 353 ? -24.835 3.490 20.896 1.00 77.94 353 ALA A CA 1
ATOM 2747 C C . ALA A 1 353 ? -25.351 2.117 21.364 1.00 77.94 353 ALA A C 1
ATOM 2749 O O . ALA A 1 353 ? -26.040 2.029 22.379 1.00 77.94 353 ALA A O 1
ATOM 2750 N N . ILE A 1 354 ? -24.918 1.041 20.696 1.00 81.50 354 ILE A N 1
ATOM 2751 C CA . ILE A 1 354 ? -25.292 -0.343 21.034 1.00 81.50 354 ILE A CA 1
ATOM 2752 C C . ILE A 1 354 ? -24.826 -0.700 22.455 1.00 81.50 354 ILE A C 1
ATOM 2754 O O . ILE A 1 354 ? -25.561 -1.313 23.228 1.00 81.50 354 ILE A O 1
ATOM 2758 N N . PHE A 1 355 ? -23.623 -0.266 22.843 1.00 83.44 355 PHE A N 1
ATOM 2759 C CA . PHE A 1 355 ? -23.114 -0.439 24.202 1.00 83.44 355 PHE A CA 1
ATOM 2760 C C . PHE A 1 355 ? -24.013 0.230 25.253 1.00 83.44 355 PHE A C 1
ATOM 2762 O O . PHE A 1 355 ? -24.317 -0.398 26.271 1.00 83.44 355 PHE A O 1
ATOM 2769 N N . LEU A 1 356 ? -24.436 1.479 25.030 1.00 87.31 356 LEU A N 1
ATOM 2770 C CA . LEU A 1 356 ? -25.311 2.207 25.952 1.00 87.31 356 LEU A CA 1
ATOM 2771 C C . LEU A 1 356 ? -26.698 1.566 26.038 1.00 87.31 356 LEU A C 1
ATOM 2773 O O . LEU A 1 356 ? -27.208 1.396 27.145 1.00 87.31 356 LEU A O 1
ATOM 2777 N N . GLU A 1 357 ? -27.274 1.152 24.909 1.00 87.25 357 GLU A N 1
ATOM 2778 C CA . GLU A 1 357 ? -28.581 0.491 24.864 1.00 87.25 357 GLU A CA 1
ATOM 2779 C C . GLU A 1 357 ? -28.566 -0.841 25.631 1.00 87.25 357 GLU A C 1
ATOM 2781 O O . GLU A 1 357 ? -29.336 -1.029 26.578 1.00 87.25 357 GLU A O 1
ATOM 2786 N N . VAL A 1 358 ? -27.629 -1.738 25.300 1.00 89.25 358 VAL A N 1
ATOM 2787 C CA . VAL A 1 358 ? -27.467 -3.032 25.982 1.00 89.25 358 VAL A CA 1
ATOM 2788 C C . VAL A 1 358 ? -27.164 -2.817 27.471 1.00 89.25 358 VAL A C 1
ATOM 2790 O O . VAL A 1 358 ? -27.737 -3.486 28.333 1.00 89.25 358 VAL A O 1
ATOM 2793 N N . THR A 1 359 ? -26.319 -1.841 27.817 1.00 88.50 359 THR A N 1
ATOM 2794 C CA . THR A 1 359 ? -26.032 -1.515 29.222 1.00 88.50 359 THR A CA 1
ATOM 2795 C C . THR A 1 359 ? -27.277 -1.024 29.960 1.00 88.50 359 THR A C 1
ATOM 2797 O O . THR A 1 359 ? -27.510 -1.459 31.087 1.00 88.50 359 THR A O 1
ATOM 2800 N N . ALA A 1 360 ? -28.112 -0.177 29.354 1.00 88.56 360 ALA A N 1
ATOM 2801 C CA . ALA A 1 360 ? -29.348 0.300 29.973 1.00 88.56 360 ALA A CA 1
ATOM 2802 C C . ALA A 1 360 ? -30.342 -0.846 30.243 1.00 88.56 360 ALA A C 1
ATOM 2804 O O . ALA A 1 360 ? -30.907 -0.919 31.338 1.00 88.56 360 ALA A O 1
ATOM 2805 N N . GLN A 1 361 ? -30.496 -1.777 29.293 1.00 89.94 361 GLN A N 1
ATOM 2806 C CA . GLN A 1 361 ? -31.376 -2.947 29.420 1.00 89.94 361 GLN A CA 1
ATOM 2807 C C . GLN A 1 361 ? -30.960 -3.875 30.584 1.00 89.94 361 GLN A C 1
ATOM 2809 O O . GLN A 1 361 ? -31.798 -4.285 31.397 1.00 89.94 361 GLN A O 1
ATOM 2814 N N . TYR A 1 362 ? -29.665 -4.191 30.705 1.00 92.19 362 TYR A N 1
ATOM 2815 C CA . TYR A 1 362 ? -29.168 -5.162 31.692 1.00 92.19 362 TYR A CA 1
ATOM 2816 C C . TYR A 1 362 ? -28.781 -4.554 33.053 1.00 92.19 362 TYR A C 1
ATOM 2818 O O . TYR A 1 362 ? -28.956 -5.205 34.086 1.00 92.19 362 TYR A O 1
ATOM 2826 N N . CYS A 1 363 ? -28.282 -3.315 33.109 1.00 91.31 363 CYS A N 1
ATOM 2827 C CA . CYS A 1 363 ? -27.732 -2.738 34.343 1.00 91.31 363 CYS A CA 1
ATOM 2828 C C . CYS A 1 363 ? -28.798 -2.539 35.434 1.00 91.31 363 CYS A C 1
ATOM 2830 O O . CYS A 1 363 ? -28.578 -2.906 36.592 1.00 91.31 363 CYS A O 1
ATOM 2832 N N . VAL A 1 364 ? -29.982 -2.022 35.079 1.00 90.50 364 VAL A N 1
ATOM 2833 C CA . VAL A 1 364 ? -31.064 -1.745 36.044 1.00 90.50 364 VAL A CA 1
ATOM 2834 C C . VAL A 1 364 ? -31.577 -3.038 36.689 1.00 90.50 364 VAL A C 1
ATOM 2836 O O . VAL A 1 364 ? -31.732 -3.118 37.912 1.00 90.50 364 VAL A O 1
ATOM 2839 N N . THR A 1 365 ? -31.794 -4.078 35.880 1.00 91.12 365 THR A N 1
ATOM 2840 C CA . THR A 1 365 ? -32.280 -5.384 36.349 1.00 91.12 365 THR A CA 1
ATOM 2841 C C . THR A 1 365 ? -31.213 -6.118 37.166 1.00 91.12 365 THR A C 1
ATOM 2843 O O . THR A 1 365 ? -31.518 -6.636 38.246 1.00 91.12 365 THR A O 1
ATOM 2846 N N . PHE A 1 366 ? -29.948 -6.085 36.734 1.00 93.06 366 PHE A N 1
ATOM 2847 C CA . PHE A 1 366 ? -28.815 -6.621 37.489 1.00 93.06 366 PHE A CA 1
ATOM 2848 C C . PHE A 1 366 ? -28.649 -5.939 38.856 1.00 93.06 366 PHE A C 1
ATOM 2850 O O . PHE A 1 366 ? -28.554 -6.626 39.878 1.00 93.06 366 PHE A O 1
ATOM 2857 N N . ALA A 1 367 ? -28.674 -4.603 38.910 1.00 92.50 367 ALA A N 1
ATOM 2858 C CA . ALA A 1 367 ? -28.537 -3.842 40.151 1.00 92.50 367 ALA A CA 1
ATOM 2859 C C . ALA A 1 367 ? -29.661 -4.165 41.152 1.00 92.50 367 ALA A C 1
ATOM 2861 O O . ALA A 1 367 ? -29.395 -4.391 42.338 1.00 92.50 367 ALA A O 1
ATOM 2862 N N . PHE A 1 368 ? -30.908 -4.262 40.679 1.00 92.56 368 PHE A N 1
ATOM 2863 C CA . PHE A 1 368 ? -32.053 -4.658 41.500 1.00 92.56 368 PHE A CA 1
ATOM 2864 C C . PHE A 1 368 ? -31.880 -6.064 42.102 1.00 92.56 368 PHE A C 1
ATOM 2866 O O . PHE A 1 368 ? -31.998 -6.236 43.322 1.00 92.56 368 PHE A O 1
ATOM 2873 N N . LEU A 1 369 ? -31.527 -7.060 41.279 1.00 92.44 369 LEU A N 1
ATOM 2874 C CA . LEU A 1 369 ? -31.277 -8.433 41.734 1.00 92.44 369 LEU A CA 1
ATOM 2875 C C . LEU A 1 369 ? -30.108 -8.501 42.728 1.00 92.44 369 LEU A C 1
ATOM 2877 O O . LEU A 1 369 ? -30.226 -9.137 43.778 1.00 92.44 369 LEU A O 1
ATOM 2881 N N . MET A 1 370 ? -29.013 -7.786 42.463 1.00 92.62 370 MET A N 1
ATOM 2882 C CA . MET A 1 370 ? -27.860 -7.706 43.363 1.00 92.62 370 MET A CA 1
ATOM 2883 C C . MET A 1 370 ? -28.223 -7.127 44.734 1.00 92.62 370 MET A C 1
ATOM 2885 O O . MET A 1 370 ? -27.816 -7.679 45.760 1.00 92.62 370 MET A O 1
ATOM 2889 N N . VAL A 1 371 ? -29.036 -6.066 44.797 1.00 92.75 371 VAL A N 1
ATOM 2890 C CA . VAL A 1 371 ? -29.506 -5.497 46.073 1.00 92.75 371 VAL A CA 1
ATOM 2891 C C . VAL A 1 371 ? -30.342 -6.511 46.862 1.00 92.75 371 VAL A C 1
ATOM 2893 O O . VAL A 1 371 ? -30.158 -6.634 48.079 1.00 92.75 371 VAL A O 1
ATOM 2896 N N . LEU A 1 372 ? -31.227 -7.265 46.200 1.00 91.19 372 LEU A N 1
ATOM 2897 C CA . LEU A 1 372 ? -32.023 -8.317 46.840 1.00 91.19 372 LEU A CA 1
ATOM 2898 C C . LEU A 1 372 ? -31.142 -9.455 47.376 1.00 91.19 372 LEU A C 1
ATOM 2900 O O . LEU A 1 372 ? -31.236 -9.798 48.560 1.00 91.19 372 LEU A O 1
ATOM 2904 N N . VAL A 1 373 ? -30.245 -9.994 46.544 1.00 91.62 373 VAL A N 1
ATOM 2905 C CA . VAL A 1 373 ? -29.358 -11.109 46.907 1.00 91.62 373 VAL A CA 1
ATOM 2906 C C . VAL A 1 373 ? -28.395 -10.708 48.025 1.00 91.62 373 VAL A C 1
ATOM 2908 O O . VAL A 1 373 ? -28.292 -11.425 49.019 1.00 91.62 373 VAL A O 1
ATOM 2911 N N . VAL A 1 374 ? -27.760 -9.533 47.964 1.00 90.38 374 VAL A N 1
ATOM 2912 C CA . VAL A 1 374 ? -26.862 -9.055 49.033 1.00 90.38 374 VAL A CA 1
ATOM 2913 C C . VAL A 1 374 ? -27.617 -8.828 50.348 1.00 90.38 374 VAL A C 1
ATOM 2915 O O . VAL A 1 374 ? -27.101 -9.170 51.416 1.00 90.38 374 VAL A O 1
ATOM 2918 N N . ARG A 1 375 ? -28.850 -8.298 50.314 1.00 89.19 375 ARG A N 1
ATOM 2919 C CA . ARG A 1 375 ? -29.694 -8.169 51.520 1.00 89.19 375 ARG A CA 1
ATOM 2920 C C . ARG A 1 375 ? -30.059 -9.536 52.106 1.00 89.19 375 ARG A C 1
ATOM 2922 O O . ARG A 1 375 ? -30.007 -9.694 53.328 1.00 89.19 375 ARG A O 1
ATOM 2929 N N . TYR A 1 376 ? -30.374 -10.523 51.266 1.00 88.00 376 TYR A N 1
ATOM 2930 C CA . TYR A 1 376 ? -30.654 -11.893 51.699 1.00 88.00 376 TYR A CA 1
ATOM 2931 C C . TYR A 1 376 ? -29.412 -12.575 52.298 1.00 88.00 376 TYR A C 1
ATOM 2933 O O . TYR A 1 376 ? -29.458 -13.054 53.431 1.00 88.00 376 TYR A O 1
ATOM 2941 N N . LEU A 1 377 ? -28.268 -12.533 51.606 1.00 87.88 377 LEU A N 1
ATOM 2942 C CA . LEU A 1 377 ? -27.002 -13.107 52.074 1.00 87.88 377 LEU A CA 1
ATOM 2943 C C . LEU A 1 377 ? -26.529 -12.476 53.389 1.00 87.88 377 LEU A C 1
ATOM 2945 O O . LEU A 1 377 ? -26.089 -13.199 54.284 1.00 87.88 377 LEU A O 1
ATOM 2949 N N . LYS A 1 378 ? -26.683 -11.155 53.568 1.00 86.25 378 LYS A N 1
ATOM 2950 C CA . LYS A 1 378 ? -26.392 -10.486 54.850 1.00 86.25 378 LYS A CA 1
ATOM 2951 C C . LYS A 1 378 ? -27.240 -11.050 56.000 1.00 86.25 378 LYS A C 1
ATOM 2953 O O . LYS A 1 378 ? -26.665 -11.323 57.052 1.00 86.25 378 LYS A O 1
ATOM 2958 N N . ARG A 1 379 ? -28.547 -11.283 55.794 1.00 83.94 379 ARG A N 1
ATOM 2959 C CA . ARG A 1 379 ? -29.445 -11.925 56.785 1.00 83.94 379 ARG A CA 1
ATOM 2960 C C . ARG A 1 379 ? -29.071 -13.387 57.057 1.00 83.94 379 ARG A C 1
ATOM 2962 O O . ARG A 1 379 ? -29.050 -13.800 58.206 1.00 83.94 379 ARG A O 1
ATOM 2969 N N . MET A 1 380 ? -28.704 -14.141 56.023 1.00 82.75 380 MET A N 1
ATOM 2970 C CA . MET A 1 380 ? -28.260 -15.543 56.113 1.00 82.75 380 MET A CA 1
ATOM 2971 C C . MET A 1 380 ? -26.827 -15.724 56.639 1.00 82.75 380 MET A C 1
ATOM 2973 O O . MET A 1 380 ? -26.271 -16.822 56.593 1.00 82.75 380 MET A O 1
ATOM 2977 N N . HIS A 1 381 ? -26.180 -14.642 57.074 1.00 83.44 381 HIS A N 1
ATOM 2978 C CA . HIS A 1 381 ? -24.760 -14.592 57.413 1.00 83.44 381 HIS A CA 1
ATOM 2979 C C . HIS A 1 381 ? -23.823 -15.210 56.351 1.00 83.44 381 HIS A C 1
ATOM 2981 O O . HIS A 1 381 ? -22.752 -15.705 56.694 1.00 83.44 381 HIS A O 1
ATOM 2987 N N . TRP A 1 382 ? -24.200 -15.132 55.069 1.00 81.75 382 TRP A N 1
ATOM 2988 C CA . TRP A 1 382 ? -23.493 -15.689 53.905 1.00 81.75 382 TRP A CA 1
ATOM 2989 C C . TRP A 1 382 ? -23.371 -17.226 53.908 1.00 81.75 382 TRP A C 1
ATOM 2991 O O . TRP A 1 382 ? -22.551 -17.793 53.194 1.00 81.75 382 TRP A O 1
ATOM 3001 N N . ARG A 1 383 ? -24.218 -17.923 54.678 1.00 82.00 383 ARG A N 1
ATOM 3002 C CA . ARG A 1 383 ? -24.243 -19.390 54.783 1.00 82.00 383 ARG A CA 1
ATOM 3003 C C . ARG A 1 383 ? -25.381 -19.987 53.956 1.00 82.00 383 ARG A C 1
ATOM 3005 O O . ARG A 1 383 ? -26.430 -20.336 54.495 1.00 82.00 383 ARG A O 1
ATOM 3012 N N . ILE A 1 384 ? -25.183 -20.096 52.639 1.00 82.00 384 ILE A N 1
ATOM 3013 C CA . ILE A 1 384 ? -26.198 -20.618 51.698 1.00 82.00 384 ILE A CA 1
ATOM 3014 C C . ILE A 1 384 ? -26.626 -22.055 52.057 1.00 82.00 384 ILE A C 1
ATOM 3016 O O . ILE A 1 384 ? -27.786 -22.417 51.895 1.00 82.00 384 ILE A O 1
ATOM 3020 N N . GLU A 1 385 ? -25.744 -22.866 52.648 1.00 79.50 385 GLU A N 1
ATOM 3021 C CA . GLU A 1 385 ? -26.088 -24.219 53.110 1.00 79.50 385 GLU A CA 1
ATOM 3022 C C . GLU A 1 385 ? -27.180 -24.251 54.200 1.00 79.50 385 GLU A C 1
ATOM 3024 O O . GLU A 1 385 ? -27.753 -25.303 54.465 1.00 79.50 385 GLU A O 1
ATOM 3029 N N . ARG A 1 386 ? -27.501 -23.105 54.820 1.00 80.75 386 ARG A N 1
ATOM 3030 C CA . ARG A 1 386 ? -28.536 -22.972 55.856 1.00 80.75 386 ARG A CA 1
ATOM 3031 C C . ARG A 1 386 ? -29.902 -22.518 55.333 1.00 80.75 386 ARG A C 1
ATOM 3033 O O . ARG A 1 386 ? -30.801 -22.320 56.149 1.00 80.75 386 ARG A O 1
ATOM 3040 N N . VAL A 1 387 ? -30.096 -22.358 54.018 1.00 82.50 387 VAL A N 1
ATOM 3041 C CA . VAL A 1 387 ? -31.379 -21.905 53.430 1.00 82.50 387 VAL A CA 1
ATOM 3042 C C . VAL A 1 387 ? -32.555 -22.768 53.903 1.00 82.50 387 VAL A C 1
ATOM 3044 O O . VAL A 1 387 ? -33.551 -22.227 54.376 1.00 82.50 387 VAL A O 1
ATOM 3047 N N . GLN A 1 388 ? -32.423 -24.099 53.876 1.00 79.00 388 GLN A N 1
ATOM 3048 C CA . GLN A 1 388 ? -33.475 -25.013 54.346 1.00 79.00 388 GLN A CA 1
ATOM 3049 C C . GLN A 1 388 ? -33.769 -24.854 55.846 1.00 79.00 388 GLN A C 1
ATOM 3051 O O . GLN A 1 388 ? -34.932 -24.777 56.230 1.00 79.00 388 GLN A O 1
ATOM 3056 N N . SER A 1 389 ? -32.737 -24.744 56.692 1.00 77.31 389 SER A N 1
ATOM 3057 C CA . SER A 1 389 ? -32.918 -24.536 58.136 1.00 77.31 389 SER A CA 1
ATOM 3058 C C . SER A 1 389 ? -33.545 -23.179 58.469 1.00 77.31 389 SER A C 1
ATOM 3060 O O . SER A 1 389 ? -34.385 -23.114 59.353 1.00 77.31 389 SER A O 1
ATOM 3062 N N . PHE A 1 390 ? -33.205 -22.116 57.735 1.00 77.31 390 PHE A N 1
ATOM 3063 C CA . PHE A 1 390 ? -33.790 -20.784 57.927 1.00 77.31 390 PHE A CA 1
ATOM 3064 C C . PHE A 1 390 ? -35.259 -20.727 57.485 1.00 77.31 390 PHE A C 1
ATOM 3066 O O . PHE A 1 390 ? -36.085 -20.100 58.144 1.00 77.31 390 PHE A O 1
ATOM 3073 N N . LEU A 1 391 ? -35.605 -21.410 56.387 1.00 76.38 391 LEU A N 1
ATOM 3074 C CA . LEU A 1 391 ? -37.000 -21.572 55.972 1.00 76.38 391 LEU A CA 1
ATOM 3075 C C . LEU A 1 391 ? -37.794 -22.402 56.994 1.00 76.38 391 LEU A C 1
ATOM 3077 O O . LEU A 1 391 ? -38.925 -22.045 57.298 1.00 76.38 391 LEU A O 1
ATOM 3081 N N . ALA A 1 392 ? -37.201 -23.447 57.582 1.00 71.69 392 ALA A N 1
ATOM 3082 C CA . ALA A 1 392 ? -37.838 -24.239 58.637 1.00 71.69 392 ALA A CA 1
ATOM 3083 C C . ALA A 1 392 ? -38.001 -23.466 59.965 1.00 71.69 392 ALA A C 1
ATOM 3085 O O . ALA A 1 392 ? -39.055 -23.549 60.592 1.00 71.69 392 ALA A O 1
ATOM 3086 N N . GLU A 1 393 ? -37.015 -22.659 60.370 1.00 71.94 393 GLU A N 1
ATOM 3087 C CA . GLU A 1 393 ? -37.073 -21.790 61.562 1.00 71.94 393 GLU A CA 1
ATOM 3088 C C . GLU A 1 393 ? -38.223 -20.769 61.479 1.00 71.94 393 GLU A C 1
ATOM 3090 O O . GLU A 1 393 ? -38.852 -20.436 62.480 1.00 71.94 393 GLU A O 1
ATOM 3095 N N . LYS A 1 394 ? -38.568 -20.320 60.264 1.00 67.62 394 LYS A N 1
ATOM 3096 C CA . LYS A 1 394 ? -39.729 -19.449 60.012 1.00 67.62 394 LYS A CA 1
ATOM 3097 C C . LYS A 1 394 ? -41.087 -20.126 60.218 1.00 67.62 394 LYS A C 1
ATOM 3099 O O . LYS A 1 394 ? -42.085 -19.417 60.338 1.00 67.62 394 LYS A O 1
ATOM 3104 N N . VAL A 1 395 ? -41.121 -21.456 60.262 1.00 62.19 395 VAL A N 1
ATOM 3105 C CA . VAL A 1 395 ? -42.317 -22.273 60.523 1.00 62.19 395 VAL A CA 1
ATOM 3106 C C . VAL A 1 395 ? -42.350 -22.689 61.996 1.00 62.19 395 VAL A C 1
ATOM 3108 O O . VAL A 1 395 ? -43.367 -22.527 62.666 1.00 62.19 395 VAL A O 1
ATOM 3111 N N . ALA A 1 396 ? -41.212 -23.142 62.525 1.00 55.44 396 ALA A N 1
ATOM 3112 C CA . ALA A 1 396 ? -41.032 -23.572 63.909 1.00 55.44 396 ALA A CA 1
ATOM 3113 C C . ALA A 1 396 ? -40.737 -22.394 64.862 1.00 55.44 396 ALA A C 1
ATOM 3115 O O . ALA A 1 396 ? -39.673 -22.315 65.476 1.00 55.44 396 ALA A O 1
ATOM 3116 N N . ASN A 1 397 ? -41.686 -21.464 65.001 1.00 47.56 397 ASN A N 1
ATOM 3117 C CA . ASN A 1 397 ? -41.557 -20.351 65.946 1.00 47.56 397 ASN A CA 1
ATOM 3118 C C . ASN A 1 397 ? -41.612 -20.877 67.408 1.00 47.56 397 ASN A C 1
ATOM 3120 O O . ASN A 1 397 ? -42.619 -21.491 67.766 1.00 47.56 397 ASN A O 1
ATOM 3124 N N . PRO A 1 398 ? -40.609 -20.634 68.285 1.00 40.81 398 PRO A N 1
ATOM 3125 C CA . PRO A 1 398 ? -40.496 -21.333 69.579 1.00 40.81 398 PRO A CA 1
ATOM 3126 C C . PRO A 1 398 ? -41.612 -21.059 70.602 1.00 40.81 398 PRO A C 1
ATOM 3128 O O . PRO A 1 398 ? -41.759 -21.802 71.568 1.00 40.81 398 PRO A O 1
ATOM 3131 N N . ASN A 1 399 ? -42.406 -20.002 70.409 1.00 38.62 399 ASN A N 1
ATOM 3132 C CA . ASN A 1 399 ? -43.437 -19.567 71.355 1.00 38.62 399 ASN A CA 1
ATOM 3133 C C . ASN A 1 399 ? -44.848 -20.033 70.960 1.00 38.62 399 ASN A C 1
ATOM 3135 O O . ASN A 1 399 ? -45.721 -19.194 70.755 1.00 38.62 399 ASN A O 1
ATOM 3139 N N . GLY A 1 400 ? -45.070 -21.350 70.867 1.00 38.50 400 GLY A N 1
ATOM 3140 C CA . GLY A 1 400 ? -46.363 -22.035 71.095 1.00 38.50 400 GLY A CA 1
ATOM 3141 C C . GLY A 1 400 ? -47.625 -21.600 70.322 1.00 38.50 400 GLY A C 1
ATOM 3142 O O . GLY A 1 400 ? -48.694 -22.152 70.564 1.00 38.50 400 GLY A O 1
ATOM 3143 N N . GLN A 1 401 ? -47.546 -20.629 69.414 1.00 37.66 401 GLN A N 1
ATOM 3144 C CA . GLN A 1 401 ? -48.665 -20.114 68.632 1.00 37.66 401 GLN A CA 1
ATOM 3145 C C . GLN A 1 401 ? -48.459 -20.456 67.162 1.00 37.66 401 GLN A C 1
ATOM 3147 O O . GLN A 1 401 ? -47.910 -19.675 66.379 1.00 37.66 401 GLN A O 1
ATOM 3152 N N . ILE A 1 402 ? -48.972 -21.632 66.794 1.00 38.34 402 ILE A N 1
ATOM 3153 C CA . ILE A 1 402 ? -49.354 -21.940 65.416 1.00 38.34 402 ILE A CA 1
ATOM 3154 C C . ILE A 1 402 ? -50.193 -20.758 64.919 1.00 38.34 402 ILE A C 1
ATOM 3156 O O . ILE A 1 402 ? -51.180 -20.381 65.554 1.00 38.34 402 ILE A O 1
ATOM 3160 N N . SER A 1 403 ? -49.798 -20.147 63.800 1.00 35.62 403 SER A N 1
ATOM 3161 C CA . SER A 1 403 ? -50.522 -19.014 63.209 1.00 35.62 403 SER A CA 1
ATOM 3162 C C . SER A 1 403 ? -51.782 -19.484 62.475 1.00 35.62 403 SER A C 1
ATOM 3164 O O . SER A 1 403 ? -51.922 -19.300 61.269 1.00 35.62 403 SER A O 1
ATOM 3166 N N . ALA A 1 404 ? -52.708 -20.088 63.222 1.00 31.95 404 ALA A N 1
ATOM 3167 C CA . ALA A 1 404 ? -54.035 -20.466 62.765 1.00 31.95 404 ALA A CA 1
ATOM 3168 C C . ALA A 1 404 ? -54.920 -19.213 62.644 1.00 31.95 404 ALA A C 1
ATOM 3170 O O . ALA A 1 404 ? -55.685 -18.862 63.544 1.00 31.95 404 ALA A O 1
ATOM 3171 N N . ALA A 1 405 ? -54.804 -18.514 61.516 1.00 29.73 405 ALA A N 1
ATOM 3172 C CA . ALA A 1 405 ? -55.717 -17.439 61.155 1.00 29.73 405 ALA A CA 1
ATOM 3173 C C . ALA A 1 405 ? -56.968 -18.018 60.468 1.00 29.73 405 ALA A C 1
ATOM 3175 O O . ALA A 1 405 ? -56.997 -18.149 59.253 1.00 29.73 405 ALA A O 1
ATOM 3176 N N . VAL A 1 406 ? -57.980 -18.346 61.283 1.00 34.38 406 VAL A N 1
ATOM 3177 C CA . VAL A 1 406 ? -59.425 -18.373 60.955 1.00 34.38 406 VAL A CA 1
ATOM 3178 C C . VAL A 1 406 ? -59.796 -18.945 59.572 1.00 34.38 406 VAL A C 1
ATOM 3180 O O . VAL A 1 406 ? -59.862 -18.199 58.599 1.00 34.38 406 VAL A O 1
ATOM 3183 N N . GLY A 1 407 ? -60.160 -20.234 59.487 1.00 32.50 407 GLY A N 1
ATOM 3184 C CA . GLY A 1 407 ? -60.707 -20.742 58.217 1.00 32.50 407 GLY A CA 1
ATOM 3185 C C . GLY A 1 407 ? -60.930 -22.241 57.998 1.00 32.50 407 GLY A C 1
ATOM 3186 O O . GLY A 1 407 ? -61.054 -22.623 56.842 1.00 32.50 407 GLY A O 1
ATOM 3187 N N . ALA A 1 408 ? -61.003 -23.100 59.022 1.00 26.33 408 ALA A N 1
ATOM 3188 C CA . ALA A 1 408 ? -61.410 -24.500 58.824 1.00 26.33 408 ALA A CA 1
ATOM 3189 C C . ALA A 1 408 ? -62.175 -25.050 60.039 1.00 26.33 408 ALA A C 1
ATOM 3191 O O . ALA A 1 408 ? -61.646 -25.110 61.147 1.00 26.33 408 ALA A O 1
ATOM 3192 N N . GLN A 1 409 ? -63.435 -25.439 59.829 1.00 28.39 409 GLN A N 1
ATOM 3193 C CA . GLN A 1 409 ? -64.187 -26.298 60.750 1.00 28.39 409 GLN A CA 1
ATOM 3194 C C . GLN A 1 409 ? -63.946 -27.786 60.421 1.00 28.39 409 GLN A C 1
ATOM 3196 O O . GLN A 1 409 ? -63.381 -28.108 59.382 1.00 28.39 409 GLN A O 1
ATOM 3201 N N . LEU A 1 410 ? -64.536 -28.653 61.259 1.00 25.41 410 LEU A N 1
ATOM 3202 C CA . LEU A 1 410 ? -64.631 -30.123 61.204 1.00 25.41 410 LEU A CA 1
ATOM 3203 C C . LEU A 1 410 ? -63.471 -30.884 61.889 1.00 25.41 410 LEU A C 1
ATOM 3205 O O . LEU A 1 410 ? -62.310 -30.573 61.682 1.00 25.41 410 LEU A O 1
ATOM 3209 N N . LYS A 1 411 ? -63.736 -31.925 62.698 1.00 26.12 411 LYS A N 1
ATOM 3210 C CA . LYS A 1 411 ? -65.021 -32.371 63.288 1.00 26.12 411 LYS A CA 1
ATOM 3211 C C . LYS A 1 411 ? -64.779 -33.158 64.583 1.00 26.12 411 LYS A C 1
ATOM 3213 O O . LYS A 1 411 ? -63.726 -33.748 64.782 1.00 26.12 411 LYS A O 1
ATOM 3218 N N . VAL A 1 412 ? -65.803 -33.191 65.434 1.00 28.95 412 VAL A N 1
ATOM 3219 C CA . VAL A 1 412 ? -65.862 -34.003 66.660 1.00 28.95 412 VAL A CA 1
ATOM 3220 C C . VAL A 1 412 ? -65.840 -35.502 66.338 1.00 28.95 412 VAL A C 1
ATOM 3222 O O . VAL A 1 412 ? -66.612 -35.951 65.492 1.00 28.95 412 VAL A O 1
ATOM 3225 N N . ALA A 1 413 ? -65.080 -36.280 67.114 1.00 25.78 413 ALA A N 1
ATOM 3226 C CA . ALA A 1 413 ? -65.317 -37.707 67.337 1.00 25.78 413 ALA A CA 1
ATOM 3227 C C . ALA A 1 413 ? -65.321 -37.995 68.853 1.00 25.78 413 ALA A C 1
ATOM 3229 O O . ALA A 1 413 ? -64.494 -37.465 69.592 1.00 25.78 413 ALA A O 1
ATOM 3230 N N . LYS A 1 414 ? -66.298 -38.780 69.327 1.00 27.53 414 LYS A N 1
ATOM 3231 C CA . LYS A 1 414 ? -66.538 -39.082 70.753 1.00 27.53 414 LYS A CA 1
ATOM 3232 C C . LYS A 1 414 ? -65.890 -40.406 71.186 1.00 27.53 414 LYS A C 1
ATOM 3234 O O . LYS A 1 414 ? -66.065 -41.411 70.510 1.00 27.53 414 LYS A O 1
ATOM 3239 N N . GLY A 1 415 ? -65.355 -40.410 72.406 1.00 25.69 415 GLY A N 1
ATOM 3240 C CA . GLY A 1 415 ? -65.155 -41.554 73.314 1.00 25.69 415 GLY A CA 1
ATOM 3241 C C . GLY A 1 415 ? -64.600 -40.979 74.627 1.00 25.69 415 GLY A C 1
ATOM 3242 O O . GLY A 1 415 ? -63.621 -40.249 74.571 1.00 25.69 415 GLY A O 1
ATOM 3243 N N . LYS A 1 416 ? -65.300 -40.989 75.774 1.00 27.27 416 LYS A N 1
ATOM 3244 C CA . LYS A 1 416 ? -65.478 -42.131 76.702 1.00 27.27 416 LYS A CA 1
ATOM 3245 C C . LYS A 1 416 ? -64.133 -42.855 76.929 1.00 27.27 416 LYS A C 1
ATOM 3247 O O . LYS A 1 416 ? -63.581 -43.359 75.964 1.00 27.27 416 LYS A O 1
ATOM 3252 N N . ASP A 1 417 ? -63.522 -42.848 78.121 1.00 28.02 417 ASP A N 1
ATOM 3253 C CA . ASP A 1 417 ? -64.122 -42.928 79.471 1.00 28.02 417 ASP A CA 1
ATOM 3254 C C . ASP A 1 417 ? -63.519 -41.997 80.565 1.00 28.02 417 ASP A C 1
ATOM 3256 O O . ASP A 1 417 ? -62.696 -41.121 80.310 1.00 28.02 417 ASP A O 1
ATOM 3260 N N . LYS A 1 418 ? -64.015 -42.166 81.801 1.00 26.52 418 LYS A N 1
ATOM 3261 C CA . LYS A 1 418 ? -63.715 -41.490 83.089 1.00 26.52 418 LYS A CA 1
ATOM 3262 C C . LYS A 1 418 ? -63.572 -42.597 84.172 1.00 26.52 418 LYS A C 1
ATOM 3264 O O . LYS A 1 418 ? -64.057 -43.692 83.891 1.00 26.52 418 LYS A O 1
ATOM 3269 N N . PRO A 1 419 ? -63.145 -42.342 85.437 1.00 44.12 419 PRO A N 1
ATOM 3270 C CA . PRO A 1 419 ? -62.454 -41.183 86.042 1.00 44.12 419 PRO A CA 1
ATOM 3271 C C . PRO A 1 419 ? -61.294 -41.595 87.018 1.00 44.12 419 PRO A C 1
ATOM 3273 O O . PRO A 1 419 ? -60.859 -42.740 86.992 1.00 44.12 419 PRO A O 1
ATOM 3276 N N . ASN A 1 420 ? -60.905 -40.687 87.943 1.00 25.53 420 ASN A N 1
ATOM 3277 C CA . ASN A 1 420 ? -60.116 -40.887 89.196 1.00 25.53 420 ASN A CA 1
ATOM 3278 C C . ASN A 1 420 ? -58.576 -41.026 89.028 1.00 25.53 420 ASN A C 1
ATOM 3280 O O . ASN A 1 420 ? -58.134 -41.584 88.036 1.00 25.53 420 ASN A O 1
ATOM 3284 N N . THR A 1 421 ? -57.655 -40.563 89.901 1.00 25.64 421 THR A N 1
ATOM 3285 C CA . THR A 1 421 ? -57.609 -39.755 91.169 1.00 25.64 421 THR A CA 1
ATOM 3286 C C . THR A 1 421 ? -56.117 -39.372 91.432 1.00 25.64 421 THR A C 1
ATOM 3288 O O . THR A 1 421 ? -55.260 -39.965 90.790 1.00 25.64 421 THR A O 1
ATOM 3291 N N . SER A 1 422 ? -55.644 -38.476 92.325 1.00 25.20 422 SER A N 1
ATOM 3292 C CA . SER A 1 422 ? -56.205 -37.457 93.253 1.00 25.20 422 SER A CA 1
ATOM 3293 C C . SER A 1 422 ? -55.073 -36.587 93.866 1.00 25.20 422 SER A C 1
ATOM 3295 O O . SER A 1 422 ? -54.030 -37.136 94.206 1.00 25.20 422 SER A O 1
ATOM 3297 N N . GLY A 1 423 ? -55.317 -35.297 94.166 1.00 24.59 423 GLY A N 1
ATOM 3298 C CA . GLY A 1 423 ? -54.406 -34.430 94.958 1.00 24.59 423 GLY A CA 1
ATOM 3299 C C . GLY A 1 423 ? -53.249 -33.780 94.163 1.00 24.59 423 GLY A C 1
ATOM 3300 O O . GLY A 1 423 ? -52.953 -34.209 93.058 1.00 24.59 423 GLY A O 1
ATOM 3301 N N . ALA A 1 424 ? -52.576 -32.720 94.635 1.00 27.22 424 ALA A N 1
ATOM 3302 C CA . ALA A 1 424 ? -52.726 -31.975 95.893 1.00 27.22 424 ALA A CA 1
ATOM 3303 C C . ALA A 1 424 ? -52.332 -30.478 95.751 1.00 27.22 424 ALA A C 1
ATOM 3305 O O . ALA A 1 424 ? -51.857 -30.027 94.714 1.00 27.22 424 ALA A O 1
ATOM 3306 N N . LYS A 1 425 ? -52.582 -29.705 96.818 1.00 26.27 425 LYS A N 1
ATOM 3307 C CA . LYS A 1 425 ? -52.439 -28.238 96.928 1.00 26.27 425 LYS A CA 1
ATOM 3308 C C . LYS A 1 425 ? -51.007 -27.720 96.701 1.00 26.27 425 LYS A C 1
ATOM 3310 O O . LYS A 1 425 ? -50.065 -28.273 97.255 1.00 26.27 425 LYS A O 1
ATOM 3315 N N . GLY A 1 426 ? -50.898 -26.537 96.093 1.00 27.08 426 GLY A N 1
ATOM 3316 C CA . GLY A 1 426 ? -49.736 -25.644 96.191 1.00 27.08 426 GLY A CA 1
ATOM 3317 C C . GLY A 1 426 ? -50.171 -24.183 96.033 1.00 27.08 426 GLY A C 1
ATOM 3318 O O . GLY A 1 426 ? -50.694 -23.808 94.989 1.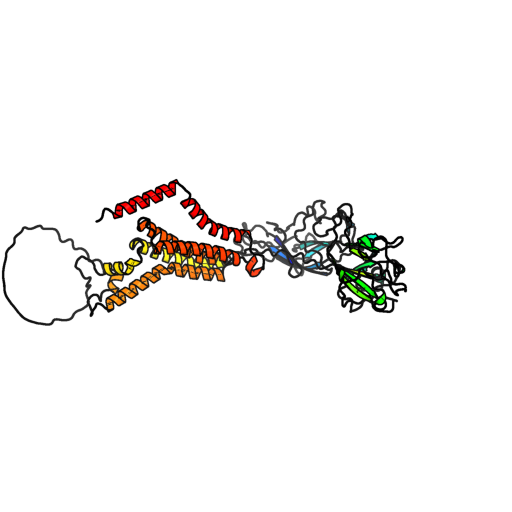00 27.08 426 GLY A O 1
ATOM 3319 N N . LYS A 1 427 ? -50.016 -23.367 97.082 1.00 26.75 427 LYS A N 1
ATOM 3320 C CA . LYS A 1 427 ? -50.176 -21.902 97.010 1.00 26.75 427 LYS A CA 1
ATOM 3321 C C . LYS A 1 427 ? -48.916 -21.314 96.359 1.00 26.75 427 LYS A C 1
ATOM 3323 O O . LYS A 1 427 ? -47.839 -21.756 96.731 1.00 26.75 427 LYS A O 1
ATOM 3328 N N . ASP A 1 428 ? -49.028 -20.259 95.545 1.00 26.97 428 ASP A N 1
ATOM 3329 C CA . ASP A 1 428 ? -48.637 -18.943 96.069 1.00 26.97 428 ASP A CA 1
ATOM 3330 C C . ASP A 1 428 ? -49.049 -17.703 95.252 1.00 26.97 428 ASP A C 1
ATOM 3332 O O . ASP A 1 428 ? -49.318 -17.727 94.056 1.00 26.97 428 ASP A O 1
ATOM 3336 N N . LYS A 1 429 ? -49.130 -16.631 96.040 1.00 29.22 429 LYS A N 1
ATOM 3337 C CA . LYS A 1 429 ? -49.387 -15.198 95.834 1.00 29.22 429 LYS A CA 1
ATOM 3338 C C . LYS A 1 429 ? -49.396 -14.576 94.425 1.00 29.22 429 LYS A C 1
ATOM 3340 O O . LYS A 1 429 ? -48.447 -14.622 93.652 1.00 29.22 429 LYS A O 1
ATOM 3345 N N . ALA A 1 430 ? -50.463 -13.794 94.256 1.00 28.05 430 ALA A N 1
ATOM 3346 C CA . ALA A 1 430 ? -50.659 -12.647 93.376 1.00 28.05 430 ALA A CA 1
ATOM 3347 C C . ALA A 1 430 ? -49.404 -11.878 92.908 1.00 28.05 430 ALA A C 1
ATOM 3349 O O . ALA A 1 430 ? -48.611 -11.387 93.709 1.00 28.05 430 ALA A O 1
ATOM 3350 N N . GLY A 1 431 ? -49.368 -11.627 91.598 1.00 26.67 431 GLY A N 1
ATOM 3351 C CA . GLY A 1 431 ? -48.566 -10.591 90.952 1.00 26.67 431 GLY A CA 1
ATOM 3352 C C . GLY A 1 431 ? -49.318 -10.048 89.737 1.00 26.67 431 GLY A C 1
ATOM 3353 O O . GLY A 1 431 ? -49.181 -10.571 88.632 1.00 26.67 431 GLY A O 1
ATOM 3354 N N . THR A 1 432 ? -50.154 -9.027 89.938 1.00 31.44 432 THR A N 1
ATOM 3355 C CA . THR A 1 432 ? -50.905 -8.346 88.872 1.00 31.44 432 THR A CA 1
ATOM 3356 C C . THR A 1 432 ? -49.950 -7.629 87.916 1.00 31.44 432 THR A C 1
ATOM 3358 O O . THR A 1 432 ? -49.598 -6.469 88.112 1.00 31.44 432 THR A O 1
ATOM 3361 N N . SER A 1 433 ? -49.551 -8.315 86.845 1.00 26.66 433 SER A N 1
ATOM 3362 C CA . SER A 1 433 ? -48.898 -7.702 85.688 1.00 26.66 433 SER A CA 1
ATOM 3363 C C . SER A 1 433 ? -49.908 -7.547 84.552 1.00 26.66 433 SER A C 1
ATOM 3365 O O . SER A 1 433 ? -50.727 -8.426 84.278 1.00 26.66 433 SER A O 1
ATOM 3367 N N . SER A 1 434 ? -49.913 -6.369 83.934 1.00 27.05 434 SER A N 1
ATOM 3368 C CA . SER A 1 434 ? -50.935 -5.981 82.969 1.00 27.05 434 SER A CA 1
ATOM 3369 C C . SER A 1 434 ? -50.820 -6.774 81.665 1.00 27.05 434 SER A C 1
ATOM 3371 O O . SER A 1 434 ? -49.764 -6.834 81.035 1.00 27.05 434 SER A O 1
ATOM 3373 N N . LEU A 1 435 ? -51.952 -7.326 81.217 1.00 29.42 435 LEU A N 1
ATOM 3374 C CA . LEU A 1 435 ? -52.124 -7.922 79.892 1.00 29.42 435 LEU A CA 1
ATOM 3375 C C . LEU A 1 435 ? -51.928 -6.857 78.798 1.00 29.42 435 LEU A C 1
ATOM 3377 O O . LEU A 1 435 ? -52.885 -6.305 78.249 1.00 29.42 435 LEU A O 1
ATOM 3381 N N . LYS A 1 436 ? -50.670 -6.593 78.426 1.00 26.98 436 LYS A N 1
ATOM 3382 C CA . LYS A 1 436 ? -50.352 -5.987 77.131 1.00 26.98 436 LYS A CA 1
ATOM 3383 C C . LYS A 1 436 ? -50.863 -6.939 76.053 1.00 26.98 436 LYS A C 1
ATOM 3385 O O . LYS A 1 436 ? -50.248 -7.966 75.786 1.00 26.98 436 LYS A O 1
ATOM 3390 N N . LYS A 1 437 ? -51.989 -6.586 75.423 1.00 28.75 437 LYS A N 1
ATOM 3391 C CA . LYS A 1 437 ? -52.480 -7.238 74.203 1.00 28.75 437 LYS A CA 1
ATOM 3392 C C . LYS A 1 437 ? -51.435 -7.073 73.099 1.00 28.75 437 LYS A C 1
ATOM 3394 O O . LYS A 1 437 ? -51.443 -6.085 72.364 1.00 28.75 437 LYS A O 1
ATOM 3399 N N . THR A 1 438 ? -50.530 -8.038 72.980 1.00 29.83 438 THR A N 1
ATOM 3400 C CA . THR A 1 438 ? -49.597 -8.130 71.860 1.00 29.83 438 THR A CA 1
ATOM 3401 C C . THR A 1 438 ? -50.424 -8.306 70.591 1.00 29.83 438 THR A C 1
ATOM 3403 O O . THR A 1 438 ? -51.051 -9.347 70.401 1.00 29.83 438 THR A O 1
ATOM 3406 N N . LYS A 1 439 ? -50.478 -7.281 69.728 1.00 33.84 439 LYS A N 1
ATOM 3407 C CA . LYS A 1 439 ? -51.106 -7.411 68.405 1.00 33.84 439 LYS A CA 1
ATOM 3408 C C . LYS A 1 439 ? -50.432 -8.578 67.684 1.00 33.84 439 LYS A C 1
ATOM 3410 O O . LYS A 1 439 ? -49.226 -8.518 67.441 1.00 33.84 439 LYS A O 1
ATOM 3415 N N . ALA A 1 440 ? -51.200 -9.614 67.352 1.00 37.00 440 ALA A N 1
ATOM 3416 C CA . ALA A 1 440 ? -50.704 -10.732 66.563 1.00 37.00 440 ALA A CA 1
ATOM 3417 C C . ALA A 1 440 ? -50.123 -10.185 65.251 1.00 37.00 440 ALA A C 1
ATOM 3419 O O . ALA A 1 440 ? -50.828 -9.538 64.470 1.00 37.00 440 ALA A O 1
ATOM 3420 N N . LYS A 1 441 ? -48.820 -10.391 65.025 1.00 43.91 441 LYS A N 1
ATOM 3421 C CA . LYS A 1 441 ? -48.215 -10.090 63.725 1.00 43.91 441 LYS A CA 1
ATOM 3422 C C . LYS A 1 441 ? -48.892 -10.986 62.693 1.00 43.91 441 LYS A C 1
ATOM 3424 O O . LYS A 1 441 ? -48.997 -12.189 62.916 1.00 43.91 441 LYS A O 1
ATOM 3429 N N . LYS A 1 442 ? -49.324 -10.406 61.567 1.00 46.91 442 LYS A N 1
ATOM 3430 C CA . LYS A 1 442 ? -49.754 -11.199 60.407 1.00 46.91 442 LYS A CA 1
ATOM 3431 C C . LYS A 1 442 ? -48.633 -12.198 60.065 1.00 46.91 442 LYS A C 1
ATOM 3433 O O . LYS A 1 442 ? -47.471 -11.777 60.088 1.00 46.91 442 LYS A O 1
ATOM 3438 N N . PRO A 1 443 ? -48.944 -13.477 59.783 1.00 52.75 443 PRO A N 1
ATOM 3439 C CA . PRO A 1 443 ? -47.924 -14.445 59.404 1.00 52.75 443 PRO A CA 1
ATOM 3440 C C . PRO A 1 443 ? -47.182 -13.962 58.154 1.00 52.75 443 PRO A C 1
ATOM 3442 O O . PRO A 1 443 ? -47.792 -13.412 57.234 1.00 52.75 443 PRO A O 1
ATOM 3445 N N . ASP A 1 444 ? -45.862 -14.152 58.158 1.00 60.28 444 ASP A N 1
ATOM 3446 C CA . ASP A 1 444 ? -44.971 -13.853 57.032 1.00 60.28 444 ASP A CA 1
ATOM 3447 C C . ASP A 1 444 ? -45.488 -14.584 55.777 1.00 60.28 444 ASP A C 1
ATOM 3449 O O . ASP A 1 444 ? -45.928 -15.728 55.885 1.00 60.28 444 ASP A O 1
ATOM 3453 N N . ILE A 1 445 ? -45.455 -13.964 54.592 1.00 64.25 445 ILE A N 1
ATOM 3454 C CA . ILE A 1 445 ? -46.023 -14.570 53.364 1.00 64.25 445 ILE A CA 1
ATOM 3455 C C . ILE A 1 445 ? -45.342 -15.918 53.077 1.00 64.25 445 ILE A C 1
ATOM 3457 O O . ILE A 1 445 ? -45.988 -16.885 52.683 1.00 64.25 445 ILE A O 1
ATOM 3461 N N . VAL A 1 446 ? -44.046 -16.014 53.385 1.00 63.91 446 VAL A N 1
ATOM 3462 C CA . VAL A 1 446 ? -43.265 -17.253 53.282 1.00 63.91 446 VAL A CA 1
ATOM 3463 C C . VAL A 1 446 ? -43.756 -18.334 54.255 1.00 63.91 446 VAL A C 1
ATOM 3465 O O . VAL A 1 446 ? -43.733 -19.507 53.903 1.00 63.91 446 VAL A O 1
ATOM 3468 N N . ALA A 1 447 ? -44.251 -17.972 55.444 1.00 60.69 447 ALA A N 1
ATOM 3469 C CA . ALA A 1 447 ? -44.812 -18.935 56.395 1.00 60.69 447 ALA A CA 1
ATOM 3470 C C . ALA A 1 447 ? -46.143 -19.538 55.903 1.00 60.69 447 ALA A C 1
ATOM 3472 O O . ALA A 1 447 ? -46.471 -20.664 56.268 1.00 60.69 447 ALA A O 1
ATOM 3473 N N . GLN A 1 448 ? -46.876 -18.840 55.024 1.00 63.06 448 GLN A N 1
ATOM 3474 C CA . GLN A 1 448 ? -48.137 -19.339 54.462 1.00 63.06 448 GLN A CA 1
ATOM 3475 C C . GLN A 1 448 ? -47.938 -20.525 53.499 1.00 63.06 448 GLN A C 1
ATOM 3477 O O . GLN A 1 448 ? -48.804 -21.392 53.417 1.00 63.06 448 GLN A O 1
ATOM 3482 N N . LEU A 1 449 ? -46.776 -20.640 52.834 1.00 62.81 449 LEU A N 1
ATOM 3483 C CA . LEU A 1 449 ? -46.434 -21.816 52.008 1.00 62.81 449 LEU A CA 1
ATOM 3484 C C . LEU A 1 449 ? -46.284 -23.120 52.816 1.00 62.81 449 LEU A C 1
ATOM 3486 O O . LEU A 1 449 ? -46.220 -24.211 52.236 1.00 62.81 449 LEU A O 1
ATOM 3490 N N . PHE A 1 450 ? -46.199 -23.010 54.143 1.00 69.00 450 PHE A N 1
ATOM 3491 C CA . PHE A 1 450 ? -45.857 -24.098 55.052 1.00 69.00 450 PHE A CA 1
ATOM 3492 C C . PHE A 1 450 ? -46.990 -24.490 56.006 1.00 69.00 450 PHE A C 1
ATOM 3494 O O . PHE A 1 450 ? -46.748 -25.269 56.924 1.00 69.00 450 PHE A O 1
ATOM 3501 N N . PHE A 1 451 ? -48.222 -24.016 55.780 1.00 65.25 451 PHE A N 1
ATOM 3502 C CA . PHE A 1 451 ? -49.371 -24.375 56.622 1.00 65.25 451 PHE A CA 1
ATOM 3503 C C . PHE A 1 451 ? -49.664 -25.886 56.671 1.00 65.25 451 PHE A C 1
ATOM 3505 O O . PHE A 1 451 ? -50.151 -26.348 57.693 1.00 65.25 451 PHE A O 1
ATOM 3512 N N . CYS A 1 452 ? -49.284 -26.665 55.648 1.00 64.12 452 CYS A N 1
ATOM 3513 C CA . CYS A 1 452 ? -49.422 -28.133 55.610 1.00 64.12 452 CYS A CA 1
ATOM 3514 C C . CYS A 1 452 ? -48.420 -28.893 56.513 1.00 64.12 452 CYS A C 1
ATOM 3516 O O . CYS A 1 452 ? -47.943 -29.976 56.156 1.00 64.12 452 CYS A O 1
ATOM 3518 N N . TYR A 1 453 ? -48.009 -28.295 57.629 1.00 63.41 453 TYR A N 1
ATOM 3519 C CA . TYR A 1 453 ? -47.127 -28.905 58.618 1.00 63.41 453 TYR A CA 1
ATOM 3520 C C . TYR A 1 453 ? -47.963 -29.823 59.527 1.00 63.41 453 TYR A C 1
ATOM 3522 O O . TYR A 1 453 ? -48.963 -29.384 60.076 1.00 63.41 453 TYR A O 1
ATOM 3530 N N . GLU A 1 454 ? -47.569 -31.095 59.658 1.00 64.56 454 GLU A N 1
ATOM 3531 C CA . GLU A 1 454 ? -48.291 -32.165 60.388 1.00 64.56 454 GLU A CA 1
ATOM 3532 C C . GLU A 1 454 ? -49.603 -32.687 59.757 1.00 64.56 454 GLU A C 1
ATOM 3534 O O . GLU A 1 454 ? -50.099 -33.730 60.178 1.00 64.56 454 GLU A O 1
ATOM 3539 N N . ASP A 1 455 ? -50.072 -32.109 58.644 1.00 65.81 455 ASP A N 1
ATOM 3540 C CA . ASP A 1 455 ? -51.279 -32.545 57.904 1.00 65.81 455 ASP A CA 1
ATOM 3541 C C . ASP A 1 455 ? -51.198 -33.937 57.223 1.00 65.81 455 ASP A C 1
ATOM 3543 O O . ASP A 1 455 ? -52.176 -34.398 56.631 1.00 65.81 455 ASP A O 1
ATOM 3547 N N . GLY A 1 456 ? -50.053 -34.634 57.235 1.00 66.19 456 GLY A N 1
ATOM 3548 C CA . GLY A 1 456 ? -49.919 -35.888 56.484 1.00 66.19 456 GLY A CA 1
ATOM 3549 C C . GLY A 1 456 ? -48.792 -36.819 56.922 1.00 66.19 456 GLY A C 1
ATOM 3550 O O . GLY A 1 456 ? -47.776 -36.402 57.476 1.00 66.19 456 GLY A O 1
ATOM 3551 N N . LYS A 1 457 ? -48.949 -38.115 56.611 1.00 64.25 457 LYS A N 1
ATOM 3552 C CA . LYS A 1 457 ? -47.996 -39.181 56.969 1.00 64.25 457 LYS A CA 1
ATOM 3553 C C . LYS A 1 457 ? -46.571 -38.804 56.519 1.00 64.25 457 LYS A C 1
ATOM 3555 O O . LYS A 1 457 ? -46.324 -38.549 55.341 1.00 64.25 457 LYS A O 1
ATOM 3560 N N . ASN A 1 458 ? -45.638 -38.756 57.473 1.00 69.06 458 ASN A N 1
ATOM 3561 C CA . ASN A 1 458 ? -44.235 -38.340 57.306 1.00 69.06 458 ASN A CA 1
ATOM 3562 C C . ASN A 1 458 ? -43.993 -36.884 56.826 1.00 69.06 458 ASN A C 1
ATOM 3564 O O . ASN A 1 458 ? -42.879 -36.574 56.392 1.00 69.06 458 ASN A O 1
ATOM 3568 N N . ASN A 1 459 ? -44.980 -35.979 56.904 1.00 74.12 459 ASN A N 1
ATOM 3569 C CA . ASN A 1 459 ? -44.880 -34.581 56.448 1.00 74.12 459 ASN A CA 1
ATOM 3570 C C . ASN A 1 459 ? -44.415 -34.438 54.983 1.00 74.12 459 ASN A C 1
ATOM 3572 O O . ASN A 1 459 ? -43.684 -33.509 54.631 1.00 74.12 459 ASN A O 1
ATOM 3576 N N . ALA A 1 460 ? -44.828 -35.366 54.111 1.00 75.44 460 ALA A N 1
ATOM 3577 C CA . ALA A 1 460 ? -44.355 -35.450 52.726 1.00 75.44 460 ALA A CA 1
ATOM 3578 C C . ALA A 1 460 ? -44.608 -34.163 51.912 1.00 75.44 460 ALA A C 1
ATOM 3580 O O . ALA A 1 460 ? -43.713 -33.684 51.213 1.00 75.44 460 ALA A O 1
ATOM 3581 N N . GLN A 1 461 ? -45.795 -33.563 52.042 1.00 75.94 461 GLN A N 1
ATOM 3582 C CA . GLN A 1 461 ? -46.167 -32.340 51.322 1.00 75.94 461 GLN A CA 1
ATOM 3583 C C . GLN A 1 461 ? -45.384 -31.112 51.814 1.00 75.94 461 GLN A C 1
ATOM 3585 O O . GLN A 1 461 ? -44.867 -30.354 50.996 1.00 75.94 461 GLN A O 1
ATOM 3590 N N . PHE A 1 462 ? -45.189 -30.974 53.130 1.00 78.50 462 PHE A N 1
ATOM 3591 C CA . PHE A 1 462 ? -44.314 -29.954 53.714 1.00 78.50 462 PHE A CA 1
ATOM 3592 C C . PHE A 1 462 ? -42.863 -30.086 53.219 1.00 78.50 462 PHE A C 1
ATOM 3594 O O . PHE A 1 462 ? -42.275 -29.103 52.772 1.00 78.50 462 PHE A O 1
ATOM 3601 N N . ARG A 1 463 ? -42.296 -31.304 53.214 1.00 78.62 463 ARG A N 1
ATOM 3602 C CA . ARG A 1 463 ? -40.936 -31.562 52.697 1.00 78.62 463 ARG A CA 1
ATOM 3603 C C . ARG A 1 463 ? -40.804 -31.190 51.217 1.00 78.62 463 ARG A C 1
ATOM 3605 O O . ARG A 1 463 ? -39.800 -30.595 50.832 1.00 78.62 463 ARG A O 1
ATOM 3612 N N . ARG A 1 464 ? -41.822 -31.490 50.402 1.00 81.94 464 ARG A N 1
ATOM 3613 C CA . ARG A 1 464 ? -41.873 -31.114 48.980 1.00 81.94 464 ARG A CA 1
ATOM 3614 C C . ARG A 1 464 ? -41.918 -29.593 48.793 1.00 81.94 464 ARG A C 1
ATOM 3616 O O . ARG A 1 464 ? -41.141 -29.059 48.006 1.00 81.94 464 ARG A O 1
ATOM 3623 N N . ASN A 1 465 ? -42.763 -28.890 49.547 1.00 81.81 465 ASN A N 1
ATOM 3624 C CA . ASN A 1 465 ? -42.839 -27.427 49.502 1.00 81.81 465 ASN A CA 1
ATOM 3625 C C . ASN A 1 465 ? -41.520 -26.780 49.962 1.00 81.81 465 ASN A C 1
ATOM 3627 O O . ASN A 1 465 ? -41.047 -25.842 49.326 1.00 81.81 465 ASN A O 1
ATOM 3631 N N . LEU A 1 466 ? -40.880 -27.312 51.011 1.00 82.06 466 LEU A N 1
ATOM 3632 C CA . LEU A 1 466 ? -39.577 -26.848 51.502 1.00 82.06 466 LEU A CA 1
ATOM 3633 C C . LEU A 1 466 ? -38.459 -27.064 50.472 1.00 82.06 466 LEU A C 1
ATOM 3635 O O . LEU A 1 466 ? -37.609 -26.190 50.305 1.00 82.06 466 LEU A O 1
ATOM 3639 N N . PHE A 1 467 ? -38.480 -28.188 49.750 1.00 83.69 467 PHE A N 1
ATOM 3640 C CA . PHE A 1 467 ? -37.546 -28.458 48.658 1.00 83.69 467 PHE A CA 1
ATOM 3641 C C . PHE A 1 467 ? -37.692 -27.440 47.518 1.00 83.69 467 PHE A C 1
ATOM 3643 O O . PHE A 1 467 ? -36.700 -26.816 47.141 1.00 83.69 467 PHE A O 1
ATOM 3650 N N . TYR A 1 468 ? -38.913 -27.213 47.019 1.00 84.06 468 TYR A N 1
ATOM 3651 C CA . TYR A 1 468 ? -39.153 -26.236 45.950 1.00 84.06 468 TYR A CA 1
ATOM 3652 C C . TYR A 1 468 ? -38.879 -24.791 46.393 1.00 84.06 468 TYR A C 1
ATOM 3654 O O . TYR A 1 468 ? -38.279 -24.034 45.635 1.00 84.06 468 TYR A O 1
ATOM 3662 N N . ALA A 1 469 ? -39.229 -24.414 47.626 1.00 83.25 469 ALA A N 1
ATOM 3663 C CA . ALA A 1 469 ? -38.919 -23.091 48.171 1.00 83.25 469 ALA A CA 1
ATOM 3664 C C . ALA A 1 469 ? -37.402 -22.860 48.301 1.00 83.25 469 ALA A C 1
ATOM 3666 O O . ALA A 1 469 ? -36.904 -21.796 47.934 1.00 83.25 469 ALA A O 1
ATOM 3667 N N . ALA A 1 470 ? -36.645 -23.863 48.763 1.00 84.75 470 ALA A N 1
ATOM 3668 C CA . ALA A 1 470 ? -35.185 -23.791 48.805 1.00 84.75 470 ALA A CA 1
ATOM 3669 C C . ALA A 1 470 ? -34.572 -23.704 47.394 1.00 84.75 470 ALA A C 1
ATOM 3671 O O . ALA A 1 470 ? -33.633 -22.936 47.186 1.00 84.75 470 ALA A O 1
ATOM 3672 N N . TRP A 1 471 ? -35.124 -24.431 46.417 1.00 86.25 471 TRP A N 1
ATOM 3673 C CA . TRP A 1 471 ? -34.730 -24.327 45.009 1.00 86.25 471 TRP A CA 1
ATOM 3674 C C . TRP A 1 471 ? -34.990 -22.935 44.428 1.00 86.25 471 TRP A C 1
ATOM 3676 O O . TRP A 1 471 ? -34.082 -22.351 43.843 1.00 86.25 471 TRP A O 1
ATOM 3686 N N . ALA A 1 472 ? -36.176 -22.363 44.647 1.00 86.31 472 ALA A N 1
ATOM 3687 C CA . ALA A 1 472 ? -36.512 -21.013 44.198 1.00 86.31 472 ALA A CA 1
ATOM 3688 C C . ALA A 1 472 ? -35.563 -19.958 44.796 1.00 86.31 472 ALA A C 1
ATOM 3690 O O . ALA A 1 472 ? -35.047 -19.108 44.074 1.00 86.31 472 ALA A O 1
ATOM 3691 N N . VAL A 1 473 ? -35.251 -20.053 46.095 1.00 87.19 473 VAL A N 1
ATOM 3692 C CA . VAL A 1 473 ? -34.259 -19.179 46.745 1.00 87.19 473 VAL A CA 1
ATOM 3693 C C . VAL A 1 473 ? -32.865 -19.353 46.131 1.00 87.19 473 VAL A C 1
ATOM 3695 O O . VAL A 1 473 ? -32.195 -18.357 45.866 1.00 87.19 473 VAL A O 1
ATOM 3698 N N . ASN A 1 474 ? -32.430 -20.585 45.856 1.00 86.94 474 ASN A N 1
ATOM 3699 C CA . ASN A 1 474 ? -31.136 -20.840 45.217 1.00 86.94 474 ASN A CA 1
ATOM 3700 C C . ASN A 1 474 ? -31.070 -20.284 43.783 1.00 86.94 474 ASN A C 1
ATOM 3702 O O . ASN A 1 474 ? -30.047 -19.710 43.415 1.00 86.94 474 ASN A O 1
ATOM 3706 N N . ILE A 1 475 ? -32.156 -20.376 43.004 1.00 88.06 475 ILE A N 1
ATOM 3707 C CA . ILE A 1 475 ? -32.265 -19.750 41.674 1.00 88.06 475 ILE A CA 1
ATOM 3708 C C . ILE A 1 475 ? -32.152 -18.224 41.790 1.00 88.06 475 ILE A C 1
ATOM 3710 O O . ILE A 1 475 ? -31.379 -17.614 41.057 1.00 88.06 475 ILE A O 1
ATOM 3714 N N . VAL A 1 476 ? -32.847 -17.596 42.747 1.00 89.75 476 VAL A N 1
ATOM 3715 C CA . VAL A 1 476 ? -32.741 -16.143 42.976 1.00 89.75 476 VAL A CA 1
ATOM 3716 C C . VAL A 1 476 ? -31.314 -15.740 43.366 1.00 89.75 476 VAL A C 1
ATOM 3718 O O . VAL A 1 476 ? -30.814 -14.742 42.857 1.00 89.75 476 VAL A O 1
ATOM 3721 N N . ILE A 1 477 ? -30.616 -16.526 44.193 1.00 90.00 477 ILE A N 1
ATOM 3722 C CA . ILE A 1 477 ? -29.200 -16.284 44.534 1.00 90.00 477 ILE A CA 1
ATOM 3723 C C . ILE A 1 477 ? -28.280 -16.445 43.310 1.00 90.00 477 ILE A C 1
ATOM 3725 O O . ILE A 1 477 ? -27.313 -15.697 43.186 1.00 90.00 477 ILE A O 1
ATOM 3729 N N . ALA A 1 478 ? -28.574 -17.383 42.405 1.00 90.12 478 ALA A N 1
ATOM 3730 C CA . ALA A 1 478 ? -27.825 -17.585 41.162 1.00 90.12 478 ALA A CA 1
ATOM 3731 C C . ALA A 1 478 ? -28.155 -16.552 40.065 1.00 90.12 478 ALA A C 1
ATOM 3733 O O . ALA A 1 478 ? -27.348 -16.344 39.159 1.00 90.12 478 ALA A O 1
ATOM 3734 N N . SER A 1 479 ? -29.309 -15.879 40.146 1.00 92.50 479 SER A N 1
ATOM 3735 C CA . SER A 1 479 ? -29.799 -14.975 39.098 1.00 92.50 479 SER A CA 1
ATOM 3736 C C . SER A 1 479 ? -28.833 -13.853 38.674 1.00 92.50 479 SER A C 1
ATOM 3738 O O . SER A 1 479 ? -28.769 -13.606 37.471 1.00 92.50 479 SER A O 1
ATOM 3740 N N . PRO A 1 480 ? -28.006 -13.227 39.543 1.00 92.75 480 PRO A N 1
ATOM 3741 C CA . PRO A 1 480 ? -27.048 -12.218 39.085 1.00 92.75 480 PRO A CA 1
ATOM 3742 C C . PRO A 1 480 ? -25.920 -12.813 38.231 1.00 92.75 480 PRO A C 1
ATOM 3744 O O . PRO A 1 480 ? -25.428 -12.149 37.327 1.00 92.75 480 PRO A O 1
ATOM 3747 N N . VAL A 1 481 ? -25.530 -14.070 38.480 1.00 91.88 481 VAL A N 1
ATOM 3748 C CA . VAL A 1 481 ? -24.519 -14.782 37.677 1.00 91.88 481 VAL A CA 1
ATOM 3749 C C . VAL A 1 481 ? -25.082 -15.124 36.299 1.00 91.88 481 VAL A C 1
ATOM 3751 O O . VAL A 1 481 ? -24.409 -14.912 35.295 1.00 91.88 481 VAL A O 1
ATOM 3754 N N . LEU A 1 482 ? -26.333 -15.592 36.243 1.00 92.12 482 LEU A N 1
ATOM 3755 C CA . LEU A 1 482 ? -27.033 -15.846 34.980 1.00 92.12 482 LEU A CA 1
ATOM 3756 C C . LEU A 1 482 ? -27.233 -14.553 34.175 1.00 92.12 482 LEU A C 1
ATOM 3758 O O . LEU A 1 482 ? -27.039 -14.565 32.964 1.00 92.12 482 LEU A O 1
ATOM 3762 N N . MET A 1 483 ? -27.543 -13.438 34.846 1.00 92.38 483 MET A N 1
ATOM 3763 C CA . MET A 1 483 ? -27.704 -12.130 34.206 1.00 92.38 483 MET A CA 1
ATOM 3764 C C . MET A 1 483 ? -26.386 -11.598 33.621 1.00 92.38 483 MET A C 1
ATOM 3766 O O . MET A 1 483 ? -26.383 -11.100 32.499 1.00 92.38 483 MET A O 1
ATOM 3770 N N . LEU A 1 484 ? -25.259 -11.741 34.334 1.00 93.12 484 LEU A N 1
ATOM 3771 C CA . LEU A 1 484 ? -23.936 -11.403 33.786 1.00 93.12 484 LEU A CA 1
ATOM 3772 C C . LEU A 1 484 ? -23.558 -12.298 32.604 1.00 93.12 484 LEU A C 1
ATOM 3774 O O . LEU A 1 484 ? -22.969 -11.809 31.646 1.00 93.12 484 LEU A O 1
ATOM 3778 N N . LEU A 1 485 ? -23.917 -13.585 32.638 1.00 94.06 485 LEU A N 1
ATOM 3779 C CA . LEU A 1 485 ? -23.689 -14.482 31.508 1.00 94.06 485 LEU A CA 1
ATOM 3780 C C . LEU A 1 485 ? -24.491 -14.035 30.275 1.00 94.06 485 LEU A C 1
ATOM 3782 O O . LEU A 1 485 ? -23.911 -13.903 29.202 1.00 94.06 485 LEU A O 1
ATOM 3786 N N . SER A 1 486 ? -25.791 -13.744 30.418 1.00 93.81 486 SER A N 1
ATOM 3787 C CA . SER A 1 486 ? -26.613 -13.270 29.294 1.00 93.81 486 SER A CA 1
ATOM 3788 C C . SER A 1 486 ? -26.179 -11.899 28.777 1.00 93.81 486 SER A C 1
ATOM 3790 O O . SER A 1 486 ? -26.085 -11.718 27.568 1.00 93.81 486 SER A O 1
ATOM 3792 N N . TRP A 1 487 ? -25.868 -10.956 29.675 1.00 94.12 487 TRP A N 1
ATOM 3793 C CA . TRP A 1 487 ? -25.392 -9.622 29.302 1.00 94.12 487 TRP A CA 1
ATOM 3794 C C . TRP A 1 487 ? -24.049 -9.715 28.573 1.00 94.12 487 TRP A C 1
ATOM 3796 O O . TRP A 1 487 ? -23.898 -9.169 27.486 1.00 94.12 487 TRP A O 1
ATOM 3806 N N . GLY A 1 488 ? -23.095 -10.473 29.118 1.00 92.56 488 GLY A N 1
ATOM 3807 C CA . GLY A 1 488 ? -21.780 -10.642 28.513 1.00 92.56 488 GLY A CA 1
ATOM 3808 C C . GLY A 1 488 ? -21.825 -11.349 27.156 1.00 92.56 488 GLY A C 1
ATOM 3809 O O . GLY A 1 488 ? -21.141 -10.910 26.240 1.00 92.56 488 GLY A O 1
ATOM 3810 N N . VAL A 1 489 ? -22.672 -12.373 26.981 1.00 92.38 489 VAL A N 1
ATOM 3811 C CA . VAL A 1 489 ? -22.885 -13.021 25.670 1.00 92.38 489 VAL A CA 1
ATOM 3812 C C . VAL A 1 489 ? -23.534 -12.064 24.667 1.00 92.38 489 VAL A C 1
ATOM 3814 O O . VAL A 1 489 ? -23.057 -11.974 23.538 1.00 92.38 489 VAL A O 1
ATOM 3817 N N . ALA A 1 490 ? -24.553 -11.296 25.069 1.00 91.81 490 ALA A N 1
ATOM 3818 C CA . ALA A 1 490 ? -25.141 -10.267 24.209 1.00 91.81 490 ALA A CA 1
ATOM 3819 C C . ALA A 1 490 ? -24.096 -9.210 23.801 1.00 91.81 490 ALA A C 1
ATOM 3821 O O . ALA A 1 490 ? -24.008 -8.851 22.631 1.00 91.81 490 ALA A O 1
ATOM 3822 N N . SER A 1 491 ? -23.240 -8.775 24.731 1.00 89.12 491 SER A N 1
ATOM 3823 C CA . SER A 1 491 ? -22.140 -7.851 24.438 1.00 89.12 491 SER A CA 1
ATOM 3824 C C . SER A 1 491 ? -21.029 -8.455 23.569 1.00 89.12 491 SER A C 1
ATOM 3826 O O . SER A 1 491 ? -20.439 -7.711 22.801 1.00 89.12 491 SER A O 1
ATOM 3828 N N . ILE A 1 492 ? -20.747 -9.764 23.622 1.00 88.12 492 ILE A N 1
ATOM 3829 C CA . ILE A 1 492 ? -19.799 -10.411 22.686 1.00 88.12 492 ILE A CA 1
ATOM 3830 C C . ILE A 1 492 ? -20.329 -10.355 21.244 1.00 88.12 492 ILE A C 1
ATOM 3832 O O . ILE A 1 492 ? -19.545 -10.187 20.317 1.00 88.12 492 ILE A O 1
ATOM 3836 N N . ILE A 1 493 ? -21.644 -10.512 21.059 1.00 85.12 493 ILE A N 1
ATOM 3837 C CA . ILE A 1 493 ? -22.280 -10.576 19.734 1.00 85.12 493 ILE A CA 1
ATOM 3838 C C . ILE A 1 493 ? -22.538 -9.177 19.156 1.00 85.12 493 ILE A C 1
ATOM 3840 O O . ILE A 1 493 ? -22.412 -8.987 17.951 1.00 85.12 493 ILE A O 1
ATOM 3844 N N . LEU A 1 494 ? -22.924 -8.212 19.998 1.00 84.12 494 LEU A N 1
ATOM 3845 C CA . LEU A 1 494 ? -23.449 -6.913 19.560 1.00 84.12 494 LEU A CA 1
ATOM 3846 C C . LEU A 1 494 ? -22.494 -5.728 19.776 1.00 84.12 494 LEU A C 1
ATOM 3848 O O . LEU A 1 494 ? -22.695 -4.690 19.154 1.00 84.12 494 LEU A O 1
ATOM 3852 N N . VAL A 1 495 ? -21.498 -5.833 20.666 1.00 82.81 495 VAL A N 1
ATOM 3853 C CA . VAL A 1 495 ? -20.637 -4.697 21.042 1.00 82.81 495 VAL A CA 1
ATOM 3854 C C . VAL A 1 495 ? -19.203 -4.911 20.568 1.00 82.81 495 VAL A C 1
ATOM 3856 O O . VAL A 1 495 ? -18.529 -5.858 20.976 1.00 82.81 495 VAL A O 1
ATOM 3859 N N . THR A 1 496 ? -18.695 -3.977 19.765 1.00 79.12 496 THR A N 1
ATOM 3860 C CA . THR A 1 496 ? -17.279 -3.922 19.394 1.00 79.12 496 THR A CA 1
ATOM 3861 C C . THR A 1 496 ? -16.494 -3.081 20.414 1.00 79.12 496 THR A C 1
ATOM 3863 O O . THR A 1 496 ? -16.950 -1.998 20.785 1.00 79.12 496 THR A O 1
ATOM 3866 N N . PRO A 1 497 ? -15.313 -3.530 20.891 1.00 81.44 497 PRO A N 1
ATOM 3867 C CA . PRO A 1 497 ? -14.720 -4.851 20.691 1.00 81.44 497 PRO A CA 1
ATOM 3868 C C . PRO A 1 497 ? -15.334 -5.919 21.631 1.00 81.44 497 PRO A C 1
ATOM 3870 O O . PRO A 1 497 ? -15.620 -5.626 22.799 1.00 81.44 497 PRO A O 1
ATOM 3873 N N . PRO A 1 498 ? -15.411 -7.195 21.198 1.00 83.00 498 PRO A N 1
ATOM 3874 C CA . PRO A 1 498 ? -16.023 -8.291 21.968 1.00 83.00 498 PRO A CA 1
ATOM 3875 C C . PRO A 1 498 ? -15.309 -8.590 23.300 1.00 83.00 498 PRO A C 1
ATOM 3877 O O . PRO A 1 498 ? -15.895 -9.177 24.213 1.00 83.00 498 PRO A O 1
ATOM 3880 N N . ALA A 1 499 ? -14.060 -8.127 23.453 1.00 85.56 499 ALA A N 1
ATOM 3881 C CA . ALA A 1 499 ? -13.313 -8.112 24.711 1.00 85.56 499 ALA A CA 1
ATOM 3882 C C . ALA A 1 499 ? -14.124 -7.541 25.892 1.00 85.56 499 ALA A C 1
ATOM 3884 O O . ALA A 1 499 ? -13.997 -8.036 27.012 1.00 85.56 499 ALA A O 1
ATOM 3885 N N . PHE A 1 500 ? -14.999 -6.556 25.658 1.00 85.94 500 PHE A N 1
ATOM 3886 C CA . PHE A 1 500 ? -15.866 -6.018 26.707 1.00 85.94 500 PHE A CA 1
ATOM 3887 C C . PHE A 1 500 ? -16.841 -7.075 27.260 1.00 85.94 500 PHE A C 1
ATOM 3889 O O . PHE A 1 500 ? -16.935 -7.263 28.476 1.00 85.94 500 PHE A O 1
ATOM 3896 N N . GLY A 1 501 ? -17.513 -7.824 26.380 1.00 89.00 501 GLY A N 1
ATOM 3897 C CA . GLY A 1 501 ? -18.435 -8.887 26.782 1.00 89.00 501 GLY A CA 1
ATOM 3898 C C . GLY A 1 501 ? -17.726 -10.060 27.470 1.00 89.00 501 GLY A C 1
ATOM 3899 O O . GLY A 1 501 ? -18.202 -10.537 28.503 1.00 89.00 501 GLY A O 1
ATOM 3900 N N . PHE A 1 502 ? -16.528 -10.446 27.005 1.00 90.31 502 PHE A N 1
ATOM 3901 C CA . PHE A 1 502 ? -15.670 -11.397 27.732 1.00 90.31 502 PHE A CA 1
ATOM 3902 C C . PHE A 1 502 ? -15.317 -10.899 29.144 1.00 90.31 502 PHE A C 1
ATOM 3904 O O . PHE A 1 502 ? -15.273 -11.697 30.082 1.00 90.31 502 PHE A O 1
ATOM 3911 N N . GLY A 1 503 ? -15.120 -9.589 29.322 1.00 91.06 503 GLY A N 1
ATOM 3912 C CA . GLY A 1 503 ? -14.928 -8.958 30.629 1.00 91.06 503 GLY A CA 1
ATOM 3913 C C . GLY A 1 503 ? -16.136 -9.136 31.553 1.00 91.06 503 GLY A C 1
ATOM 3914 O O . GLY A 1 503 ? -15.973 -9.588 32.688 1.00 91.06 503 GLY A O 1
ATOM 3915 N N . ILE A 1 504 ? -17.353 -8.863 31.067 1.00 92.00 504 ILE A N 1
ATOM 3916 C CA . ILE A 1 504 ? -18.592 -9.072 31.840 1.00 92.00 504 ILE A CA 1
ATOM 3917 C C . ILE A 1 504 ? -18.730 -10.539 32.270 1.00 92.00 504 ILE A C 1
ATOM 3919 O O . ILE A 1 504 ? -18.982 -10.801 33.450 1.00 92.00 504 ILE A O 1
ATOM 3923 N N . VAL A 1 505 ? -18.542 -11.495 31.350 1.00 93.38 505 VAL A N 1
ATOM 3924 C CA . VAL A 1 505 ? -18.659 -12.925 31.677 1.00 93.38 505 VAL A CA 1
ATOM 3925 C C . VAL A 1 505 ? -17.592 -13.328 32.692 1.00 93.38 505 VAL A C 1
ATOM 3927 O O . VAL A 1 505 ? -17.913 -13.767 33.794 1.00 93.38 505 VAL A O 1
ATOM 3930 N N . PHE A 1 506 ? -16.314 -13.193 32.350 1.00 93.81 506 PHE A N 1
ATOM 3931 C CA . PHE A 1 506 ? -15.250 -13.844 33.108 1.00 93.81 506 PHE A CA 1
ATOM 3932 C C . PHE A 1 506 ? -14.787 -13.037 34.325 1.00 93.81 506 PHE A C 1
ATOM 3934 O O . PHE A 1 506 ? -14.678 -13.599 35.419 1.00 93.81 506 PHE A O 1
ATOM 3941 N N . LEU A 1 507 ? -14.569 -11.723 34.181 1.00 93.00 507 LEU A N 1
ATOM 3942 C CA . LEU A 1 507 ? -14.201 -10.865 35.314 1.00 93.00 507 LEU A CA 1
ATOM 3943 C C . LEU A 1 507 ? -15.413 -10.551 36.192 1.00 93.00 507 LEU A C 1
ATOM 3945 O O . LEU A 1 507 ? -15.283 -10.561 37.413 1.00 93.00 507 LEU A O 1
ATOM 3949 N N . GLY A 1 508 ? -16.596 -10.330 35.610 1.00 91.62 508 GLY A N 1
ATOM 3950 C CA . GLY A 1 508 ? -17.819 -10.064 36.373 1.00 91.62 508 GLY A CA 1
ATOM 3951 C C . GLY A 1 508 ? -18.237 -11.249 37.250 1.00 91.62 508 GLY A C 1
ATOM 3952 O O . GLY A 1 508 ? -18.407 -11.095 38.463 1.00 91.62 508 GLY A O 1
ATOM 3953 N N . ILE A 1 509 ? -18.340 -12.457 36.678 1.00 91.56 509 ILE A N 1
ATOM 3954 C CA . ILE A 1 509 ? -18.662 -13.667 37.457 1.00 91.56 509 ILE A CA 1
ATOM 3955 C C . ILE A 1 509 ? -17.525 -13.998 38.437 1.00 91.56 509 ILE A C 1
ATOM 3957 O O . ILE A 1 509 ? -17.795 -14.340 39.593 1.00 91.56 509 ILE A O 1
ATOM 3961 N N . GLY A 1 510 ? -16.262 -13.829 38.024 1.00 91.50 510 GLY A N 1
ATOM 3962 C CA . GLY A 1 510 ? -15.096 -13.983 38.895 1.00 91.50 510 GLY A CA 1
ATOM 3963 C C . GLY A 1 510 ? -15.132 -13.048 40.109 1.00 91.50 510 GLY A C 1
ATOM 3964 O O . GLY A 1 510 ? -14.918 -13.496 41.237 1.00 91.50 510 GLY A O 1
ATOM 3965 N N . ALA A 1 511 ? -15.496 -11.779 39.916 1.00 91.38 511 ALA A N 1
ATOM 3966 C CA . ALA A 1 511 ? -15.643 -10.794 40.982 1.00 91.38 511 ALA A CA 1
ATOM 3967 C C . ALA A 1 511 ? -16.786 -11.151 41.944 1.00 91.38 511 ALA A C 1
ATOM 3969 O O . ALA A 1 511 ? -16.581 -11.125 43.159 1.00 91.38 511 ALA A O 1
ATOM 3970 N N . LEU A 1 512 ? -17.962 -11.560 41.446 1.00 91.06 512 LEU A N 1
ATOM 3971 C CA . LEU A 1 512 ? -19.055 -12.032 42.310 1.00 91.06 512 LEU A CA 1
ATOM 3972 C C . LEU A 1 512 ? -18.633 -13.251 43.148 1.00 91.06 512 LEU A C 1
ATOM 3974 O O . LEU A 1 512 ? -18.871 -13.285 44.360 1.00 91.06 512 LEU A O 1
ATOM 3978 N N . GLY A 1 513 ? -17.966 -14.225 42.521 1.00 89.88 513 GLY A N 1
ATOM 3979 C CA . GLY A 1 513 ? -17.434 -15.414 43.188 1.00 89.88 513 GLY A CA 1
ATOM 3980 C C . GLY A 1 513 ? -16.387 -15.077 44.252 1.00 89.88 513 GLY A C 1
ATOM 3981 O O . GLY A 1 513 ? -16.476 -15.572 45.377 1.00 89.88 513 GLY A O 1
ATOM 3982 N N . GLY A 1 514 ? -15.443 -14.188 43.931 1.00 89.75 514 GLY A N 1
ATOM 3983 C CA . GLY A 1 514 ? -14.384 -13.723 44.828 1.00 89.75 514 GLY A CA 1
ATOM 3984 C C . GLY A 1 514 ? -14.901 -12.897 46.010 1.00 89.75 514 GLY A C 1
ATOM 3985 O O . GLY A 1 514 ? -14.496 -13.138 47.147 1.00 89.75 514 GLY A O 1
ATOM 3986 N N . ILE A 1 515 ? -15.853 -11.984 45.784 1.00 90.56 515 ILE A N 1
ATOM 3987 C CA . ILE A 1 515 ? -16.507 -11.200 46.849 1.00 90.56 515 ILE A CA 1
ATOM 3988 C C . ILE A 1 515 ? -17.272 -12.129 47.799 1.00 90.56 515 ILE A C 1
ATOM 3990 O O . ILE A 1 515 ? -17.146 -12.006 49.020 1.00 90.56 515 ILE A O 1
ATOM 3994 N N . TYR A 1 516 ? -18.029 -13.093 47.262 1.00 90.38 516 TYR A N 1
ATOM 3995 C CA . TYR A 1 516 ? -18.716 -14.094 48.078 1.00 90.38 516 TYR A CA 1
ATOM 3996 C C . TYR A 1 516 ? -17.721 -14.970 48.860 1.00 90.38 516 TYR A C 1
ATOM 3998 O O . TYR A 1 516 ? -17.905 -15.179 50.062 1.00 90.38 516 TYR A O 1
ATOM 4006 N N . ALA A 1 517 ? -16.639 -15.430 48.223 1.00 89.62 517 ALA A N 1
ATOM 4007 C CA . ALA A 1 517 ? -15.585 -16.208 48.872 1.00 89.62 517 ALA A CA 1
ATOM 4008 C C . ALA A 1 517 ? -14.928 -15.434 50.023 1.00 89.62 517 ALA A C 1
ATOM 4010 O O . ALA A 1 517 ? -14.839 -15.965 51.129 1.00 89.62 517 ALA A O 1
ATOM 4011 N N . GLY A 1 518 ? -14.550 -14.170 49.806 1.00 89.44 518 GLY A N 1
ATOM 4012 C CA . GLY A 1 518 ? -13.988 -13.292 50.834 1.00 89.44 518 GLY A CA 1
ATOM 4013 C C . GLY A 1 518 ? -14.951 -13.050 51.998 1.00 89.44 518 GLY A C 1
ATOM 4014 O O . GLY A 1 518 ? -14.574 -13.211 53.159 1.00 89.44 518 GLY A O 1
ATOM 4015 N N . ALA A 1 519 ? -16.224 -12.757 51.712 1.00 88.38 519 ALA A N 1
ATOM 4016 C CA . ALA A 1 519 ? -17.244 -12.557 52.742 1.00 88.38 519 ALA A CA 1
ATOM 4017 C C . ALA A 1 519 ? -17.483 -13.815 53.600 1.00 88.38 519 ALA A C 1
ATOM 4019 O O . ALA A 1 519 ? -17.668 -13.705 54.817 1.00 88.38 519 ALA A O 1
ATOM 4020 N N . VAL A 1 520 ? -17.445 -15.008 52.994 1.00 87.75 520 VAL A N 1
ATOM 4021 C CA . VAL A 1 520 ? -17.475 -16.287 53.721 1.00 87.75 520 VAL A CA 1
ATOM 4022 C C . VAL A 1 520 ? -16.187 -16.485 54.520 1.00 87.75 520 VAL A C 1
ATOM 4024 O O . VAL A 1 520 ? -16.267 -16.815 55.701 1.00 87.75 520 VAL A O 1
ATOM 4027 N N . TRP A 1 521 ? -15.016 -16.242 53.923 1.00 90.44 521 TRP A N 1
ATOM 4028 C CA . TRP A 1 521 ? -13.704 -16.458 54.539 1.00 90.44 521 TRP A CA 1
ATOM 4029 C C . TRP A 1 521 ? -13.548 -15.680 55.851 1.00 90.44 521 TRP A C 1
ATOM 4031 O O . TRP A 1 521 ? -13.271 -16.283 56.893 1.00 90.44 521 TRP A O 1
ATOM 4041 N N . VAL A 1 522 ? -13.852 -14.377 55.825 1.00 88.62 522 VAL A N 1
ATOM 4042 C CA . VAL A 1 522 ? -13.864 -13.494 57.005 1.00 88.62 522 VAL A CA 1
ATOM 4043 C C . VAL A 1 522 ? -14.812 -14.033 58.081 1.00 88.62 522 VAL A C 1
ATOM 4045 O O . VAL A 1 522 ? -14.432 -14.157 59.244 1.00 88.62 522 VAL A O 1
ATOM 4048 N N . ARG A 1 523 ? -16.036 -14.432 57.705 1.00 82.81 523 ARG A N 1
ATOM 4049 C CA . ARG A 1 523 ? -17.047 -14.957 58.647 1.00 82.81 523 ARG A CA 1
ATOM 4050 C C . ARG A 1 523 ? -16.721 -16.345 59.198 1.00 82.81 523 ARG A C 1
ATOM 4052 O O . ARG A 1 523 ? -17.214 -16.698 60.264 1.00 82.81 523 ARG A O 1
ATOM 4059 N N . THR A 1 524 ? -15.881 -17.117 58.513 1.00 83.69 524 THR A N 1
ATOM 4060 C CA . THR A 1 524 ? -15.304 -18.373 59.020 1.00 83.69 524 THR A CA 1
ATOM 4061 C C . THR A 1 524 ? -14.036 -18.167 59.859 1.00 83.69 524 THR A C 1
ATOM 4063 O O . THR A 1 524 ? -13.339 -19.138 60.144 1.00 83.69 524 THR A O 1
ATOM 4066 N N . GLY A 1 525 ? -13.717 -16.926 60.250 1.00 83.62 525 GLY A N 1
ATOM 4067 C CA . GLY A 1 525 ? -12.531 -16.610 61.050 1.00 83.62 525 GLY A CA 1
ATOM 4068 C C . GLY A 1 525 ? -11.231 -16.845 60.285 1.00 83.62 525 GLY A C 1
ATOM 4069 O O . GLY A 1 525 ? -10.292 -17.409 60.835 1.00 83.62 525 GLY A O 1
ATOM 4070 N N . TRP A 1 526 ? -11.205 -16.493 58.994 1.00 82.94 526 TRP A N 1
ATOM 4071 C CA . TRP A 1 526 ? -10.070 -16.689 58.079 1.00 82.94 526 TRP A CA 1
ATOM 4072 C C . TRP A 1 526 ? -9.650 -18.155 57.865 1.00 82.94 526 TRP A C 1
ATOM 4074 O O . TRP A 1 526 ? -8.614 -18.443 57.261 1.00 82.94 526 TRP A O 1
ATOM 4084 N N . ARG A 1 527 ? -10.484 -19.123 58.262 1.00 82.25 527 ARG A N 1
ATOM 4085 C CA . ARG A 1 527 ? -10.252 -20.540 57.973 1.00 82.25 527 ARG A CA 1
ATOM 4086 C C . ARG A 1 527 ? -10.534 -20.845 56.499 1.00 82.25 527 ARG A C 1
ATOM 4088 O O . ARG A 1 527 ? -11.687 -20.871 56.075 1.00 82.25 527 ARG A O 1
ATOM 4095 N N . MET A 1 528 ? -9.489 -21.133 55.724 1.00 83.44 528 MET A N 1
ATOM 4096 C CA . MET A 1 528 ? -9.643 -21.557 54.329 1.00 83.44 528 MET A CA 1
ATOM 4097 C C . MET A 1 528 ? -10.355 -22.920 54.267 1.00 83.44 528 MET A C 1
ATOM 4099 O O . MET A 1 528 ? -9.832 -23.932 54.735 1.00 83.44 528 MET A O 1
ATOM 4103 N N . THR A 1 529 ? -11.567 -22.957 53.706 1.00 86.94 529 THR A N 1
ATOM 4104 C CA . THR A 1 529 ? -12.296 -24.211 53.439 1.00 86.94 529 THR A CA 1
ATOM 4105 C C . THR A 1 529 ? -12.111 -24.624 51.981 1.00 86.94 529 THR A C 1
ATOM 4107 O O . THR A 1 529 ? -11.878 -23.765 51.132 1.00 86.94 529 THR A O 1
ATOM 4110 N N . ARG A 1 530 ? -12.289 -25.915 51.652 1.00 86.38 530 ARG A N 1
ATOM 4111 C CA . ARG A 1 530 ? -12.235 -26.391 50.252 1.00 86.38 530 ARG A CA 1
ATOM 4112 C C . ARG A 1 530 ? -13.158 -25.579 49.332 1.00 86.38 530 ARG A C 1
ATOM 4114 O O . ARG A 1 530 ? -12.739 -25.191 48.252 1.00 86.38 530 ARG A O 1
ATOM 4121 N N . ARG A 1 531 ? -14.382 -25.262 49.777 1.00 85.62 531 ARG A N 1
ATOM 4122 C CA . ARG A 1 531 ? -15.349 -24.456 49.006 1.00 85.62 531 ARG A CA 1
ATOM 4123 C C . ARG A 1 531 ? -14.850 -23.027 48.773 1.00 85.62 531 ARG A C 1
ATOM 4125 O O . ARG A 1 531 ? -14.982 -22.523 47.667 1.00 85.62 531 ARG A O 1
ATOM 4132 N N . THR A 1 532 ? -14.274 -22.394 49.794 1.00 87.06 532 THR A N 1
ATOM 4133 C CA . THR A 1 532 ? -13.708 -21.039 49.684 1.00 87.06 532 THR A CA 1
ATOM 4134 C C . THR A 1 532 ? -12.523 -21.015 48.716 1.00 87.06 532 THR A C 1
ATOM 4136 O O . THR A 1 532 ? -12.455 -20.142 47.857 1.00 87.06 532 THR A O 1
ATOM 4139 N N . LEU A 1 533 ? -11.640 -22.016 48.807 1.00 88.00 533 LEU A N 1
ATOM 4140 C CA . LEU A 1 533 ? -10.487 -22.174 47.922 1.00 88.00 533 LEU A CA 1
ATOM 4141 C C . LEU A 1 533 ? -10.911 -22.386 46.462 1.00 88.00 533 LEU A C 1
ATOM 4143 O O . LEU A 1 533 ? -10.392 -21.703 45.586 1.00 88.00 533 LEU A O 1
ATOM 4147 N N . TYR A 1 534 ? -11.886 -23.265 46.200 1.00 89.44 534 TYR A N 1
ATOM 4148 C CA . TYR A 1 534 ? -12.418 -23.470 44.847 1.00 89.44 534 TYR A CA 1
ATOM 4149 C C . TYR A 1 534 ? -13.019 -22.193 44.252 1.00 89.44 534 TYR A C 1
ATOM 4151 O O . TYR A 1 534 ? -12.826 -21.934 43.071 1.00 89.44 534 TYR A O 1
ATOM 4159 N N . LEU A 1 535 ? -13.709 -21.369 45.046 1.00 88.38 535 LEU A N 1
ATOM 4160 C CA . LEU A 1 535 ? -14.269 -20.104 44.556 1.00 88.38 535 LEU A CA 1
ATOM 4161 C C . LEU A 1 535 ? -13.181 -19.081 44.195 1.00 88.38 535 LEU A C 1
ATOM 4163 O O . LEU A 1 535 ? -13.295 -18.426 43.162 1.00 88.38 535 LEU A O 1
ATOM 4167 N N . PHE A 1 536 ? -12.107 -18.978 44.987 1.00 89.69 536 PHE A N 1
ATOM 4168 C CA . PHE A 1 536 ? -10.951 -18.149 44.625 1.00 89.69 536 PHE A CA 1
ATOM 4169 C C . PHE A 1 536 ? -10.214 -18.689 43.391 1.00 89.69 536 PHE A C 1
ATOM 4171 O O . PHE A 1 536 ? -9.847 -17.908 42.517 1.00 89.69 536 PHE A O 1
ATOM 4178 N N . ALA A 1 537 ? -10.053 -20.011 43.274 1.00 88.56 537 ALA A N 1
ATOM 4179 C CA . ALA A 1 537 ? -9.455 -20.640 42.098 1.00 88.56 537 ALA A CA 1
ATOM 4180 C C . ALA A 1 537 ? -10.289 -20.400 40.826 1.00 88.56 537 ALA A C 1
ATOM 4182 O O . ALA A 1 537 ? -9.724 -20.067 39.790 1.00 88.56 537 ALA A O 1
ATOM 4183 N N . MET A 1 538 ? -11.622 -20.484 40.909 1.00 88.25 538 MET A N 1
ATOM 4184 C CA . MET A 1 538 ? -12.522 -20.158 39.794 1.00 88.25 538 MET A CA 1
ATOM 4185 C C . MET A 1 538 ? -12.471 -18.674 39.411 1.00 88.25 538 MET A C 1
ATOM 4187 O O . MET A 1 538 ? -12.507 -18.361 38.226 1.00 88.25 538 MET A O 1
ATOM 4191 N N . ALA A 1 539 ? -12.353 -17.760 40.380 1.00 90.44 539 ALA A N 1
ATOM 4192 C CA . ALA A 1 539 ? -12.192 -16.333 40.099 1.00 90.44 539 ALA A CA 1
ATOM 4193 C C . ALA A 1 539 ? -10.855 -16.030 39.395 1.00 90.44 539 ALA A C 1
ATOM 4195 O O . ALA A 1 539 ? -10.830 -15.285 38.417 1.00 90.44 539 ALA A O 1
ATOM 4196 N N . PHE A 1 540 ? -9.760 -16.655 39.844 1.00 87.69 540 PHE A N 1
ATOM 4197 C CA . PHE A 1 540 ? -8.451 -16.564 39.192 1.00 87.69 540 PHE A CA 1
ATOM 4198 C C . PHE A 1 540 ? -8.466 -17.172 37.780 1.00 87.69 540 PHE A C 1
ATOM 4200 O O . PHE A 1 540 ? -7.984 -16.552 36.836 1.00 87.69 540 PHE A O 1
ATOM 4207 N N . PHE A 1 541 ? -9.073 -18.351 37.615 1.00 89.12 541 PHE A N 1
ATOM 4208 C CA . PHE A 1 541 ? -9.226 -18.995 36.312 1.00 89.12 541 PHE A CA 1
ATOM 4209 C C . PHE A 1 541 ? -10.063 -18.142 35.351 1.00 89.12 541 PHE A C 1
ATOM 4211 O O . PHE A 1 541 ? -9.676 -17.981 34.200 1.00 89.12 541 PHE A O 1
ATOM 4218 N N . GLY A 1 542 ? -11.147 -17.517 35.828 1.00 89.44 542 GLY A N 1
ATOM 4219 C CA . GLY A 1 542 ? -11.917 -16.542 35.053 1.00 89.44 542 GLY A CA 1
ATOM 4220 C C . GLY A 1 542 ? -11.049 -15.384 34.554 1.00 89.44 542 GLY A C 1
ATOM 4221 O O . GLY A 1 542 ? -11.045 -15.098 33.362 1.00 89.44 542 GLY A O 1
ATOM 4222 N N . ALA A 1 543 ? -10.239 -14.773 35.422 1.00 87.94 543 ALA A N 1
ATOM 4223 C CA . ALA A 1 543 ? -9.312 -13.718 35.007 1.00 87.94 543 ALA A CA 1
ATOM 4224 C C . ALA A 1 543 ? -8.278 -14.195 33.967 1.00 87.94 543 ALA A C 1
ATOM 4226 O O . ALA A 1 543 ? -7.976 -13.462 33.028 1.00 87.94 543 ALA A O 1
ATOM 4227 N N . PHE A 1 544 ? -7.777 -15.428 34.081 1.00 87.19 544 PHE A N 1
ATOM 4228 C CA . PHE A 1 544 ? -6.855 -15.998 33.096 1.00 87.19 544 PHE A CA 1
ATOM 4229 C C . PHE A 1 544 ? -7.528 -16.262 31.737 1.00 87.19 544 PHE A C 1
ATOM 4231 O O . PHE A 1 544 ? -6.987 -15.882 30.699 1.00 87.19 544 PHE A O 1
ATOM 4238 N N . VAL A 1 545 ? -8.730 -16.851 31.737 1.00 90.00 545 VAL A N 1
ATOM 4239 C CA . VAL A 1 545 ? -9.520 -17.077 30.515 1.00 90.00 545 VAL A CA 1
ATOM 4240 C C . VAL A 1 545 ? -9.896 -15.748 29.859 1.00 90.00 545 VAL A C 1
ATOM 4242 O O . VAL A 1 545 ? -9.776 -15.639 28.646 1.00 90.00 545 VAL A O 1
ATOM 4245 N N . PHE A 1 546 ? -10.247 -14.716 30.636 1.00 90.00 546 PHE A N 1
ATOM 4246 C CA . PHE A 1 546 ? -10.456 -13.364 30.113 1.00 90.00 546 PHE A CA 1
ATOM 4247 C C . PHE A 1 546 ? -9.234 -12.843 29.354 1.00 90.00 546 PHE A C 1
ATOM 4249 O O . PHE A 1 546 ? -9.379 -12.414 28.214 1.00 90.00 546 PHE A O 1
ATOM 4256 N N . LEU A 1 547 ? -8.045 -12.882 29.969 1.00 87.12 547 LEU A N 1
ATOM 4257 C CA . LEU A 1 547 ? -6.823 -12.367 29.347 1.00 87.12 547 LEU A CA 1
ATOM 4258 C C . LEU A 1 547 ? -6.528 -13.088 28.026 1.00 87.12 547 LEU A C 1
ATOM 4260 O O . LEU A 1 547 ? -6.242 -12.435 27.026 1.00 87.12 547 LEU A O 1
ATOM 4264 N N . PHE A 1 548 ? -6.673 -14.415 28.003 1.00 86.81 548 PHE A N 1
ATOM 4265 C CA . PHE A 1 548 ? -6.507 -15.212 26.790 1.00 86.81 548 PHE A CA 1
ATOM 4266 C C . PHE A 1 548 ? -7.560 -14.835 25.731 1.00 86.81 548 PHE A C 1
ATOM 4268 O O . PHE A 1 548 ? -7.203 -14.394 24.640 1.00 86.81 548 PHE A O 1
ATOM 4275 N N . SER A 1 549 ? -8.856 -14.898 26.059 1.00 87.19 549 SER A N 1
ATOM 4276 C CA . SER A 1 549 ? -9.946 -14.546 25.135 1.00 87.19 549 SER A CA 1
ATOM 4277 C C . SER A 1 549 ? -9.818 -13.126 24.578 1.00 87.19 549 SER A C 1
ATOM 4279 O O . SER A 1 549 ? -10.019 -12.929 23.385 1.00 87.19 549 SER A O 1
ATOM 4281 N N . ALA A 1 550 ? -9.429 -12.147 25.399 1.00 84.56 550 ALA A N 1
ATOM 4282 C CA . ALA A 1 550 ? -9.243 -10.763 24.974 1.00 84.56 550 ALA A CA 1
ATOM 4283 C C . ALA A 1 550 ? -8.067 -10.583 23.995 1.00 84.56 550 ALA A C 1
ATOM 4285 O O . ALA A 1 550 ? -8.155 -9.729 23.119 1.00 84.56 550 ALA A O 1
ATOM 4286 N N . THR A 1 551 ? -6.996 -11.382 24.107 1.00 83.75 551 THR A N 1
ATOM 4287 C CA . THR A 1 551 ? -5.875 -11.338 23.145 1.00 83.75 551 THR A CA 1
ATOM 4288 C C . THR A 1 551 ? -6.183 -11.982 21.797 1.00 83.75 551 THR A C 1
ATOM 4290 O O . THR A 1 551 ? -5.716 -11.484 20.779 1.00 83.75 551 THR A O 1
ATOM 4293 N N . PHE A 1 552 ? -6.980 -13.053 21.770 1.00 80.44 552 PHE A N 1
ATOM 4294 C CA . PHE A 1 552 ? -7.362 -13.725 20.521 1.00 80.44 552 PHE A CA 1
ATOM 4295 C C . PHE A 1 552 ? -8.554 -13.056 19.821 1.00 80.44 552 PHE A C 1
ATOM 4297 O O . PHE A 1 552 ? -8.684 -13.162 18.608 1.00 80.44 552 PHE A O 1
ATOM 4304 N N . ALA A 1 553 ? -9.407 -12.347 20.566 1.00 76.88 553 ALA A N 1
ATOM 4305 C CA . ALA A 1 553 ? -10.540 -11.591 20.031 1.00 76.88 553 ALA A CA 1
ATOM 4306 C C . ALA A 1 553 ? -10.207 -10.116 19.721 1.00 76.88 553 ALA A C 1
ATOM 4308 O O . ALA A 1 553 ? -11.112 -9.282 19.631 1.00 76.88 553 ALA A O 1
ATOM 4309 N N . ASP A 1 554 ? -8.922 -9.774 19.582 1.00 71.94 554 ASP A N 1
ATOM 4310 C CA . ASP A 1 554 ? -8.513 -8.484 19.028 1.00 71.94 554 ASP A CA 1
ATOM 4311 C C . ASP A 1 554 ? -8.815 -8.477 17.515 1.00 71.94 554 ASP A C 1
ATOM 4313 O O . ASP A 1 554 ? -8.364 -9.397 16.823 1.00 71.94 554 ASP A O 1
ATOM 4317 N N . PRO A 1 555 ? -9.553 -7.487 16.968 1.00 65.81 555 PRO A N 1
ATOM 4318 C CA . PRO A 1 555 ? -9.877 -7.434 15.539 1.00 65.81 555 PRO A CA 1
ATOM 4319 C C . PRO A 1 555 ? -8.656 -7.552 14.617 1.00 65.81 555 PRO A C 1
ATOM 4321 O O . PRO A 1 555 ? -8.748 -8.179 13.565 1.00 65.81 555 PRO A O 1
ATOM 4324 N N . LYS A 1 556 ? -7.498 -7.039 15.056 1.00 62.56 556 LYS A N 1
ATOM 4325 C CA . LYS A 1 556 ? -6.204 -7.180 14.370 1.00 62.56 556 LYS A CA 1
ATOM 4326 C C . LYS A 1 556 ? -5.832 -8.630 14.058 1.00 62.56 556 LYS A C 1
ATOM 4328 O O . LYS A 1 556 ? -5.398 -8.934 12.954 1.00 62.56 556 LYS A O 1
ATOM 4333 N N . VAL A 1 557 ? -6.043 -9.518 15.026 1.00 67.06 557 VAL A N 1
ATOM 4334 C CA . VAL A 1 557 ? -5.676 -10.938 14.942 1.00 67.06 557 VAL A CA 1
ATOM 4335 C C . VAL A 1 557 ? -6.804 -11.746 14.301 1.00 67.06 557 VAL A C 1
ATOM 4337 O O . VAL A 1 557 ? -6.558 -12.565 13.422 1.00 67.06 557 VAL A O 1
ATOM 4340 N N . TYR A 1 558 ? -8.054 -11.513 14.719 1.00 67.38 558 TYR A N 1
ATOM 4341 C CA . TYR A 1 558 ? -9.198 -12.324 14.287 1.00 67.38 558 TYR A CA 1
ATOM 4342 C C . TYR A 1 558 ? -9.706 -11.990 12.875 1.00 67.38 558 TYR A C 1
ATOM 4344 O O . TYR A 1 558 ? -10.113 -12.892 12.149 1.00 67.38 558 TYR A O 1
ATOM 4352 N N . VAL A 1 559 ? -9.702 -10.709 12.492 1.00 61.75 559 VAL A N 1
ATOM 4353 C CA . VAL A 1 559 ? -10.142 -10.249 11.161 1.00 61.75 559 VAL A CA 1
ATOM 4354 C C . VAL A 1 559 ? -8.937 -9.960 10.273 1.00 61.75 559 VAL A C 1
ATOM 4356 O O . VAL A 1 559 ? -8.926 -10.349 9.110 1.00 61.75 559 VAL A O 1
ATOM 4359 N N . GLY A 1 560 ? -7.921 -9.294 10.826 1.00 57.47 560 GLY A N 1
ATOM 4360 C CA . GLY A 1 560 ? -6.773 -8.824 10.055 1.00 57.47 560 GLY A CA 1
ATOM 4361 C C . GLY A 1 560 ? -5.663 -9.837 9.798 1.00 57.47 560 GLY A C 1
ATOM 4362 O O . GLY A 1 560 ? -4.769 -9.548 9.007 1.00 57.47 560 GLY A O 1
ATOM 4363 N N . GLY A 1 561 ? -5.688 -10.995 10.464 1.00 60.28 561 GLY A N 1
ATOM 4364 C CA . GLY A 1 561 ? -4.635 -12.007 10.351 1.00 60.28 561 GLY A CA 1
ATOM 4365 C C . GLY A 1 561 ? -3.258 -11.556 10.858 1.00 60.28 561 GLY A C 1
ATOM 4366 O O . GLY A 1 561 ? -2.270 -12.215 10.546 1.00 60.28 561 GLY A O 1
ATOM 4367 N N . GLU A 1 562 ? -3.168 -10.452 11.615 1.00 65.19 562 GLU A N 1
ATOM 4368 C CA . GLU A 1 562 ? -1.910 -10.003 12.223 1.00 65.19 562 GLU A CA 1
ATOM 4369 C C . GLU A 1 562 ? -1.425 -11.002 13.291 1.00 65.19 562 GLU A C 1
ATOM 4371 O O . GLU A 1 562 ? -2.221 -11.602 14.022 1.00 65.19 562 GLU A O 1
ATOM 4376 N N . ASP A 1 563 ? -0.103 -11.128 13.433 1.00 70.69 563 ASP A N 1
ATOM 4377 C CA . ASP A 1 563 ? 0.515 -11.950 14.474 1.00 70.69 563 ASP A CA 1
ATOM 4378 C C . ASP A 1 563 ? 0.082 -11.528 15.889 1.00 70.69 563 ASP A C 1
ATOM 4380 O O . ASP A 1 563 ? -0.013 -10.345 16.234 1.00 70.69 563 ASP A O 1
ATOM 4384 N N . LEU A 1 564 ? -0.110 -12.521 16.764 1.00 73.94 564 LEU A N 1
ATOM 4385 C CA . LEU A 1 564 ? -0.410 -12.299 18.179 1.00 73.94 564 LEU A CA 1
ATOM 4386 C C . LEU A 1 564 ? 0.691 -11.465 18.845 1.00 73.94 564 LEU A C 1
ATOM 4388 O O . LEU A 1 564 ? 1.841 -11.896 18.954 1.00 73.94 564 LEU A O 1
ATOM 4392 N N . GLY A 1 565 ? 0.315 -10.301 19.382 1.00 71.88 565 GLY A N 1
ATOM 4393 C CA . GLY A 1 565 ? 1.246 -9.386 20.040 1.00 71.88 565 GLY A CA 1
ATOM 4394 C C . GLY A 1 565 ? 2.082 -10.068 21.131 1.00 71.88 565 GLY A C 1
ATOM 4395 O O . GLY A 1 565 ? 1.575 -10.409 22.204 1.00 71.88 565 GLY A O 1
ATOM 4396 N N . PHE A 1 566 ? 3.389 -10.209 20.879 1.00 75.62 566 PHE A N 1
ATOM 4397 C CA . PHE A 1 566 ? 4.343 -10.891 21.764 1.00 75.62 566 PHE A CA 1
ATOM 4398 C C . PHE A 1 566 ? 4.326 -10.350 23.203 1.00 75.62 566 PHE A C 1
ATOM 4400 O O . PHE A 1 566 ? 4.426 -11.115 24.164 1.00 75.62 566 PHE A O 1
ATOM 4407 N N . PHE A 1 567 ? 4.141 -9.036 23.370 1.00 75.25 567 PHE A N 1
ATOM 4408 C CA . PHE A 1 567 ? 3.992 -8.388 24.676 1.00 75.25 567 PHE A CA 1
ATOM 4409 C C . PHE A 1 567 ? 2.763 -8.892 25.455 1.00 75.25 567 PHE A C 1
ATOM 4411 O O . PHE A 1 567 ? 2.848 -9.153 26.659 1.00 75.25 567 PHE A O 1
ATOM 4418 N N . SER A 1 568 ? 1.630 -9.076 24.775 1.00 76.31 568 SER A N 1
ATOM 4419 C CA . SER A 1 568 ? 0.378 -9.535 25.382 1.00 76.31 568 SER A CA 1
ATOM 4420 C C . SER A 1 568 ? 0.484 -10.994 25.828 1.00 76.31 568 SER A C 1
ATOM 4422 O O . SER A 1 568 ? 0.162 -11.310 26.974 1.00 76.31 568 SER A O 1
ATOM 4424 N N . LEU A 1 569 ? 1.038 -11.866 24.976 1.00 81.94 569 LEU A N 1
ATOM 4425 C CA . LEU A 1 569 ? 1.350 -13.255 25.336 1.00 81.94 569 LEU A CA 1
ATOM 4426 C C . LEU A 1 569 ? 2.337 -13.320 26.512 1.00 81.94 569 LEU A C 1
ATOM 4428 O O . LEU A 1 569 ? 2.086 -14.019 27.496 1.00 81.94 569 LEU A O 1
ATOM 4432 N N . SER A 1 570 ? 3.417 -12.536 26.463 1.00 80.81 570 SER A N 1
ATOM 4433 C CA . SER A 1 570 ? 4.409 -12.458 27.544 1.00 80.81 570 SER A CA 1
ATOM 4434 C C . SER A 1 570 ? 3.783 -12.032 28.876 1.00 80.81 570 SER A C 1
ATOM 4436 O O . SER A 1 570 ? 4.103 -12.604 29.915 1.00 80.81 570 SER A O 1
ATOM 4438 N N . SER A 1 571 ? 2.841 -11.085 28.858 1.00 79.69 571 SER A N 1
ATOM 4439 C CA . SER A 1 571 ? 2.120 -10.614 30.051 1.00 79.69 571 SER A CA 1
ATOM 4440 C C . SER A 1 571 ? 1.209 -11.691 30.664 1.00 79.69 571 SER A C 1
ATOM 4442 O O . SER A 1 571 ? 1.125 -11.812 31.892 1.00 79.69 571 SER A O 1
ATOM 4444 N N . ILE A 1 572 ? 0.569 -12.521 29.829 1.00 83.56 572 ILE A N 1
ATOM 4445 C CA . ILE A 1 572 ? -0.226 -13.680 30.271 1.00 83.56 572 ILE A CA 1
ATOM 4446 C C . ILE A 1 572 ? 0.672 -14.711 30.967 1.00 83.56 572 ILE A C 1
ATOM 4448 O O . ILE A 1 572 ? 0.397 -15.109 32.104 1.00 83.56 572 ILE A O 1
ATOM 4452 N N . PHE A 1 573 ? 1.778 -15.109 30.329 1.00 83.81 573 PHE A N 1
ATOM 4453 C CA . PHE A 1 573 ? 2.715 -16.075 30.912 1.00 83.81 573 PHE A CA 1
ATOM 4454 C C . PHE A 1 573 ? 3.423 -15.530 32.159 1.00 83.81 573 PHE A C 1
ATOM 4456 O O . PHE A 1 573 ? 3.605 -16.274 33.122 1.00 83.81 573 PHE A O 1
ATOM 4463 N N . LEU A 1 574 ? 3.748 -14.234 32.207 1.00 82.44 574 LEU A N 1
ATOM 4464 C CA . LEU A 1 574 ? 4.288 -13.581 33.401 1.00 82.44 574 LEU A CA 1
ATOM 4465 C C . LEU A 1 574 ? 3.308 -13.675 34.577 1.00 82.44 574 LEU A C 1
ATOM 4467 O O . LEU A 1 574 ? 3.713 -14.035 35.680 1.00 82.44 574 LEU A O 1
ATOM 4471 N N . THR A 1 575 ? 2.018 -13.423 34.342 1.00 79.62 575 THR A N 1
ATOM 4472 C CA . THR A 1 575 ? 0.973 -13.500 35.378 1.00 79.62 575 THR A CA 1
ATOM 4473 C C . THR A 1 575 ? 0.810 -14.925 35.916 1.00 79.62 575 THR A C 1
ATOM 4475 O O . THR A 1 575 ? 0.647 -15.117 37.122 1.00 79.62 575 THR A O 1
ATOM 4478 N N . LEU A 1 576 ? 0.920 -15.941 35.053 1.00 80.12 576 LEU A N 1
ATOM 4479 C CA . LEU A 1 576 ? 0.916 -17.346 35.472 1.00 80.12 576 LEU A CA 1
ATOM 4480 C C . LEU A 1 576 ? 2.185 -17.702 36.271 1.00 80.12 576 LEU A C 1
ATOM 4482 O O . LEU A 1 576 ? 2.087 -18.329 37.326 1.00 80.12 576 LEU A O 1
ATOM 4486 N N . ASN A 1 577 ? 3.357 -17.234 35.832 1.00 82.44 577 ASN A N 1
ATOM 4487 C CA . ASN A 1 577 ? 4.644 -17.449 36.506 1.00 82.44 577 ASN A CA 1
ATOM 4488 C C . ASN A 1 577 ? 4.767 -16.709 37.851 1.00 82.44 577 ASN A C 1
ATOM 4490 O O . ASN A 1 577 ? 5.472 -17.181 38.746 1.00 82.44 577 ASN A O 1
ATOM 4494 N N . MET A 1 578 ? 4.047 -15.599 38.047 1.00 79.19 578 MET A N 1
ATOM 4495 C CA . MET A 1 578 ? 3.995 -14.910 39.340 1.00 79.19 578 MET A CA 1
ATOM 4496 C C . MET A 1 578 ? 3.429 -15.797 40.456 1.00 79.19 578 MET A C 1
ATOM 4498 O O . MET A 1 578 ? 3.870 -15.668 41.592 1.00 79.19 578 MET A O 1
ATOM 4502 N N . MET A 1 579 ? 2.517 -16.735 40.176 1.00 75.56 579 MET A N 1
ATOM 4503 C CA . MET A 1 579 ? 1.924 -17.585 41.222 1.00 75.56 579 MET A CA 1
ATOM 4504 C C . MET A 1 579 ? 2.952 -18.542 41.877 1.00 75.56 579 MET A C 1
ATOM 4506 O O . MET A 1 579 ? 3.077 -18.512 43.106 1.00 75.56 579 MET A O 1
ATOM 4510 N N . PRO A 1 580 ? 3.757 -19.328 41.125 1.00 77.62 580 PRO A N 1
ATOM 4511 C CA . PRO A 1 580 ? 4.899 -20.061 41.680 1.00 77.62 580 PRO A CA 1
ATOM 4512 C C . PRO A 1 580 ? 5.959 -19.171 42.342 1.00 77.62 580 PRO A C 1
ATOM 4514 O O . PRO A 1 580 ? 6.513 -19.555 43.371 1.00 77.62 580 PRO A O 1
ATOM 4517 N N . ILE A 1 581 ? 6.238 -17.984 41.790 1.00 79.50 581 ILE A N 1
ATOM 4518 C CA . ILE A 1 581 ? 7.249 -17.061 42.337 1.00 79.50 581 ILE A CA 1
ATOM 4519 C C . ILE A 1 581 ? 6.802 -16.488 43.688 1.00 79.50 581 ILE A C 1
ATOM 4521 O O . ILE A 1 581 ? 7.590 -16.466 44.632 1.00 79.50 581 ILE A O 1
ATOM 4525 N N . ILE A 1 582 ? 5.529 -16.103 43.820 1.00 79.38 582 ILE A N 1
ATOM 4526 C CA . ILE A 1 582 ? 4.920 -15.683 45.087 1.00 79.38 582 ILE A CA 1
ATOM 4527 C C . ILE A 1 582 ? 5.018 -16.818 46.112 1.00 79.38 582 ILE A C 1
ATOM 4529 O O . ILE A 1 582 ? 5.453 -16.583 47.238 1.00 79.38 582 ILE A O 1
ATOM 4533 N N . TRP A 1 583 ? 4.685 -18.057 45.730 1.00 76.31 583 TRP A N 1
ATOM 4534 C CA . TRP A 1 583 ? 4.839 -19.221 46.610 1.00 76.31 583 TRP A CA 1
ATOM 4535 C C . TRP A 1 583 ? 6.292 -19.416 47.073 1.00 76.31 583 TRP A C 1
ATOM 4537 O O . TRP A 1 583 ? 6.534 -19.530 48.274 1.00 76.31 583 TRP A O 1
ATOM 4547 N N . LEU A 1 584 ? 7.259 -19.384 46.149 1.00 78.25 584 LEU A N 1
ATOM 4548 C CA . LEU A 1 584 ? 8.687 -19.508 46.461 1.00 78.25 584 LEU A CA 1
ATOM 4549 C C . LEU A 1 584 ? 9.172 -18.398 47.403 1.00 78.25 584 LEU A C 1
ATOM 4551 O O . LEU A 1 584 ? 9.868 -18.687 48.379 1.00 78.25 584 LEU A O 1
ATOM 4555 N N . ALA A 1 585 ? 8.764 -17.149 47.163 1.00 77.69 585 ALA A N 1
ATOM 4556 C CA . ALA A 1 585 ? 9.061 -16.016 48.036 1.00 77.69 585 ALA A CA 1
ATOM 4557 C C . ALA A 1 585 ? 8.479 -16.217 49.448 1.00 77.69 585 ALA A C 1
ATOM 4559 O O . ALA A 1 585 ? 9.202 -16.060 50.433 1.00 77.69 585 ALA A O 1
ATOM 4560 N N . PHE A 1 586 ? 7.221 -16.662 49.561 1.00 72.25 586 PHE A N 1
ATOM 4561 C CA . PHE A 1 586 ? 6.599 -17.002 50.847 1.00 72.25 586 PHE A CA 1
ATOM 4562 C C . PHE A 1 586 ? 7.314 -18.149 51.579 1.00 72.25 586 PHE A C 1
ATOM 4564 O O . PHE A 1 586 ? 7.416 -18.109 52.805 1.00 72.25 586 PHE A O 1
ATOM 4571 N N . THR A 1 587 ? 7.822 -19.162 50.866 1.00 73.38 587 THR A N 1
ATOM 4572 C CA . THR A 1 587 ? 8.567 -20.271 51.491 1.00 73.38 587 THR A CA 1
ATOM 4573 C C . THR A 1 587 ? 9.995 -19.899 51.893 1.00 73.38 587 THR A C 1
ATOM 4575 O O . THR A 1 587 ? 10.490 -20.421 52.895 1.00 73.38 587 THR A O 1
ATOM 4578 N N . ASN A 1 588 ? 10.641 -18.995 51.149 1.00 77.12 588 ASN A N 1
ATOM 4579 C CA . ASN A 1 588 ? 12.020 -18.562 51.389 1.00 77.12 588 ASN A CA 1
ATOM 4580 C C . ASN A 1 588 ? 12.130 -17.422 52.418 1.00 77.12 588 ASN A C 1
ATOM 4582 O O . ASN A 1 588 ? 13.198 -17.238 53.006 1.00 77.12 588 ASN A O 1
ATOM 4586 N N . ASP A 1 589 ? 11.054 -16.677 52.693 1.00 79.19 589 ASP A N 1
ATOM 4587 C CA . ASP A 1 589 ? 11.054 -15.681 53.766 1.00 79.19 589 ASP A CA 1
ATOM 4588 C C . ASP A 1 589 ? 11.178 -16.364 55.144 1.00 79.19 589 ASP A C 1
ATOM 4590 O O . ASP A 1 589 ? 10.266 -17.011 55.669 1.00 79.19 589 ASP A O 1
ATOM 4594 N N . SER A 1 590 ? 12.343 -16.179 55.769 1.00 73.31 590 SER A N 1
ATOM 4595 C CA . SER A 1 590 ? 12.674 -16.754 57.075 1.00 73.31 590 SER A CA 1
ATOM 4596 C C . SER A 1 590 ? 11.804 -16.254 58.240 1.00 73.31 590 SER A C 1
ATOM 4598 O O . SER A 1 590 ? 11.680 -16.964 59.243 1.00 73.31 590 SER A O 1
ATOM 4600 N N . LYS A 1 591 ? 11.184 -15.069 58.142 1.00 73.00 591 LYS A N 1
ATOM 4601 C CA . LYS A 1 591 ? 10.253 -14.524 59.145 1.00 73.00 591 LYS A CA 1
ATOM 4602 C C . LYS A 1 591 ? 8.873 -15.160 58.994 1.00 73.00 591 LYS A C 1
ATOM 4604 O O . LYS A 1 591 ? 8.308 -15.598 59.996 1.00 73.00 591 LYS A O 1
ATOM 4609 N N . LEU A 1 592 ? 8.369 -15.280 57.765 1.00 64.31 592 LEU A N 1
ATOM 4610 C CA . LEU A 1 592 ? 7.093 -15.947 57.473 1.00 64.31 592 LEU A CA 1
ATOM 4611 C C . LEU A 1 592 ? 7.167 -17.462 57.713 1.00 64.31 592 LEU A C 1
ATOM 4613 O O . LEU A 1 592 ? 6.263 -18.035 58.314 1.00 64.31 592 LEU A O 1
ATOM 4617 N N . SER A 1 593 ? 8.285 -18.108 57.374 1.00 65.12 593 SER A N 1
ATOM 4618 C CA . SER A 1 593 ? 8.546 -19.510 57.727 1.00 65.12 593 SER A CA 1
ATOM 4619 C C . SER A 1 593 ? 8.549 -19.727 59.249 1.00 65.12 593 SER A C 1
ATOM 4621 O O . SER A 1 593 ? 7.981 -20.705 59.741 1.00 65.12 593 SER A O 1
ATOM 4623 N N . LYS A 1 594 ? 9.129 -18.798 60.028 1.00 69.19 594 LYS A N 1
ATOM 4624 C CA . LYS A 1 594 ? 9.097 -18.838 61.502 1.00 69.19 594 LYS A CA 1
ATOM 4625 C C . LYS A 1 594 ? 7.688 -18.631 62.063 1.00 69.19 594 LYS A C 1
ATOM 4627 O O . LYS A 1 594 ? 7.283 -19.419 62.916 1.00 69.19 594 LYS A O 1
ATOM 4632 N N . SER A 1 595 ? 6.933 -17.639 61.588 1.00 68.50 595 SER A N 1
ATOM 4633 C CA . SER A 1 595 ? 5.571 -17.390 62.082 1.00 68.50 595 SER A CA 1
ATOM 4634 C C . SER A 1 595 ? 4.609 -18.522 61.708 1.00 68.50 595 SER A C 1
ATOM 4636 O O . SER A 1 595 ? 3.825 -18.960 62.547 1.00 68.50 595 SER A O 1
ATOM 4638 N N . LEU A 1 596 ? 4.726 -19.092 60.505 1.00 70.06 596 LEU A N 1
ATOM 4639 C CA . LEU A 1 596 ? 3.927 -20.239 60.073 1.00 70.06 596 LEU A CA 1
ATOM 4640 C C . LEU A 1 596 ? 4.264 -21.496 60.895 1.00 70.06 596 LEU A C 1
ATOM 4642 O O . LEU A 1 596 ? 3.351 -22.186 61.350 1.00 70.06 596 LEU A O 1
ATOM 4646 N N . LYS A 1 597 ? 5.547 -21.748 61.199 1.00 68.81 597 LYS A N 1
ATOM 4647 C CA . LYS A 1 597 ? 5.964 -22.805 62.144 1.00 68.81 597 LYS A CA 1
ATOM 4648 C C . LYS A 1 597 ? 5.419 -22.576 63.557 1.00 68.81 597 LYS A C 1
ATOM 4650 O O . LYS A 1 597 ? 4.960 -23.533 64.174 1.00 68.81 597 LYS A O 1
ATOM 4655 N N . GLN A 1 598 ? 5.414 -21.339 64.059 1.00 68.88 598 GLN A N 1
ATOM 4656 C CA . GLN A 1 598 ? 4.820 -21.001 65.360 1.00 68.88 598 GLN A CA 1
ATOM 4657 C C . GLN A 1 598 ? 3.302 -21.241 65.378 1.00 68.88 598 GLN A C 1
ATOM 4659 O O . GLN A 1 598 ? 2.802 -21.873 66.304 1.00 68.88 598 GLN A O 1
ATOM 4664 N N . VAL A 1 599 ? 2.571 -20.825 64.339 1.00 67.50 599 VAL A N 1
ATOM 4665 C CA . VAL A 1 599 ? 1.124 -21.080 64.212 1.00 67.50 599 VAL A CA 1
ATOM 4666 C C . VAL A 1 599 ? 0.831 -22.583 64.145 1.00 67.50 599 VAL A C 1
ATOM 4668 O O . VAL A 1 599 ? -0.048 -23.066 64.858 1.00 67.50 599 VAL A O 1
ATOM 4671 N N . VAL A 1 600 ? 1.593 -23.350 63.356 1.00 69.31 600 VAL A N 1
ATOM 4672 C CA . VAL A 1 600 ? 1.460 -24.817 63.286 1.00 69.31 600 VAL A CA 1
ATOM 4673 C C . VAL A 1 600 ? 1.767 -25.473 64.637 1.00 69.31 600 VAL A C 1
ATOM 4675 O O . VAL A 1 600 ? 1.033 -26.372 65.047 1.00 69.31 600 VAL A O 1
ATOM 4678 N N . ALA A 1 601 ? 2.783 -25.004 65.367 1.00 70.69 601 ALA A N 1
ATOM 4679 C CA . ALA A 1 601 ? 3.107 -25.500 66.703 1.00 70.69 601 ALA A CA 1
ATOM 4680 C C . ALA A 1 601 ? 1.989 -25.212 67.722 1.00 70.69 601 ALA A C 1
ATOM 4682 O O . ALA A 1 601 ? 1.620 -26.106 68.480 1.00 70.69 601 ALA A O 1
ATOM 4683 N N . VAL A 1 602 ? 1.390 -24.015 67.704 1.00 66.50 602 VAL A N 1
ATOM 4684 C CA . VAL A 1 602 ? 0.264 -23.647 68.585 1.00 66.50 602 VAL A CA 1
ATOM 4685 C C . VAL A 1 602 ? -0.996 -24.462 68.262 1.00 66.50 602 VAL A C 1
ATOM 4687 O O . VAL A 1 602 ? -1.647 -24.976 69.171 1.00 66.50 602 VAL A O 1
ATOM 4690 N N . VAL A 1 603 ? -1.319 -24.661 66.980 1.00 62.75 603 VAL A N 1
ATOM 4691 C CA . VAL A 1 603 ? -2.455 -25.506 66.558 1.00 62.75 603 VAL A CA 1
ATOM 4692 C C . VAL A 1 603 ? -2.211 -26.985 66.896 1.00 62.75 603 VAL A C 1
ATOM 4694 O O . VAL A 1 603 ? -3.133 -27.682 67.324 1.00 62.75 603 VAL A O 1
ATOM 4697 N N . GLY A 1 604 ? -0.970 -27.465 66.765 1.00 59.38 604 GLY A N 1
ATOM 4698 C CA . GLY A 1 604 ? -0.561 -28.808 67.183 1.00 59.38 604 GLY A CA 1
ATOM 4699 C C . GLY A 1 604 ? -0.625 -29.011 68.700 1.00 59.38 604 GLY A C 1
ATOM 4700 O O . GLY A 1 604 ? -1.090 -30.054 69.155 1.00 59.38 604 GLY A O 1
ATOM 4701 N N . ALA A 1 605 ? -0.231 -28.003 69.483 1.00 56.28 605 ALA A N 1
ATOM 4702 C CA . ALA A 1 605 ? -0.331 -28.014 70.941 1.00 56.28 605 ALA A CA 1
ATOM 4703 C C . ALA A 1 605 ? -1.791 -27.983 71.418 1.00 56.28 605 ALA A C 1
ATOM 4705 O O . ALA A 1 605 ? -2.152 -28.739 72.314 1.00 56.28 605 ALA A O 1
ATOM 4706 N N . SER A 1 606 ? -2.662 -27.195 70.777 1.00 45.75 606 SER A N 1
ATOM 4707 C CA . SER A 1 606 ? -4.091 -27.128 71.122 1.00 45.75 606 SER A CA 1
ATOM 4708 C C . SER A 1 606 ? -4.806 -28.482 70.975 1.00 45.75 606 SER A C 1
ATOM 4710 O O . SER A 1 606 ? -5.690 -28.796 71.768 1.00 45.75 606 SER A O 1
ATOM 4712 N N . LYS A 1 607 ? -4.357 -29.342 70.047 1.00 47.88 607 LYS A N 1
ATOM 4713 C CA . LYS A 1 607 ? -4.830 -30.733 69.913 1.00 47.88 607 LYS A CA 1
ATOM 4714 C C . LYS A 1 607 ? -4.456 -31.664 71.080 1.00 47.88 607 LYS A C 1
ATOM 4716 O O . LYS A 1 607 ? -5.022 -32.748 71.155 1.00 47.88 607 LYS A O 1
ATOM 4721 N N . LYS A 1 608 ? -3.520 -31.280 71.957 1.00 47.47 608 LYS A N 1
ATOM 4722 C CA . LYS A 1 608 ? -3.120 -32.047 73.156 1.00 47.47 608 LYS A CA 1
ATOM 4723 C C . LYS A 1 608 ? -3.831 -31.607 74.446 1.00 47.47 608 LYS A C 1
ATOM 4725 O O . LYS A 1 608 ? -3.531 -32.157 75.496 1.00 47.47 608 LYS A O 1
ATOM 4730 N N . VAL A 1 609 ? -4.736 -30.624 74.390 1.00 48.50 609 VAL A N 1
ATOM 4731 C CA . VAL A 1 609 ? -5.419 -30.057 75.579 1.00 48.50 609 VAL A CA 1
ATOM 4732 C C . VAL A 1 609 ? -6.909 -30.456 75.637 1.00 48.50 609 VAL A C 1
ATOM 4734 O O . VAL A 1 609 ? -7.660 -29.971 76.474 1.00 48.50 609 VAL A O 1
ATOM 4737 N N . THR A 1 610 ? -7.356 -31.358 74.758 1.00 40.00 610 THR A N 1
ATOM 4738 C CA . THR A 1 610 ? -8.717 -31.934 74.759 1.00 40.00 610 THR A CA 1
ATOM 4739 C C . THR A 1 610 ? -8.695 -33.459 74.623 1.00 40.00 610 THR A C 1
ATOM 4741 O O . THR A 1 610 ? -9.319 -34.040 73.734 1.00 40.00 610 THR A O 1
ATOM 4744 N N . THR A 1 611 ? -7.973 -34.092 75.549 1.00 36.16 611 THR A N 1
ATOM 4745 C CA . THR A 1 611 ? -8.090 -35.508 75.936 1.00 36.16 611 THR A CA 1
ATOM 4746 C C . THR A 1 611 ? -8.111 -35.586 77.450 1.00 36.16 611 THR A C 1
ATOM 4748 O O . THR A 1 611 ? -7.157 -35.014 78.026 1.00 36.16 611 THR A O 1
#

Organism: NCBI:txid4796